Protein AF-0000000087275791 (afdb_homodimer)

Radius of gyration: 26.69 Å; Cα contacts (8 Å, |Δi|>4): 489; chains: 2; bounding box: 48×111×91 Å

InterPro domains:
  IPR000109 Proton-dependent oligopeptide transporter family [PF00854] (75-174)
  IPR036259 MFS transporter superfamily [G3DSA:1.20.1250.20] (2-217)
  IPR036259 MFS transporter superfamily [SSF103473] (39-212)

Organism: Triticum turgidum subsp. durum (NCBI:txid4567)

pLDDT: mean 81.2, std 16.23, range [24.03, 98.62]

Secondary structure (DSSP, 8-state):
---SGGGSSHHHHHHHHHHHHHHHHHHHHHHHHHHHHHHHHHHHHHHHHHHHHHHHHHHHHHTSB-SSS----SHHHHHHHHHHHHHHHHHHHHHHHHHHHHSTTSPPBGGGGHHHHHHHHHHHHHHHHHHHHHHHHHS-GGGHHHHHHHHHHHHHHHHHHHHHHHHHHHHH-SS--SSGGGS-HHHHHHHHHHHHHHHHHHHHHHHHHPPPS--TT-/----GGGSSHHHHHHHHHHHHHHHHHHHHHHHHHHHHHHHHHHHHHHHHHHHHHHHHHHHHHTSB-SSS----SHHHHHHHHHHHHHHHHHHHHHHHHHHHHSTTS--BGGGGHHHHHHHHHHHHHHHHHHHHHHHHHS-GGGHHHHHHHHHHHHHHHHHHHHHHHHHHHHH-SS--SSGGGS-HHHHHHHHHHHHHHHHHHHHHHHHHPPPS--TT-

Foldseek 3Di:
DPDPPPPPPVVVVVVVVVVVVVVVVVVVVVVVVVVCVVVVVVVVVVVVVVLVCLLCVLVVVVVDDCVPPPCPVQLLVLQLVLLVLLLVLLLLVLVVLVVCLVDPPDHDDPCSNCRSVVSNVSSCVSNSSSQLNLLVQQDDPVCNVVSSVVRVVVVVVVVVVVVVLVVVCVVPHQQDDPDNSPHNVSVVSVVVSVVSVVVSVVSVVCVVVDDGDRPPVD/DPDPPPPPPVVVVVVVVVVVVVVVVVVVVVVVVVVCVVVVVVVVVVVVVVLVCLLCVLVVVVVDDCVPPPCPVALLVLQLVLLVLLLVLLLLVLVVLVVCLVDPPDHDDPCSNCRSVVSNVSSCVRNSSSQLNLLVQQDDPVCNVVSSVVRVVVVVVVVVVVVVLVVVCVVPHQQDDPDNSPHNVSVVSVVVSVVSVVVSVVSVVCVVVDDGDRPPPD

Structure (mmCIF, N/CA/C/O backbone):
data_AF-0000000087275791-model_v1
#
loop_
_entity.id
_entity.type
_entity.pdbx_description
1 polymer 'Uncharacterized protein'
#
loop_
_atom_site.group_PDB
_atom_site.id
_atom_site.type_symbol
_atom_site.label_atom_id
_atom_site.label_alt_id
_atom_site.label_comp_id
_atom_site.label_asym_id
_atom_site.label_entity_id
_atom_site.label_seq_id
_atom_site.pdbx_PDB_ins_code
_atom_site.Cartn_x
_atom_site.Cartn_y
_atom_site.Cartn_z
_atom_site.occupancy
_atom_site.B_iso_or_equiv
_atom_site.auth_seq_id
_atom_site.auth_comp_id
_atom_site.auth_asym_id
_atom_site.auth_atom_id
_atom_site.pdbx_PDB_model_num
ATOM 1 N N . MET A 1 1 ? 5.016 -38.125 -65.812 1 24.08 1 MET A N 1
ATOM 2 C CA . MET A 1 1 ? 5.23 -36.719 -65.438 1 24.08 1 MET A CA 1
ATOM 3 C C . MET A 1 1 ? 4.266 -36.312 -64.312 1 24.08 1 MET A C 1
ATOM 5 O O . MET A 1 1 ? 3.127 -35.938 -64.562 1 24.08 1 MET A O 1
ATOM 9 N N . ILE A 1 2 ? 4.109 -37.031 -63.188 1 36.12 2 ILE A N 1
ATOM 10 C CA . ILE A 1 2 ? 3.271 -36.781 -62.031 1 36.12 2 ILE A CA 1
ATOM 11 C C . ILE A 1 2 ? 3.605 -35.406 -61.438 1 36.12 2 ILE A C 1
ATOM 13 O O . ILE A 1 2 ? 4.746 -35.156 -61.062 1 36.12 2 ILE A O 1
ATOM 17 N N . THR A 1 3 ? 2.881 -34.188 -61.844 1 33.06 3 THR A N 1
ATOM 18 C CA . THR A 1 3 ? 3.055 -32.781 -61.469 1 33.06 3 THR A CA 1
ATOM 19 C C . THR A 1 3 ? 2.824 -32.594 -59.969 1 33.06 3 THR A C 1
ATOM 21 O O . THR A 1 3 ? 1.911 -33.188 -59.406 1 33.06 3 THR A O 1
ATOM 24 N N . THR A 1 4 ? 3.793 -32.125 -59.062 1 39.66 4 THR A N 1
ATOM 25 C CA . THR A 1 4 ? 4.039 -31.719 -57.688 1 39.66 4 THR A CA 1
ATOM 26 C C . THR A 1 4 ? 3.057 -30.625 -57.25 1 39.66 4 THR A C 1
ATOM 28 O O . THR A 1 4 ? 3.221 -30.016 -56.188 1 39.66 4 THR A O 1
ATOM 31 N N . SER A 1 5 ? 1.966 -30.234 -57.906 1 39.12 5 SER A N 1
ATOM 32 C CA . SER A 1 5 ? 1.108 -29.094 -57.625 1 39.12 5 SER A CA 1
ATOM 33 C C . SER A 1 5 ? 0.235 -29.359 -56.406 1 39.12 5 SER A C 1
ATOM 35 O O . SER A 1 5 ? -0.472 -28.453 -55.938 1 39.12 5 SER A O 1
ATOM 37 N N . ASP A 1 6 ? -0.128 -30.531 -56 1 36.62 6 ASP A N 1
ATOM 38 C CA . ASP A 1 6 ? -1.204 -30.688 -55.031 1 36.62 6 ASP A CA 1
ATOM 39 C C . ASP A 1 6 ? -0.723 -30.344 -53.625 1 36.62 6 ASP A C 1
ATOM 41 O O . ASP A 1 6 ? -1.453 -30.547 -52.656 1 36.62 6 ASP A O 1
ATOM 45 N N . LYS A 1 7 ? 0.502 -30.234 -53.281 1 44.09 7 LYS A N 1
ATOM 46 C CA . LYS A 1 7 ? 0.914 -30.031 -51.906 1 44.09 7 LYS A CA 1
ATOM 47 C C . LYS A 1 7 ? 0.684 -28.578 -51.469 1 44.09 7 LYS A C 1
ATOM 49 O O . LYS A 1 7 ? 0.901 -28.234 -50.312 1 44.09 7 LYS A O 1
ATOM 54 N N . SER A 1 8 ? 0.381 -27.578 -52.25 1 45.56 8 SER A N 1
ATOM 55 C CA . SER A 1 8 ? 0.334 -26.172 -51.844 1 45.56 8 SER A CA 1
ATOM 56 C C . SER A 1 8 ? -0.987 -25.844 -51.156 1 45.56 8 SER A C 1
ATOM 58 O O . SER A 1 8 ? -1.108 -24.812 -50.5 1 45.56 8 SER A O 1
ATOM 60 N N . SER A 1 9 ? -2.141 -26.484 -51.312 1 44.88 9 SER A N 1
ATOM 61 C CA . SER A 1 9 ? -3.414 -26.016 -50.781 1 44.88 9 SER A CA 1
ATOM 62 C C . SER A 1 9 ? -3.58 -26.375 -49.312 1 44.88 9 SER A C 1
ATOM 64 O O . SER A 1 9 ? -4.488 -25.891 -48.656 1 44.88 9 SER A O 1
ATOM 66 N N . ILE A 1 10 ? -2.881 -27.328 -48.781 1 46.94 10 ILE A N 1
ATOM 67 C CA . ILE A 1 10 ? -3.074 -27.734 -47.375 1 46.94 10 ILE A CA 1
ATOM 68 C C . ILE A 1 10 ? -2.432 -26.719 -46.438 1 46.94 10 ILE A C 1
ATOM 70 O O . ILE A 1 10 ? -2.781 -26.641 -45.281 1 46.94 10 ILE A O 1
ATOM 74 N N . SER A 1 11 ? -1.452 -25.953 -46.875 1 50.72 11 SER A N 1
ATOM 75 C CA . SER A 1 11 ? -0.773 -25.031 -45.969 1 50.72 11 SER A CA 1
ATOM 76 C C . SER A 1 11 ? -1.634 -23.812 -45.688 1 50.72 11 SER A C 1
ATOM 78 O O . SER A 1 11 ? -1.52 -23.219 -44.594 1 50.72 11 SER A O 1
ATOM 80 N N . GLY A 1 12 ? -2.537 -23.406 -46.469 1 52.75 12 GLY A N 1
ATOM 81 C CA . GLY A 1 12 ? -3.338 -22.219 -46.25 1 52.75 12 GLY A CA 1
ATOM 82 C C . GLY A 1 12 ? -4.422 -22.406 -45.219 1 52.75 12 GLY A C 1
ATOM 83 O O . GLY A 1 12 ? -4.738 -21.469 -44.469 1 52.75 12 GLY A O 1
ATOM 84 N N . ASP A 1 13 ? -5.102 -23.516 -45.156 1 52.78 13 ASP A N 1
ATOM 85 C CA . ASP A 1 13 ? -6.215 -23.734 -44.219 1 52.78 13 ASP A CA 1
ATOM 86 C C . ASP A 1 13 ? -5.727 -23.875 -42.781 1 52.78 13 ASP A C 1
ATOM 88 O O . ASP A 1 13 ? -6.406 -23.453 -41.844 1 52.78 13 ASP A O 1
ATOM 92 N N . ALA A 1 14 ? -4.551 -24.422 -42.656 1 59.03 14 ALA A N 1
ATOM 93 C CA . ALA A 1 14 ? -4.016 -24.578 -41.312 1 59.03 14 ALA A CA 1
ATOM 94 C C . ALA A 1 14 ? -3.662 -23.219 -40.719 1 59.03 14 ALA A C 1
ATOM 96 O O . ALA A 1 14 ? -3.9 -22.969 -39.531 1 59.03 14 ALA A O 1
ATOM 97 N N . SER A 1 15 ? -3.084 -22.328 -41.562 1 58.94 15 SER A N 1
ATOM 98 C CA . SER A 1 15 ? -2.75 -21.016 -41.062 1 58.94 15 SER A CA 1
ATOM 99 C C . SER A 1 15 ? -4.008 -20.203 -40.719 1 58.94 15 SER A C 1
ATOM 101 O O . SER A 1 15 ? -4.051 -19.5 -39.719 1 58.94 15 SER A O 1
ATOM 103 N N . ALA A 1 16 ? -5.008 -20.359 -41.625 1 61.66 16 ALA A N 1
ATOM 104 C CA . ALA A 1 16 ? -6.277 -19.688 -41.344 1 61.66 16 ALA A CA 1
ATOM 105 C C . ALA A 1 16 ? -6.934 -20.234 -40.094 1 61.66 16 ALA A C 1
ATOM 107 O O . ALA A 1 16 ? -7.512 -19.484 -39.312 1 61.66 16 ALA A O 1
ATOM 108 N N . GLY A 1 17 ? -6.801 -21.484 -39.844 1 58.19 17 GLY A N 1
ATOM 109 C CA . GLY A 1 17 ? -7.309 -22.109 -38.625 1 58.19 17 GLY A CA 1
ATOM 110 C C . GLY A 1 17 ? -6.594 -21.656 -37.375 1 58.19 17 GLY A C 1
ATOM 111 O O . GLY A 1 17 ? -7.23 -21.422 -36.344 1 58.19 17 GLY A O 1
ATOM 112 N N . ALA A 1 18 ? -5.266 -21.531 -37.562 1 60.19 18 ALA A N 1
ATOM 113 C CA . ALA A 1 18 ? -4.469 -21.078 -36.406 1 60.19 18 ALA A CA 1
ATOM 114 C C . ALA A 1 18 ? -4.789 -19.625 -36.062 1 60.19 18 ALA A C 1
ATOM 116 O O . ALA A 1 18 ? -4.891 -19.266 -34.875 1 60.19 18 ALA A O 1
ATOM 117 N N . TRP A 1 19 ? -4.957 -18.797 -37.062 1 59.47 19 TRP A N 1
ATOM 118 C CA . TRP A 1 19 ? -5.312 -17.406 -36.844 1 59.47 19 TRP A CA 1
ATOM 119 C C . TRP A 1 19 ? -6.703 -17.281 -36.219 1 59.47 19 TRP A C 1
ATOM 121 O O . TRP A 1 19 ? -6.918 -16.469 -35.312 1 59.47 19 TRP A O 1
ATOM 131 N N . ARG A 1 20 ? -7.621 -18.094 -36.812 1 61.84 20 ARG A N 1
ATOM 132 C CA . ARG A 1 20 ? -8.969 -18.078 -36.25 1 61.84 20 ARG A CA 1
ATOM 133 C C . ARG A 1 20 ? -8.969 -18.547 -34.781 1 61.84 20 ARG A C 1
ATOM 135 O O . ARG A 1 20 ? -9.656 -17.969 -33.938 1 61.84 20 ARG A O 1
ATOM 142 N N . LEU A 1 21 ? -8.242 -19.562 -34.5 1 62.22 21 LEU A N 1
ATOM 143 C CA . LEU A 1 21 ? -8.141 -20.078 -33.125 1 62.22 21 LEU A CA 1
ATOM 144 C C . LEU A 1 21 ? -7.496 -19.031 -32.219 1 62.22 21 LEU A C 1
ATOM 146 O O . LEU A 1 21 ? -7.922 -18.859 -31.062 1 62.22 21 LEU A O 1
ATOM 150 N N . CYS A 1 22 ? -6.539 -18.359 -32.719 1 68.31 22 CYS A N 1
ATOM 151 C CA . CYS A 1 22 ? -5.898 -17.312 -31.938 1 68.31 22 CYS A CA 1
ATOM 152 C C . CYS A 1 22 ? -6.879 -16.188 -31.625 1 68.31 22 CYS A C 1
ATOM 154 O O . CYS A 1 22 ? -6.91 -15.672 -30.516 1 68.31 22 CYS A O 1
ATOM 156 N N . THR A 1 23 ? -7.797 -16.062 -32.656 1 72.81 23 THR A N 1
ATOM 157 C CA . THR A 1 23 ? -8.766 -14.992 -32.469 1 72.81 23 THR A CA 1
ATOM 158 C C . THR A 1 23 ? -9.836 -15.398 -31.469 1 72.81 23 THR A C 1
ATOM 160 O O . THR A 1 23 ? -10.227 -14.602 -30.609 1 72.81 23 THR A O 1
ATOM 163 N N . VAL A 1 24 ? -10.312 -16.719 -31.578 1 75.19 24 VAL A N 1
ATOM 164 C CA . VAL A 1 24 ? -11.344 -17.172 -30.656 1 75.19 24 VAL A CA 1
ATOM 165 C C . VAL A 1 24 ? -10.773 -17.203 -29.234 1 75.19 24 VAL A C 1
ATOM 167 O O . VAL A 1 24 ? -11.438 -16.797 -28.281 1 75.19 24 VAL A O 1
ATOM 170 N N . GLN A 1 25 ? -9.609 -17.703 -29.156 1 78.69 25 GLN A N 1
ATOM 171 C CA . GLN A 1 25 ? -8.977 -17.766 -27.859 1 78.69 25 GLN A CA 1
ATOM 172 C C . GLN A 1 25 ? -8.766 -16.375 -27.281 1 78.69 25 GLN A C 1
ATOM 174 O O . GLN A 1 25 ? -8.953 -16.156 -26.078 1 78.69 25 GLN A O 1
ATOM 179 N N . GLN A 1 26 ? -8.398 -15.469 -28.172 1 79.94 26 GLN A N 1
ATOM 180 C CA . GLN A 1 26 ? -8.203 -14.094 -27.734 1 79.94 26 GLN A CA 1
ATOM 181 C C . GLN A 1 26 ? -9.508 -13.484 -27.234 1 79.94 26 GLN A C 1
ATOM 183 O O . GLN A 1 26 ? -9.516 -12.727 -26.25 1 79.94 26 GLN A O 1
ATOM 188 N N . VAL A 1 27 ? -10.555 -13.82 -27.906 1 82.12 27 VAL A N 1
ATOM 189 C CA . VAL A 1 27 ? -11.852 -13.289 -27.5 1 82.12 27 VAL A CA 1
ATOM 190 C C . VAL A 1 27 ? -12.258 -13.875 -26.156 1 82.12 27 VAL A C 1
ATOM 192 O O . VAL A 1 27 ? -12.789 -13.164 -25.297 1 82.12 27 VAL A O 1
ATOM 195 N N . GLU A 1 28 ? -12.039 -15.133 -26.016 1 82.5 28 GLU A N 1
ATOM 196 C CA . GLU A 1 28 ? -12.359 -15.766 -24.75 1 82.5 28 GLU A CA 1
ATOM 197 C C . GLU A 1 28 ? -11.492 -15.211 -23.609 1 82.5 28 GLU A C 1
ATOM 199 O O . GLU A 1 28 ? -11.969 -15.023 -22.5 1 82.5 28 GLU A O 1
ATOM 204 N N . ASP A 1 29 ? -10.305 -14.992 -23.953 1 83.25 29 ASP A N 1
ATOM 205 C CA . ASP A 1 29 ? -9.398 -14.406 -22.969 1 83.25 29 ASP A CA 1
ATOM 206 C C . ASP A 1 29 ? -9.859 -13.008 -22.562 1 83.25 29 ASP A C 1
ATOM 208 O O . ASP A 1 29 ? -9.828 -12.648 -21.391 1 83.25 29 ASP A O 1
ATOM 212 N N . LEU A 1 30 ? -10.242 -12.273 -23.516 1 83.62 30 LEU A N 1
ATOM 213 C CA . LEU A 1 30 ? -10.711 -10.914 -23.25 1 83.62 30 LEU A CA 1
ATOM 214 C C . LEU A 1 30 ? -11.977 -10.938 -22.391 1 83.62 30 LEU A C 1
ATOM 216 O O . LEU A 1 30 ? -12.133 -10.102 -21.5 1 83.62 30 LEU A O 1
ATOM 220 N N . LYS A 1 31 ? -12.82 -11.82 -22.656 1 85.31 31 LYS A N 1
ATOM 221 C CA . LYS A 1 31 ? -14.047 -11.938 -21.875 1 85.31 31 LYS A CA 1
ATOM 222 C C . LYS A 1 31 ? -13.734 -12.25 -20.406 1 85.31 31 LYS A C 1
ATOM 224 O O . LYS A 1 31 ? -14.383 -11.719 -19.5 1 85.31 31 LYS A O 1
ATOM 229 N N . ALA A 1 32 ? -12.789 -13.055 -20.203 1 85.62 32 ALA A N 1
ATOM 230 C CA . ALA A 1 32 ? -12.375 -13.398 -18.844 1 85.62 32 ALA A CA 1
ATOM 231 C C . ALA A 1 32 ? -11.852 -12.172 -18.109 1 85.62 32 ALA A C 1
ATOM 233 O O . ALA A 1 32 ? -12.18 -11.953 -16.938 1 85.62 32 ALA A O 1
ATOM 234 N N . VAL A 1 33 ? -11.141 -11.383 -18.844 1 87.19 33 VAL A N 1
ATOM 235 C CA . VAL A 1 33 ? -10.555 -10.188 -18.25 1 87.19 33 VAL A CA 1
ATOM 236 C C . VAL A 1 33 ? -11.656 -9.172 -17.953 1 87.19 33 VAL A C 1
ATOM 238 O O . VAL A 1 33 ? -11.703 -8.602 -16.859 1 87.19 33 VAL A O 1
ATOM 241 N N . VAL A 1 34 ? -12.531 -9.031 -18.875 1 90.56 34 VAL A N 1
ATOM 242 C CA . VAL A 1 34 ? -13.578 -8.031 -18.734 1 90.56 34 VAL A CA 1
ATOM 243 C C . VAL A 1 34 ? -14.531 -8.414 -17.609 1 90.56 34 VAL A C 1
ATOM 245 O O . VAL A 1 34 ? -15.047 -7.551 -16.906 1 90.56 34 VAL A O 1
ATOM 248 N N . SER A 1 35 ? -14.68 -9.664 -17.406 1 91.75 35 SER A N 1
ATOM 249 C CA . SER A 1 35 ? -15.617 -10.141 -16.406 1 91.75 35 SER A CA 1
ATOM 250 C C . SER A 1 35 ? -15.117 -9.844 -14.992 1 91.75 35 SER A C 1
ATOM 252 O O . SER A 1 35 ? -15.898 -9.844 -14.039 1 91.75 35 SER A O 1
ATOM 254 N N . VAL A 1 36 ? -13.898 -9.57 -14.852 1 93.44 36 VAL A N 1
ATOM 255 C CA . VAL A 1 36 ? -13.289 -9.336 -13.547 1 93.44 36 VAL A CA 1
ATOM 256 C C . VAL A 1 36 ? -13.367 -7.855 -13.195 1 93.44 36 VAL A C 1
ATOM 258 O O . VAL A 1 36 ? -13.258 -7.48 -12.023 1 93.44 36 VAL A O 1
ATOM 261 N N . PHE A 1 37 ? -13.672 -6.973 -14.133 1 94.38 37 PHE A N 1
ATOM 262 C CA . PHE A 1 37 ? -13.555 -5.527 -13.984 1 94.38 37 PHE A CA 1
ATOM 263 C C . PHE A 1 37 ? -14.523 -5.004 -12.93 1 94.38 37 PHE A C 1
ATOM 265 O O . PHE A 1 37 ? -14.164 -4.145 -12.125 1 94.38 37 PHE A O 1
ATOM 272 N N . PRO A 1 38 ? -15.727 -5.484 -12.914 1 94.81 38 PRO A N 1
ATOM 273 C CA . PRO A 1 38 ? -16.625 -4.969 -11.891 1 94.81 38 PRO A CA 1
ATOM 274 C C . PRO A 1 38 ? -16.125 -5.227 -10.469 1 94.81 38 PRO A C 1
ATOM 276 O O . PRO A 1 38 ? -16.188 -4.34 -9.617 1 94.81 38 PRO A O 1
ATOM 279 N N . LEU A 1 39 ? -15.609 -6.355 -10.211 1 95.88 39 LEU A N 1
ATOM 280 C CA . LEU A 1 39 ? -15.055 -6.676 -8.906 1 95.88 39 LEU A CA 1
ATOM 281 C C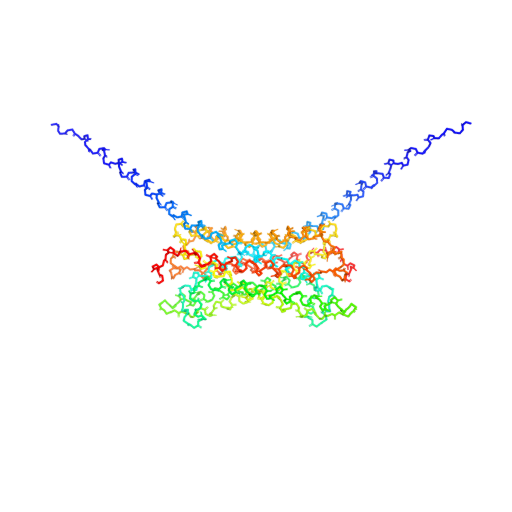 . LEU A 1 39 ? -13.781 -5.883 -8.648 1 95.88 39 LEU A C 1
ATOM 283 O O . LEU A 1 39 ? -13.578 -5.359 -7.547 1 95.88 39 LEU A O 1
ATOM 287 N N . TRP A 1 40 ? -13 -5.773 -9.68 1 95.19 40 TRP A N 1
ATOM 288 C CA . TRP A 1 40 ? -11.766 -4.996 -9.617 1 95.19 40 TRP A CA 1
ATOM 289 C C . TRP A 1 40 ? -12.055 -3.537 -9.289 1 95.19 40 TRP A C 1
ATOM 291 O O . TRP A 1 40 ? -11.359 -2.93 -8.469 1 95.19 40 TRP A O 1
ATOM 301 N N . SER A 1 41 ? -13.062 -2.98 -9.828 1 96.19 41 SER A N 1
ATOM 302 C CA . SER A 1 41 ? -13.375 -1.567 -9.648 1 96.19 41 SER A CA 1
ATOM 303 C C . SER A 1 41 ? -13.766 -1.265 -8.203 1 96.19 41 SER A C 1
ATOM 305 O O . SER A 1 41 ? -13.562 -0.147 -7.727 1 96.19 41 SER A O 1
ATOM 307 N N . SER A 1 42 ? -14.32 -2.209 -7.496 1 96.62 42 SER A N 1
ATOM 308 C CA . SER A 1 42 ? -14.656 -2.012 -6.09 1 96.62 42 SER A CA 1
ATOM 309 C C . SER A 1 42 ? -13.406 -1.76 -5.254 1 96.62 42 SER A C 1
ATOM 311 O O . SER A 1 42 ? -13.469 -1.092 -4.219 1 96.62 42 SER A O 1
ATOM 313 N N . GLY A 1 43 ? -12.297 -2.24 -5.754 1 96.06 43 GLY A N 1
ATOM 314 C CA . GLY A 1 43 ? -11.031 -2.047 -5.062 1 96.06 43 GLY A CA 1
ATOM 315 C C . GLY A 1 43 ? -10.516 -0.624 -5.156 1 96.06 43 GLY A C 1
ATOM 316 O O . GLY A 1 43 ? -9.773 -0.168 -4.277 1 96.06 43 GLY A O 1
ATOM 317 N N . ILE A 1 44 ? -10.945 0.061 -6.156 1 94.19 44 ILE A N 1
ATOM 318 C CA . ILE A 1 44 ? -10.492 1.437 -6.34 1 94.19 44 ILE A CA 1
ATOM 319 C C . ILE A 1 44 ? -10.992 2.303 -5.184 1 94.19 44 ILE A C 1
ATOM 321 O O . ILE A 1 44 ? -10.219 3.045 -4.578 1 94.19 44 ILE A O 1
ATOM 325 N N . LEU A 1 45 ? -12.25 2.15 -4.852 1 95.94 45 LEU A N 1
ATOM 326 C CA . LEU A 1 45 ? -12.828 2.955 -3.785 1 95.94 45 LEU A CA 1
ATOM 327 C C . LEU A 1 45 ? -12.266 2.551 -2.428 1 95.94 45 LEU A C 1
ATOM 329 O O . LEU A 1 45 ? -12.102 3.393 -1.541 1 95.94 45 LEU A O 1
ATOM 333 N N . LEU A 1 46 ? -11.984 1.253 -2.312 1 96.81 46 LEU A N 1
ATOM 334 C CA . LEU A 1 46 ? -11.352 0.807 -1.073 1 96.81 46 LEU A CA 1
ATOM 335 C C . LEU A 1 46 ? -9.992 1.462 -0.887 1 96.81 46 LEU A C 1
ATOM 337 O O . LEU A 1 46 ? -9.711 2.041 0.166 1 96.81 46 LEU A O 1
ATOM 341 N N . PHE A 1 47 ? -9.203 1.503 -1.923 1 91.75 47 PHE A N 1
ATOM 342 C CA . PHE A 1 47 ? -7.859 2.068 -1.8 1 91.75 47 PHE A CA 1
ATOM 343 C C . PHE A 1 47 ? -7.914 3.592 -1.789 1 91.75 47 PHE A C 1
ATOM 345 O O . PHE A 1 47 ? -6.988 4.246 -1.305 1 91.75 47 PHE A O 1
ATOM 352 N N . MET A 1 48 ? -8.93 4.125 -2.361 1 92.44 48 MET A N 1
ATOM 353 C CA . MET A 1 48 ? -9.133 5.562 -2.188 1 92.44 48 MET A CA 1
ATOM 354 C C . MET A 1 48 ? -9.25 5.918 -0.709 1 92.44 48 MET A C 1
ATOM 356 O O . MET A 1 48 ? -8.594 6.855 -0.241 1 92.44 48 MET A O 1
ATOM 360 N N . SER A 1 49 ? -10.039 5.152 -0.018 1 94.69 49 SER A N 1
ATOM 361 C CA . SER A 1 49 ? -10.242 5.406 1.405 1 94.69 49 SER A CA 1
ATOM 362 C C . SER A 1 49 ? -8.953 5.211 2.193 1 94.69 49 SER A C 1
ATOM 364 O O . SER A 1 49 ? -8.656 5.984 3.104 1 94.69 49 SER A O 1
ATOM 366 N N . ILE A 1 50 ? -8.219 4.242 1.838 1 89.81 50 ILE A N 1
ATOM 367 C CA . ILE A 1 50 ? -6.938 3.994 2.486 1 89.81 50 ILE A CA 1
ATOM 368 C C . ILE A 1 50 ? -5.98 5.152 2.205 1 89.81 50 ILE A C 1
ATOM 370 O O . ILE A 1 50 ? -5.273 5.613 3.104 1 89.81 50 ILE A O 1
ATOM 374 N N . GLY A 1 51 ? -6.035 5.586 0.998 1 85.25 51 GLY A N 1
ATOM 375 C CA . GLY A 1 51 ? -5.199 6.719 0.635 1 85.25 51 GLY A CA 1
ATOM 376 C C . GLY A 1 51 ? -5.504 7.965 1.442 1 85.25 51 GLY A C 1
ATOM 377 O O . GLY A 1 51 ? -4.59 8.688 1.847 1 85.25 51 GLY A O 1
ATOM 378 N N . VAL A 1 52 ? -6.723 8.211 1.692 1 87.62 52 VAL A N 1
ATOM 379 C CA . VAL A 1 52 ? -7.117 9.375 2.477 1 87.62 52 VAL A CA 1
ATOM 380 C C . VAL A 1 52 ? -6.641 9.219 3.918 1 87.62 52 VAL A C 1
ATOM 382 O O . VAL A 1 52 ? -6.094 10.156 4.504 1 87.62 52 VAL A O 1
ATOM 385 N N . MET A 1 53 ? -6.801 8.016 4.43 1 88.88 53 MET A N 1
ATOM 386 C CA . MET A 1 53 ? -6.379 7.781 5.809 1 88.88 53 MET A CA 1
ATOM 387 C C . MET A 1 53 ? -4.871 7.957 5.953 1 88.88 53 MET A C 1
ATOM 389 O O . MET A 1 53 ? -4.406 8.609 6.887 1 88.88 53 MET A O 1
ATOM 393 N N . ILE A 1 54 ? -4.188 7.457 5.023 1 79.19 54 ILE A N 1
ATOM 394 C CA . ILE A 1 54 ? -2.73 7.539 5.055 1 79.19 54 ILE A CA 1
ATOM 395 C C . ILE A 1 54 ? -2.293 8.992 4.879 1 79.19 54 ILE A C 1
ATOM 397 O O . ILE A 1 54 ? -1.351 9.445 5.535 1 79.19 54 ILE A O 1
ATOM 401 N N . GLY A 1 55 ? -2.979 9.703 4.094 1 76 55 GLY A N 1
ATOM 402 C CA . GLY A 1 55 ? -2.645 11.102 3.848 1 76 55 GLY A CA 1
ATOM 403 C C . GLY A 1 55 ? -2.904 12 5.043 1 76 55 GLY A C 1
ATOM 404 O O . GLY A 1 55 ? -2.215 13 5.234 1 76 55 GLY A O 1
ATOM 405 N N . MET A 1 56 ? -3.832 11.625 5.844 1 82.94 56 MET A N 1
ATOM 406 C CA . MET A 1 56 ? -4.262 12.523 6.918 1 82.94 56 MET A CA 1
ATOM 407 C C . MET A 1 56 ? -3.697 12.07 8.258 1 82.94 56 MET A C 1
ATOM 409 O O . MET A 1 56 ? -3.691 12.836 9.227 1 82.94 56 MET A O 1
ATOM 413 N N . ILE A 1 57 ? -3.158 10.93 8.32 1 80.88 57 ILE A N 1
ATOM 414 C CA . ILE A 1 57 ? -2.752 10.359 9.602 1 80.88 57 ILE A CA 1
ATOM 415 C C . ILE A 1 57 ? -1.637 11.203 10.211 1 80.88 57 ILE A C 1
ATOM 417 O O . ILE A 1 57 ? -1.565 11.352 11.438 1 80.88 57 ILE A O 1
ATOM 421 N N . VAL A 1 58 ? -0.777 11.711 9.422 1 73.31 58 VAL A N 1
ATOM 422 C CA . VAL A 1 58 ? 0.347 12.5 9.922 1 73.31 58 VAL A CA 1
ATOM 423 C C . VAL A 1 58 ? -0.165 13.805 10.531 1 73.31 58 VAL A C 1
ATOM 425 O O . VAL A 1 58 ? 0.26 14.188 11.625 1 73.31 58 VAL A O 1
ATOM 428 N N . LEU A 1 59 ? -1.08 14.461 9.859 1 74.75 59 LEU A N 1
ATOM 429 C CA . LEU A 1 59 ? -1.653 15.695 10.383 1 74.75 59 LEU A CA 1
ATOM 430 C C . LEU A 1 59 ? -2.404 15.43 11.688 1 74.75 59 LEU A C 1
ATOM 432 O O . LEU A 1 59 ? -2.324 16.219 12.625 1 74.75 59 LEU A O 1
ATOM 436 N N . GLN A 1 60 ? -3.062 14.328 11.727 1 83.44 60 GLN A N 1
ATOM 437 C CA . GLN A 1 60 ? -3.75 13.938 12.953 1 83.44 60 GLN A CA 1
ATOM 438 C C . GLN A 1 60 ? -2.756 13.672 14.078 1 83.44 60 GLN A C 1
ATOM 440 O O . GLN A 1 60 ? -2.965 14.102 15.219 1 83.44 60 GLN A O 1
ATOM 445 N N . ALA A 1 61 ? -1.719 13.023 13.727 1 78.12 61 ALA A N 1
ATOM 446 C CA . ALA A 1 61 ? -0.714 12.672 14.727 1 78.12 61 ALA A CA 1
ATOM 447 C C . ALA A 1 61 ? -0.051 13.914 15.297 1 78.12 61 ALA A C 1
ATOM 449 O O . ALA A 1 61 ? 0.238 13.977 16.5 1 78.12 61 ALA A O 1
ATOM 450 N N . LEU A 1 62 ? 0.201 14.914 14.477 1 74.81 62 LEU A N 1
ATOM 451 C CA . LEU A 1 62 ? 0.85 16.156 14.898 1 74.81 62 LEU A CA 1
ATOM 452 C C . LEU A 1 62 ? -0.043 16.938 15.859 1 74.81 62 LEU A C 1
ATOM 454 O O . LEU A 1 62 ? 0.448 17.734 16.656 1 74.81 62 LEU A O 1
ATOM 458 N N . ALA A 1 63 ? -1.338 16.734 15.766 1 80.94 63 ALA A N 1
ATOM 459 C CA . ALA A 1 63 ? -2.285 17.422 16.625 1 80.94 63 ALA A CA 1
ATOM 460 C C . ALA A 1 63 ? -2.559 16.625 17.906 1 80.94 63 ALA A C 1
ATOM 462 O O . ALA A 1 63 ? -3.406 17.016 18.703 1 80.94 63 ALA A O 1
ATOM 463 N N . MET A 1 64 ? -1.848 15.523 18.078 1 84.06 64 MET A N 1
ATOM 464 C CA . MET A 1 64 ? -2.068 14.641 19.219 1 84.06 64 MET A CA 1
ATOM 465 C C . MET A 1 64 ? -0.835 14.586 20.109 1 84.06 64 MET A C 1
ATOM 467 O O . MET A 1 64 ? 0.172 15.234 19.828 1 84.06 64 MET A O 1
ATOM 471 N N . ASP A 1 65 ? -1.081 13.992 21.328 1 81.19 65 ASP A N 1
ATOM 472 C CA . ASP A 1 65 ? 0.031 13.82 22.25 1 81.19 65 ASP A CA 1
ATOM 473 C C . ASP A 1 65 ? 0.933 12.664 21.812 1 81.19 65 ASP A C 1
ATOM 475 O O . ASP A 1 65 ? 0.509 11.508 21.812 1 81.19 65 ASP A O 1
ATOM 479 N N . ARG A 1 66 ? 2.127 12.953 21.469 1 71.06 66 ARG A N 1
ATOM 480 C CA . ARG A 1 66 ? 3.061 11.969 20.922 1 71.06 66 ARG A CA 1
ATOM 481 C C . ARG A 1 66 ? 4.055 11.516 22 1 71.06 66 ARG A C 1
ATOM 483 O O . ARG A 1 66 ? 5.105 10.961 21.672 1 71.06 66 ARG A O 1
ATOM 490 N N . SER A 1 67 ? 3.863 11.898 23.266 1 64.38 67 SER A N 1
ATOM 491 C CA . SER A 1 67 ? 4.789 11.562 24.328 1 64.38 67 SER A CA 1
ATOM 492 C C . SER A 1 67 ? 4.891 10.055 24.531 1 64.38 67 SER A C 1
ATOM 494 O O . SER A 1 67 ? 5.934 9.547 24.938 1 64.38 67 SER A O 1
ATOM 496 N N . VAL A 1 68 ? 3.859 9.352 24.594 1 52.69 68 VAL A N 1
ATOM 497 C CA . VAL A 1 68 ? 3.834 7.926 24.891 1 52.69 68 VAL A CA 1
ATOM 498 C C . VAL A 1 68 ? 4.344 7.129 23.703 1 52.69 68 VAL A C 1
ATOM 500 O O . VAL A 1 68 ? 4.676 5.949 23.828 1 52.69 68 VAL A O 1
ATOM 503 N N . GLY A 1 69 ? 4.43 7.641 22.562 1 51.38 69 GLY A N 1
ATOM 504 C CA . GLY A 1 69 ? 4.91 6.82 21.469 1 51.38 69 GLY A CA 1
ATOM 505 C C . GLY A 1 69 ? 6.414 6.895 21.281 1 51.38 69 GLY A C 1
ATOM 506 O O . GLY A 1 69 ? 7.074 7.758 21.859 1 51.38 69 GLY A O 1
ATOM 507 N N . PRO A 1 70 ? 7.051 5.758 20.828 1 46.5 70 PRO A N 1
ATOM 508 C CA . PRO A 1 70 ? 8.508 5.809 20.703 1 46.5 70 PRO A CA 1
ATOM 509 C C . PRO A 1 70 ? 9.016 7.152 20.188 1 46.5 70 PRO A C 1
ATOM 511 O O . PRO A 1 70 ? 8.312 7.84 19.438 1 46.5 70 PRO A O 1
ATOM 514 N N . HIS A 1 71 ? 9.633 7.895 20.984 1 48.19 71 HIS A N 1
ATOM 515 C CA . HIS A 1 71 ? 10.336 9.148 20.75 1 48.19 71 HIS A CA 1
ATOM 516 C C . HIS A 1 71 ? 10.938 9.188 19.344 1 48.19 71 HIS A C 1
ATOM 518 O O . HIS A 1 71 ? 12.117 9.477 19.172 1 48.19 71 HIS A O 1
ATOM 524 N N . PHE A 1 72 ? 10.406 8.391 18.438 1 51.38 72 PHE A N 1
ATOM 525 C CA . PHE A 1 72 ? 11.039 8.531 17.141 1 51.38 72 PHE A CA 1
ATOM 526 C C . PHE A 1 72 ? 10.82 9.93 16.578 1 51.38 72 PHE A C 1
ATOM 528 O O . PHE A 1 72 ? 9.797 10.203 15.945 1 51.38 72 PHE A O 1
ATOM 535 N N . SER A 1 73 ? 11.227 10.898 17.312 1 54.59 73 SER A N 1
ATOM 536 C CA . SER A 1 73 ? 10.984 12.328 17.141 1 54.59 73 SER A CA 1
ATOM 537 C C . SER A 1 73 ? 11.344 12.773 15.719 1 54.59 73 SER A C 1
ATOM 539 O O . SER A 1 73 ? 10.773 13.734 15.203 1 54.59 73 SER A O 1
ATOM 541 N N . ILE A 1 74 ? 12.328 11.875 14.977 1 64.94 74 ILE A N 1
ATOM 542 C CA . ILE A 1 74 ? 12.742 12.391 13.68 1 64.94 74 ILE A CA 1
ATOM 543 C C . ILE A 1 74 ? 12.109 11.57 12.562 1 64.94 74 ILE A C 1
ATOM 545 O O . ILE A 1 74 ? 12.344 10.367 12.461 1 64.94 74 ILE A O 1
ATOM 549 N N . PRO A 1 75 ? 11.273 12.086 11.867 1 79.44 75 PRO A N 1
ATOM 550 C CA . PRO A 1 75 ? 10.562 11.406 10.789 1 79.44 75 PRO A CA 1
ATOM 551 C C . PRO A 1 75 ? 11.477 10.508 9.953 1 79.44 75 PRO A C 1
ATOM 553 O O . PRO A 1 75 ? 11.094 9.383 9.609 1 79.44 75 PRO A O 1
ATOM 556 N N . LEU A 1 76 ? 12.703 10.938 9.859 1 87.88 76 LEU A N 1
ATOM 557 C CA . LEU A 1 76 ? 13.586 10.156 9 1 87.88 76 LEU A CA 1
ATOM 558 C C . LEU A 1 76 ? 14.062 8.898 9.711 1 87.88 76 LEU A C 1
ATOM 560 O O . LEU A 1 76 ? 14.406 7.906 9.062 1 87.88 76 LEU A O 1
ATOM 564 N N . GLN A 1 77 ? 14.078 8.945 10.984 1 87.12 77 GLN A N 1
ATOM 565 C CA . GLN A 1 77 ? 14.445 7.738 11.727 1 87.12 77 GLN A CA 1
ATOM 566 C C . GLN A 1 77 ? 13.414 6.633 11.508 1 87.12 77 GLN A C 1
ATOM 568 O O . GLN A 1 77 ? 13.773 5.461 11.367 1 87.12 77 GLN A O 1
ATOM 573 N N . ARG A 1 78 ? 12.203 6.992 11.5 1 86.06 78 ARG A N 1
ATOM 574 C CA . ARG A 1 78 ? 11.141 6.031 11.227 1 86.06 78 ARG A CA 1
ATOM 575 C C . ARG A 1 78 ? 11.266 5.465 9.82 1 86.06 78 ARG A C 1
ATOM 577 O O . ARG A 1 78 ? 11.078 4.26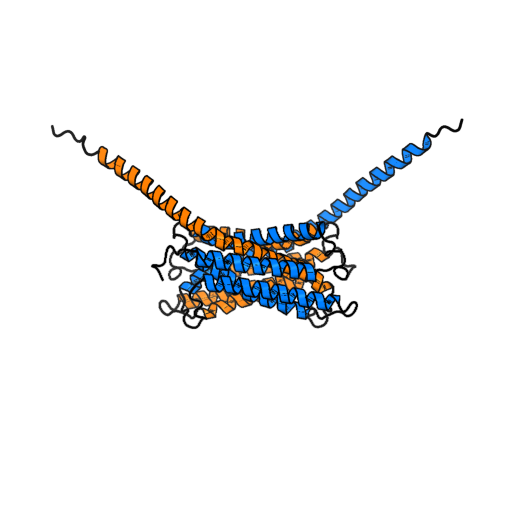2 9.609 1 86.06 78 ARG A O 1
ATOM 584 N N . VAL A 1 79 ? 11.57 6.312 8.922 1 92.06 79 VAL A N 1
ATOM 585 C CA . VAL A 1 79 ? 11.758 5.879 7.543 1 92.06 79 VAL A CA 1
ATOM 586 C C . VAL A 1 79 ? 12.914 4.891 7.461 1 92.06 79 VAL A C 1
ATOM 588 O O . VAL A 1 79 ? 12.812 3.855 6.797 1 92.06 79 VAL A O 1
ATOM 591 N N . GLY A 1 80 ? 14.023 5.211 8.172 1 94.56 80 GLY A N 1
ATOM 592 C CA . GLY A 1 80 ? 15.18 4.332 8.18 1 94.56 80 GLY A CA 1
ATOM 593 C C . GLY A 1 80 ? 14.891 2.961 8.758 1 94.56 80 GLY A C 1
ATOM 594 O O . GLY A 1 80 ? 15.328 1.946 8.211 1 94.56 80 GLY A O 1
ATOM 595 N N . ILE A 1 81 ? 14.156 2.955 9.797 1 92.81 81 ILE A N 1
ATOM 596 C CA . ILE A 1 81 ? 13.781 1.676 10.391 1 92.81 81 ILE A CA 1
ATOM 597 C C . ILE A 1 81 ? 12.914 0.888 9.406 1 92.81 81 ILE A C 1
ATOM 599 O O . ILE A 1 81 ? 13.031 -0.337 9.312 1 92.81 81 ILE A O 1
ATOM 603 N N . GLY A 1 82 ? 12.047 1.59 8.719 1 93.44 82 GLY A N 1
ATOM 604 C CA . GLY A 1 82 ? 11.266 0.942 7.672 1 93.44 82 GLY A CA 1
ATOM 605 C C . GLY A 1 82 ? 12.117 0.241 6.637 1 93.44 82 GLY A C 1
ATOM 606 O O . GLY A 1 82 ? 11.812 -0.881 6.227 1 93.44 82 GLY A O 1
ATOM 607 N N . HIS A 1 83 ? 13.195 0.888 6.258 1 97.25 83 HIS A N 1
ATOM 608 C CA . HIS A 1 83 ? 14.117 0.285 5.301 1 97.25 83 HIS A CA 1
ATOM 609 C C . HIS A 1 83 ? 14.734 -0.993 5.863 1 97.25 83 HIS A C 1
ATOM 611 O O . HIS A 1 83 ? 14.828 -2.002 5.16 1 97.25 83 HIS A O 1
ATOM 617 N N . VAL A 1 84 ? 15.164 -0.962 7.113 1 97.94 84 VAL A N 1
ATOM 618 C CA . VAL A 1 84 ? 15.805 -2.107 7.746 1 97.94 84 VAL A CA 1
ATOM 619 C C . VAL A 1 84 ? 14.82 -3.27 7.84 1 97.94 84 VAL A C 1
ATOM 621 O O . VAL A 1 84 ? 15.164 -4.41 7.527 1 97.94 84 VAL A O 1
ATOM 624 N N . LEU A 1 85 ? 13.633 -2.992 8.234 1 96.19 85 LEU A N 1
ATOM 625 C CA . LEU A 1 85 ? 12.617 -4.031 8.367 1 96.19 85 LEU A CA 1
ATOM 626 C C . LEU A 1 85 ? 12.242 -4.613 7.008 1 96.19 85 LEU A C 1
ATOM 628 O O . LEU A 1 85 ? 11.953 -5.805 6.898 1 96.19 85 LEU A O 1
ATOM 632 N N . ASN A 1 86 ? 12.227 -3.795 6.02 1 96.88 86 ASN A N 1
ATOM 633 C CA . ASN A 1 86 ? 11.977 -4.301 4.672 1 96.88 86 ASN A CA 1
ATOM 634 C C . ASN A 1 86 ? 13.039 -5.312 4.246 1 96.88 86 ASN A C 1
ATOM 636 O O . ASN A 1 86 ? 12.711 -6.363 3.689 1 96.88 86 ASN A O 1
ATOM 640 N N . VAL A 1 87 ? 14.305 -4.957 4.5 1 98.44 87 VAL A N 1
ATOM 641 C CA . VAL A 1 87 ? 15.383 -5.898 4.199 1 98.44 87 VAL A CA 1
ATOM 642 C C . VAL A 1 87 ? 15.18 -7.184 5.004 1 98.44 87 VAL A C 1
ATOM 644 O O . VAL A 1 87 ? 15.352 -8.289 4.477 1 98.44 87 VAL A O 1
ATOM 647 N N . GLY A 1 88 ? 14.859 -7.027 6.238 1 98.56 88 GLY A N 1
ATOM 648 C CA . GLY A 1 88 ? 14.57 -8.188 7.062 1 98.56 88 GLY A CA 1
ATOM 649 C C . GLY A 1 88 ? 13.453 -9.047 6.508 1 98.56 88 GLY A C 1
ATOM 650 O O . GLY A 1 88 ? 13.523 -10.281 6.562 1 98.56 88 GLY A O 1
ATOM 651 N N . ALA A 1 89 ? 12.414 -8.414 6.023 1 97.06 89 ALA A N 1
ATOM 652 C CA . ALA A 1 89 ? 11.297 -9.133 5.426 1 97.06 89 ALA A CA 1
ATOM 653 C C . ALA A 1 89 ? 11.75 -9.938 4.211 1 97.06 89 ALA A C 1
ATOM 655 O O . ALA A 1 89 ? 11.312 -11.078 4.012 1 97.06 89 ALA A O 1
ATOM 656 N N . LEU A 1 90 ? 12.594 -9.32 3.438 1 97.75 90 LEU A N 1
ATOM 657 C CA . LEU A 1 90 ? 13.109 -9.992 2.252 1 97.75 90 LEU A CA 1
ATOM 658 C C . LEU A 1 90 ? 13.961 -11.203 2.643 1 97.75 90 LEU A C 1
ATOM 660 O O . LEU A 1 90 ? 13.891 -12.25 1.999 1 97.75 90 LEU A O 1
ATOM 664 N N . VAL A 1 91 ? 14.773 -11.047 3.658 1 98.44 91 VAL A N 1
ATOM 665 C CA . VAL A 1 91 ? 15.578 -12.156 4.156 1 98.44 91 VAL A CA 1
ATOM 666 C C . VAL A 1 91 ? 14.664 -13.273 4.648 1 98.44 91 VAL A C 1
ATOM 668 O O . VAL A 1 91 ? 14.883 -14.445 4.34 1 98.44 91 VAL A O 1
ATOM 671 N N . ALA A 1 92 ? 13.68 -12.906 5.398 1 97.75 92 ALA A N 1
ATOM 672 C CA . ALA A 1 92 ? 12.719 -13.891 5.875 1 97.75 92 ALA A CA 1
ATOM 673 C C . ALA A 1 92 ? 12.047 -14.609 4.707 1 97.75 92 ALA A C 1
ATOM 675 O O . ALA A 1 92 ? 11.875 -15.836 4.738 1 97.75 92 ALA A O 1
ATOM 676 N N . ALA A 1 93 ? 11.625 -13.859 3.723 1 96.25 93 ALA A N 1
ATOM 677 C CA . ALA A 1 93 ? 10.992 -14.453 2.545 1 96.25 93 ALA A CA 1
ATOM 678 C C . ALA A 1 93 ? 11.938 -15.438 1.854 1 96.25 93 ALA A C 1
ATOM 680 O O . ALA A 1 93 ? 11.523 -16.516 1.436 1 96.25 93 ALA A O 1
ATOM 681 N N . ALA A 1 94 ? 13.18 -15.023 1.715 1 97.31 94 ALA A N 1
ATOM 682 C CA . ALA A 1 94 ? 14.172 -15.883 1.084 1 97.31 94 ALA A CA 1
ATOM 683 C C . ALA A 1 94 ? 14.352 -17.188 1.867 1 97.31 94 ALA A C 1
ATOM 685 O O . ALA A 1 94 ? 14.422 -18.266 1.28 1 97.31 94 ALA A O 1
ATOM 686 N N . LEU A 1 95 ? 14.453 -17.094 3.111 1 97.06 95 LEU A N 1
ATOM 687 C CA . LEU A 1 95 ? 14.656 -18.266 3.961 1 97.06 95 LEU A CA 1
ATOM 688 C C . LEU A 1 95 ? 13.445 -19.188 3.904 1 97.06 95 LEU A C 1
ATOM 690 O O . LEU A 1 95 ? 13.602 -20.406 3.818 1 97.06 95 LEU A O 1
ATOM 694 N N . VAL A 1 96 ? 12.266 -18.594 3.965 1 94.75 96 VAL A N 1
ATOM 695 C CA . VAL A 1 96 ? 11.047 -19.391 3.881 1 94.75 96 VAL A CA 1
ATOM 696 C C . VAL A 1 96 ? 11 -20.141 2.545 1 94.75 96 VAL A C 1
ATOM 698 O O . VAL A 1 96 ? 10.711 -21.328 2.5 1 94.75 96 VAL A O 1
ATOM 701 N N . GLU A 1 97 ? 11.328 -19.438 1.504 1 94.62 97 GLU A N 1
ATOM 702 C CA . GLU A 1 97 ? 11.305 -20.047 0.177 1 94.62 97 GLU A CA 1
ATOM 703 C C . GLU A 1 97 ? 12.383 -21.125 0.044 1 94.62 97 GLU A C 1
ATOM 705 O O . GLU A 1 97 ? 12.156 -22.156 -0.583 1 94.62 97 GLU A O 1
ATOM 710 N N . ARG A 1 98 ? 13.523 -20.906 0.56 1 94.5 98 ARG A N 1
ATOM 711 C CA . ARG A 1 98 ? 14.602 -21.891 0.52 1 94.5 98 ARG A CA 1
ATOM 712 C C . ARG A 1 98 ? 14.188 -23.172 1.23 1 94.5 98 ARG A C 1
ATOM 714 O O . ARG A 1 98 ? 14.461 -24.281 0.749 1 94.5 98 ARG A O 1
ATOM 721 N N . ARG A 1 99 ? 13.57 -23.031 2.316 1 93.38 99 ARG A N 1
ATOM 722 C CA . ARG A 1 99 ? 13.102 -24.188 3.057 1 93.38 99 ARG A CA 1
ATOM 723 C C . ARG A 1 99 ? 12 -24.922 2.293 1 93.38 99 ARG A C 1
ATOM 725 O O . ARG A 1 99 ? 11.953 -26.156 2.291 1 93.38 99 ARG A O 1
ATOM 732 N N . ARG A 1 100 ? 11.109 -24.141 1.756 1 92.44 100 ARG A N 1
ATOM 733 C CA . ARG A 1 100 ? 10.047 -24.734 0.958 1 92.44 100 ARG A CA 1
ATOM 734 C C . ARG A 1 100 ? 10.625 -25.562 -0.195 1 92.44 100 ARG A C 1
ATOM 736 O O . ARG A 1 100 ? 10.164 -26.672 -0.46 1 92.44 100 ARG A O 1
ATOM 743 N N . LEU A 1 101 ? 11.594 -25.078 -0.793 1 91.62 101 LEU A N 1
ATOM 744 C CA . LEU A 1 101 ? 12.203 -25.719 -1.954 1 91.62 101 LEU A CA 1
ATOM 745 C C . LEU A 1 101 ? 13.039 -26.922 -1.535 1 91.62 101 LEU A C 1
ATOM 747 O O . LEU A 1 101 ? 13.234 -27.859 -2.318 1 91.62 101 LEU A O 1
ATOM 751 N N . ALA A 1 102 ? 13.539 -26.906 -0.396 1 89.75 102 ALA A N 1
ATOM 752 C CA . ALA A 1 102 ? 14.383 -28 0.104 1 89.75 102 ALA A CA 1
ATOM 753 C C . ALA A 1 102 ? 13.555 -29.234 0.415 1 89.75 102 ALA A C 1
ATOM 755 O O . ALA A 1 102 ? 14.094 -30.344 0.497 1 89.75 102 ALA A O 1
ATOM 756 N N . GLN A 1 103 ? 12.297 -29.047 0.684 1 80.06 103 GLN A N 1
ATOM 757 C CA . GLN A 1 103 ? 11.43 -30.188 0.965 1 80.06 103 GLN A CA 1
ATOM 758 C C . GLN A 1 103 ? 10.398 -30.375 -0.141 1 80.06 103 GLN A C 1
ATOM 760 O O . GLN A 1 103 ? 9.203 -30.125 0.063 1 80.06 103 GLN A O 1
ATOM 765 N N . PRO A 1 104 ? 11.008 -30.906 -1.201 1 67.81 104 PRO A N 1
ATOM 766 C CA . PRO A 1 104 ? 10.078 -31.078 -2.316 1 67.81 104 PRO A CA 1
ATOM 767 C C . PRO A 1 104 ? 9 -32.125 -2.025 1 67.81 104 PRO A C 1
ATOM 769 O O . PRO A 1 104 ? 9.281 -33.156 -1.416 1 67.81 104 PRO A O 1
ATOM 772 N N . GLY A 1 105 ? 7.758 -31.828 -2.115 1 67.31 105 GLY A N 1
ATOM 773 C CA . GLY A 1 105 ? 6.688 -32.781 -1.929 1 67.31 105 GLY A CA 1
ATOM 774 C C . GLY A 1 105 ? 5.941 -32.625 -0.619 1 67.31 105 GLY A C 1
ATOM 775 O O . GLY A 1 105 ? 4.812 -33.094 -0.469 1 67.31 105 GLY A O 1
ATOM 776 N N . VAL A 1 106 ? 6.66 -32.156 0.32 1 65.88 106 VAL A N 1
ATOM 777 C CA . VAL A 1 106 ? 5.961 -31.891 1.573 1 65.88 106 VAL A CA 1
ATOM 778 C C . VAL A 1 106 ? 5.555 -30.406 1.641 1 65.88 106 VAL A C 1
ATOM 780 O O . VAL A 1 106 ? 6.414 -29.531 1.683 1 65.88 106 VAL A O 1
ATOM 783 N N . PRO A 1 107 ? 4.297 -30.312 1.707 1 76.88 107 PRO A N 1
ATOM 784 C CA . PRO A 1 107 ? 3.893 -28.906 1.649 1 76.88 107 PRO A CA 1
ATOM 785 C C . PRO A 1 107 ? 4.09 -28.188 2.98 1 76.88 107 PRO A C 1
ATOM 787 O O . PRO A 1 107 ? 3.736 -28.719 4.035 1 76.88 107 PRO A O 1
ATOM 790 N N . MET A 1 108 ? 4.941 -27.234 2.971 1 86.81 108 MET A N 1
ATOM 791 C CA . MET A 1 108 ? 5.117 -26.297 4.086 1 86.81 108 MET A CA 1
ATOM 792 C C . MET A 1 108 ? 3.844 -25.5 4.336 1 86.81 108 MET A C 1
ATOM 794 O O . MET A 1 108 ? 3.135 -25.141 3.395 1 86.81 108 MET A O 1
ATOM 798 N N . SER A 1 109 ? 3.6 -25.266 5.605 1 84.69 109 SER A N 1
ATOM 799 C CA . SER A 1 109 ? 2.408 -24.5 5.945 1 84.69 109 SER A CA 1
ATOM 800 C C . SER A 1 109 ? 2.479 -23.094 5.367 1 84.69 109 SER A C 1
ATOM 802 O O . SER A 1 109 ? 3.537 -22.453 5.383 1 84.69 109 SER A O 1
ATOM 804 N N . VAL A 1 110 ? 1.371 -22.594 4.918 1 84.88 110 VAL A N 1
ATOM 805 C CA . VAL A 1 110 ? 1.259 -21.266 4.344 1 84.88 110 VAL A CA 1
ATOM 806 C C . VAL A 1 110 ? 1.48 -20.203 5.434 1 84.88 110 VAL A C 1
ATOM 808 O O . VAL A 1 110 ? 1.825 -19.062 5.137 1 84.88 110 VAL A O 1
ATOM 811 N N . MET A 1 111 ? 1.385 -20.562 6.719 1 83.56 111 MET A N 1
ATOM 812 C CA . MET A 1 111 ? 1.521 -19.641 7.84 1 83.56 111 MET A CA 1
ATOM 813 C C . MET A 1 111 ? 2.932 -19.062 7.902 1 83.56 111 MET A C 1
ATOM 815 O O . MET A 1 111 ? 3.15 -18.016 8.5 1 83.56 111 MET A O 1
ATOM 819 N N . TRP A 1 112 ? 3.801 -19.672 7.301 1 88.94 112 TRP A N 1
ATOM 820 C CA . TRP A 1 112 ? 5.176 -19.188 7.301 1 88.94 112 TRP A CA 1
ATOM 821 C C . TRP A 1 112 ? 5.293 -17.875 6.52 1 88.94 112 TRP A C 1
ATOM 823 O O . TRP A 1 112 ? 6.223 -17.094 6.738 1 88.94 112 TRP A O 1
ATOM 833 N N . LEU A 1 113 ? 4.355 -17.594 5.633 1 88.25 113 LEU A N 1
ATOM 834 C CA . LEU A 1 113 ? 4.383 -16.375 4.832 1 88.25 113 LEU A CA 1
ATOM 835 C C . LEU A 1 113 ? 3.965 -15.172 5.668 1 88.25 113 LEU A C 1
ATOM 837 O O . LEU A 1 113 ? 4.207 -14.031 5.277 1 88.25 113 LEU A O 1
ATOM 841 N N . LEU A 1 114 ? 3.422 -15.445 6.828 1 82.44 114 LEU A N 1
ATOM 842 C CA . LEU A 1 114 ? 3.029 -14.359 7.723 1 82.44 114 LEU A CA 1
ATOM 843 C C . LEU A 1 114 ? 4.254 -13.617 8.242 1 82.44 114 LEU A C 1
ATOM 845 O O . LEU A 1 114 ? 4.18 -12.422 8.539 1 82.44 114 LEU A O 1
ATOM 849 N N . PHE A 1 115 ? 5.32 -14.289 8.297 1 89.62 115 PHE A N 1
ATOM 850 C CA . PHE A 1 115 ? 6.512 -13.688 8.875 1 89.62 115 PHE A CA 1
ATOM 851 C C . PHE A 1 115 ? 7.051 -12.578 7.973 1 89.62 115 PHE A C 1
ATOM 853 O O . PHE A 1 115 ? 7.141 -11.422 8.383 1 89.62 115 PHE A O 1
ATOM 860 N N . PRO A 1 116 ? 7.371 -12.914 6.668 1 93.69 116 PRO A N 1
ATOM 861 C CA . PRO A 1 116 ? 7.836 -11.82 5.809 1 93.69 116 PRO A CA 1
ATOM 862 C C . PRO A 1 116 ? 6.777 -10.734 5.609 1 93.69 116 PRO A C 1
ATOM 864 O O . PRO A 1 116 ? 7.094 -9.547 5.637 1 93.69 116 PRO A O 1
ATOM 867 N N . MET A 1 117 ? 5.574 -11.125 5.512 1 85.81 117 MET A N 1
ATOM 868 C CA . MET A 1 117 ? 4.512 -10.148 5.289 1 85.81 117 MET A CA 1
ATOM 869 C C . MET A 1 117 ? 4.293 -9.289 6.527 1 85.81 117 MET A C 1
ATOM 871 O O . MET A 1 117 ? 4.023 -8.094 6.414 1 85.81 117 MET A O 1
ATOM 875 N N . GLY A 1 118 ? 4.363 -9.891 7.68 1 84.25 118 GLY A N 1
ATOM 876 C CA . GLY A 1 118 ? 4.219 -9.148 8.922 1 84.25 118 GLY A CA 1
ATOM 877 C C . GLY A 1 118 ? 5.336 -8.141 9.148 1 84.25 118 GLY A C 1
ATOM 878 O O . GLY A 1 118 ? 5.074 -6.992 9.508 1 84.25 118 GLY A O 1
ATOM 879 N N . ILE A 1 119 ? 6.539 -8.539 8.891 1 90.56 119 ILE A N 1
ATOM 880 C CA . ILE A 1 119 ? 7.695 -7.66 9.039 1 90.56 119 ILE A CA 1
ATOM 881 C C . ILE A 1 119 ? 7.582 -6.492 8.062 1 90.56 119 ILE A C 1
ATOM 883 O O . ILE A 1 119 ? 7.777 -5.336 8.438 1 90.56 119 ILE A O 1
ATOM 887 N N . ALA A 1 120 ? 7.23 -6.805 6.832 1 89.38 120 ALA A N 1
ATOM 888 C CA . ALA A 1 120 ? 7.059 -5.762 5.824 1 89.38 120 ALA A CA 1
ATOM 889 C C . ALA A 1 120 ? 5.949 -4.789 6.227 1 89.38 120 ALA A C 1
ATOM 891 O O . ALA A 1 120 ? 6.078 -3.58 6.031 1 89.38 120 ALA A O 1
ATOM 892 N N . GLY A 1 121 ? 4.895 -5.328 6.77 1 81.06 121 GLY A N 1
ATOM 893 C CA . GLY A 1 121 ? 3.789 -4.492 7.211 1 81.06 121 GLY A CA 1
ATOM 894 C C . GLY A 1 121 ? 4.18 -3.518 8.305 1 81.06 121 GLY A C 1
ATOM 895 O O . GLY A 1 121 ? 3.832 -2.336 8.242 1 81.06 121 GLY A O 1
ATOM 896 N N . VAL A 1 122 ? 4.863 -3.998 9.266 1 82.19 122 VAL A N 1
ATOM 897 C CA . VAL A 1 122 ? 5.332 -3.139 10.352 1 82.19 122 VAL A CA 1
ATOM 898 C C . VAL A 1 122 ? 6.293 -2.088 9.797 1 82.19 122 VAL A C 1
ATOM 900 O O . VAL A 1 122 ? 6.234 -0.918 10.188 1 82.19 122 VAL A O 1
ATOM 903 N N . GLY A 1 123 ? 7.195 -2.531 8.922 1 87.25 123 GLY A N 1
ATOM 904 C CA . GLY A 1 123 ? 8.102 -1.587 8.281 1 87.25 123 GLY A CA 1
ATOM 905 C C . GLY A 1 123 ? 7.375 -0.48 7.539 1 87.25 123 GLY A C 1
ATOM 906 O O . GLY A 1 123 ? 7.75 0.69 7.641 1 87.25 123 GLY A O 1
ATOM 907 N N . GLU A 1 124 ? 6.34 -0.805 6.902 1 83.25 124 GLU A N 1
ATOM 908 C CA . GLU A 1 124 ? 5.574 0.176 6.137 1 83.25 124 GLU A CA 1
ATOM 909 C C . GLU A 1 124 ? 4.816 1.126 7.062 1 83.25 124 GLU A C 1
ATOM 911 O O . GLU A 1 124 ? 4.641 2.303 6.742 1 83.25 124 GLU A O 1
ATOM 916 N N . ALA A 1 125 ? 4.316 0.567 8.109 1 76.19 125 ALA A N 1
ATOM 917 C CA . ALA A 1 125 ? 3.6 1.387 9.086 1 76.19 125 ALA A CA 1
ATOM 918 C C . ALA A 1 125 ? 4.488 2.502 9.625 1 76.19 125 ALA A C 1
ATOM 920 O O . ALA A 1 125 ? 3.992 3.537 10.078 1 76.19 125 ALA A O 1
ATOM 921 N N . LEU A 1 126 ? 5.746 2.277 9.555 1 80.56 126 LEU A N 1
ATOM 922 C CA . LEU A 1 126 ? 6.695 3.295 10 1 80.56 126 LEU A CA 1
ATOM 923 C C . LEU A 1 126 ? 7.176 4.133 8.82 1 80.56 126 LEU A C 1
ATOM 925 O O . LEU A 1 126 ? 7.27 5.355 8.914 1 80.56 126 LEU A O 1
ATOM 929 N N . HIS A 1 127 ? 7.379 3.471 7.707 1 88.12 127 HIS A N 1
ATOM 930 C CA . HIS A 1 127 ? 7.984 4.109 6.543 1 88.12 127 HIS A CA 1
ATOM 931 C C . HIS A 1 127 ? 7.039 5.133 5.926 1 88.12 127 HIS A C 1
ATOM 933 O O . HIS A 1 127 ? 7.438 6.27 5.66 1 88.12 127 HIS A O 1
ATOM 939 N N . PHE A 1 128 ? 5.859 4.797 5.781 1 80.69 128 PHE A N 1
ATOM 940 C CA . PHE A 1 128 ? 4.938 5.641 5.031 1 80.69 128 PHE A CA 1
ATOM 941 C C . PHE A 1 128 ? 4.594 6.898 5.816 1 80.69 128 PHE A C 1
ATOM 943 O O . PHE A 1 128 ? 4.785 8.016 5.328 1 80.69 128 PHE A O 1
ATOM 950 N N . PRO A 1 129 ? 4.113 6.781 7.074 1 76.25 129 PRO A N 1
ATOM 951 C CA . PRO A 1 129 ? 3.852 8.016 7.828 1 76.25 129 PRO A CA 1
ATOM 952 C C . PRO A 1 129 ? 5.113 8.836 8.07 1 76.25 129 PRO A C 1
ATOM 954 O O . PRO A 1 129 ? 5.051 10.062 8.148 1 76.25 129 PRO A O 1
ATOM 957 N N . GLY A 1 130 ? 6.223 8.148 8.234 1 82.06 130 GLY A N 1
ATOM 958 C CA . GLY A 1 130 ? 7.477 8.875 8.375 1 82.06 130 GLY A CA 1
ATOM 959 C C . GLY A 1 130 ? 7.809 9.734 7.168 1 82.06 130 GLY A C 1
ATOM 960 O O . GLY A 1 130 ? 8.227 10.883 7.32 1 82.06 130 GLY A O 1
ATOM 961 N N . ASN A 1 131 ? 7.609 9.164 6.012 1 87 131 ASN A N 1
ATOM 962 C CA . ASN A 1 131 ? 7.82 9.93 4.789 1 87 131 ASN A CA 1
ATOM 963 C C . ASN A 1 131 ? 6.867 11.117 4.703 1 87 131 ASN A C 1
ATOM 965 O O . ASN A 1 131 ? 7.277 12.227 4.352 1 87 131 ASN A O 1
ATOM 969 N N . MET A 1 132 ? 5.672 10.859 5.039 1 80 132 MET A N 1
ATOM 970 C CA . MET A 1 132 ? 4.68 11.922 4.957 1 80 132 MET A CA 1
ATOM 971 C C . MET A 1 132 ? 5.012 13.055 5.926 1 80 132 MET A C 1
ATOM 973 O O . MET A 1 132 ? 4.941 14.227 5.566 1 80 132 MET A O 1
ATOM 977 N N . ALA A 1 133 ? 5.398 12.68 7.09 1 79.75 133 ALA A N 1
ATOM 978 C CA . ALA A 1 133 ? 5.793 13.68 8.078 1 79.75 133 ALA A CA 1
ATOM 979 C C . ALA A 1 133 ? 7.008 14.477 7.605 1 79.75 133 ALA A C 1
ATOM 981 O O . ALA A 1 133 ? 7.07 15.695 7.785 1 79.75 133 ALA A O 1
ATOM 982 N N . PHE A 1 134 ? 7.895 13.812 7.074 1 87 134 PHE A N 1
ATOM 983 C CA . PHE A 1 134 ? 9.109 14.438 6.57 1 87 134 PHE A CA 1
ATOM 984 C C . PHE A 1 134 ? 8.789 15.43 5.461 1 87 134 PHE A C 1
ATOM 986 O O . PHE A 1 134 ? 9.305 16.547 5.453 1 87 134 PHE A O 1
ATOM 993 N N . TYR A 1 135 ? 7.918 15.047 4.555 1 85.5 135 TYR A N 1
ATOM 994 C CA . TYR A 1 135 ? 7.543 15.93 3.457 1 85.5 135 TYR A CA 1
ATOM 995 C C . TYR A 1 135 ? 6.828 17.172 3.977 1 85.5 135 TYR A C 1
ATOM 997 O O . TYR A 1 135 ? 7.121 18.297 3.551 1 85.5 135 TYR A O 1
ATOM 1005 N N . TYR A 1 136 ? 5.996 16.953 4.906 1 76.5 136 TYR A N 1
ATOM 1006 C CA . TYR A 1 136 ? 5.215 18.078 5.438 1 76.5 136 TYR A CA 1
ATOM 1007 C C . TYR A 1 136 ? 6.09 19.016 6.254 1 76.5 136 TYR A C 1
ATOM 1009 O O . TYR A 1 136 ? 5.82 20.219 6.336 1 76.5 136 TYR A O 1
ATOM 1017 N N . GLN A 1 137 ? 7.078 18.453 6.766 1 79.94 137 GLN A N 1
ATOM 1018 C CA . GLN A 1 137 ? 8.023 19.266 7.527 1 79.94 137 GLN A CA 1
ATOM 1019 C C . GLN A 1 137 ? 8.93 20.062 6.598 1 79.94 137 GLN A C 1
ATOM 1021 O O . GLN A 1 137 ? 9.281 21.203 6.898 1 79.94 137 GLN A O 1
ATOM 1026 N N . GLU A 1 138 ? 9.281 19.531 5.516 1 85.94 138 GLU A N 1
ATOM 1027 C CA . GLU A 1 138 ? 10.328 20.125 4.68 1 85.94 138 GLU A CA 1
ATOM 1028 C C . GLU A 1 138 ? 9.727 21 3.576 1 85.94 138 GLU A C 1
ATOM 1030 O O . GLU A 1 138 ? 10.359 21.938 3.107 1 85.94 138 GLU A O 1
ATOM 1035 N N . PHE A 1 139 ? 8.484 20.703 3.271 1 84.44 139 PHE A N 1
ATOM 1036 C CA . PHE A 1 139 ? 7.855 21.453 2.193 1 84.44 139 PHE A CA 1
ATOM 1037 C C . PHE A 1 139 ? 7.176 22.703 2.734 1 84.44 139 PHE A C 1
ATOM 1039 O O . PHE A 1 139 ? 6.562 22.672 3.805 1 84.44 139 PHE A O 1
ATOM 1046 N N . PRO A 1 140 ? 7.352 23.719 1.963 1 82.5 140 PRO A N 1
ATOM 1047 C CA . PRO A 1 140 ? 6.578 24.906 2.344 1 82.5 140 PRO A CA 1
ATOM 1048 C C . PRO A 1 140 ? 5.07 24.672 2.271 1 82.5 140 PRO A C 1
ATOM 1050 O O . PRO A 1 140 ? 4.609 23.781 1.547 1 82.5 140 PRO A O 1
ATOM 1053 N N . LYS A 1 141 ? 4.387 25.5 2.947 1 74.12 141 LYS A N 1
ATOM 1054 C CA . LYS A 1 141 ? 2.934 25.375 3.043 1 74.12 141 LYS A CA 1
ATOM 1055 C C . LYS A 1 141 ? 2.277 25.531 1.675 1 74.12 141 LYS A C 1
ATOM 1057 O O . LYS A 1 141 ? 1.238 24.922 1.403 1 74.12 141 LYS A O 1
ATOM 1062 N N . THR A 1 142 ? 2.914 26.281 0.821 1 73.5 142 THR A N 1
ATOM 1063 C CA . THR A 1 142 ? 2.363 26.547 -0.504 1 73.5 142 THR A CA 1
ATOM 1064 C C . THR A 1 142 ? 2.404 25.281 -1.367 1 73.5 142 THR A C 1
ATOM 1066 O O . THR A 1 142 ? 1.699 25.188 -2.375 1 73.5 142 THR A O 1
ATOM 1069 N N . LEU A 1 143 ? 3.291 24.359 -0.91 1 79.38 143 LEU A N 1
ATOM 1070 C CA . LEU A 1 143 ? 3.441 23.156 -1.719 1 79.38 143 LEU A CA 1
ATOM 1071 C C . LEU A 1 143 ? 2.926 21.938 -0.97 1 79.38 143 LEU A C 1
ATOM 1073 O O . LEU A 1 143 ? 3.461 20.828 -1.127 1 79.38 143 LEU A O 1
ATOM 1077 N N . ARG A 1 144 ? 1.967 22.062 -0.213 1 70.81 144 ARG A N 1
ATOM 1078 C CA . ARG A 1 144 ? 1.37 21 0.591 1 70.81 144 ARG A CA 1
ATOM 1079 C C . ARG A 1 144 ? 0.782 19.906 -0.295 1 70.81 144 ARG A C 1
ATOM 1081 O O . ARG A 1 144 ? 0.896 18.719 0.017 1 70.81 144 ARG A O 1
ATOM 1088 N N . SER A 1 145 ? 0.187 20.312 -1.372 1 68.12 145 SER A N 1
ATOM 1089 C CA . SER A 1 145 ? -0.381 19.344 -2.303 1 68.12 145 SER A CA 1
ATOM 1090 C C . SER A 1 145 ? 0.697 18.422 -2.873 1 68.12 145 SER A C 1
ATOM 1092 O O . SER A 1 145 ? 0.47 17.219 -3.051 1 68.12 145 SER A O 1
ATOM 1094 N N . LEU A 1 146 ? 1.814 19.016 -3.145 1 77 146 LEU A N 1
ATOM 1095 C CA . LEU A 1 146 ? 2.934 18.234 -3.641 1 77 146 LEU A CA 1
ATOM 1096 C C . LEU A 1 146 ? 3.436 17.266 -2.568 1 77 146 LEU A C 1
ATOM 1098 O O . LEU A 1 146 ? 3.742 16.109 -2.861 1 77 146 LEU A O 1
ATOM 1102 N N . ALA A 1 147 ? 3.48 17.703 -1.346 1 79 147 ALA A N 1
ATOM 1103 C CA . ALA A 1 147 ? 3.885 16.859 -0.229 1 79 147 ALA A CA 1
ATOM 1104 C C . ALA A 1 147 ? 2.971 15.648 -0.105 1 79 147 ALA A C 1
ATOM 1106 O O . ALA A 1 147 ? 3.443 14.523 0.074 1 79 147 ALA A O 1
ATOM 1107 N N . THR A 1 148 ? 1.736 15.828 -0.365 1 70.44 148 THR A N 1
ATOM 1108 C CA . THR A 1 148 ? 0.749 14.766 -0.239 1 70.44 148 THR A CA 1
ATOM 1109 C C . THR A 1 148 ? 0.889 13.758 -1.38 1 70.44 148 THR A C 1
ATOM 1111 O O . THR A 1 148 ? 0.645 12.562 -1.196 1 70.44 148 THR A O 1
ATOM 1114 N N . ALA A 1 149 ? 1.311 14.234 -2.498 1 73.5 149 ALA A N 1
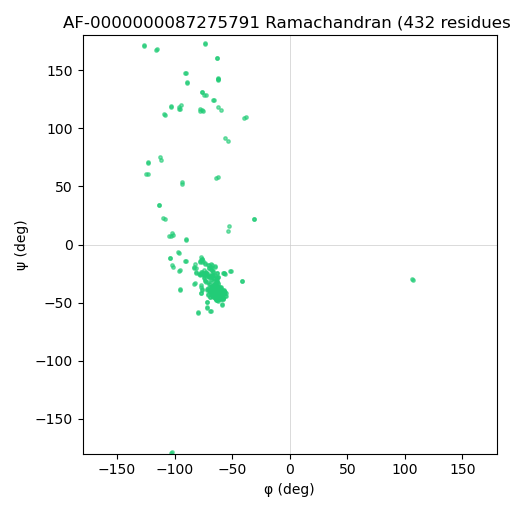ATOM 1115 C CA . ALA A 1 149 ? 1.381 13.383 -3.686 1 73.5 149 ALA A CA 1
ATOM 1116 C C . ALA A 1 149 ? 2.664 12.562 -3.697 1 73.5 149 ALA A C 1
ATOM 1118 O O . ALA A 1 149 ? 2.754 11.547 -4.398 1 73.5 149 ALA A O 1
ATOM 1119 N N . MET A 1 150 ? 3.654 12.992 -2.938 1 82.69 150 MET A N 1
ATOM 1120 C CA . MET A 1 150 ? 4.977 12.383 -3.006 1 82.69 150 MET A CA 1
ATOM 1121 C C . MET A 1 150 ? 4.926 10.922 -2.57 1 82.69 150 MET A C 1
ATOM 1123 O O . MET A 1 150 ? 5.531 10.055 -3.205 1 82.69 150 MET A O 1
ATOM 1127 N N . ALA A 1 151 ? 4.176 10.672 -1.557 1 78.62 151 ALA A N 1
ATOM 1128 C CA . ALA A 1 151 ? 4.156 9.32 -1.011 1 78.62 151 ALA A CA 1
ATOM 1129 C C . ALA A 1 151 ? 3.414 8.359 -1.941 1 78.62 151 ALA A C 1
ATOM 1131 O O . ALA A 1 151 ? 3.938 7.305 -2.299 1 78.62 151 ALA A O 1
ATOM 1132 N N . PRO A 1 152 ? 2.17 8.695 -2.426 1 74.69 152 PRO A N 1
ATOM 1133 C CA . PRO A 1 152 ? 1.519 7.785 -3.375 1 74.69 152 PRO A CA 1
ATOM 1134 C C . PRO A 1 152 ? 2.322 7.602 -4.66 1 74.69 152 PRO A C 1
ATOM 1136 O O . PRO A 1 152 ? 2.311 6.516 -5.246 1 74.69 152 PRO A O 1
ATOM 1139 N N . MET A 1 153 ? 2.934 8.617 -5.113 1 79.56 153 MET A N 1
ATOM 1140 C CA . MET A 1 153 ? 3.768 8.5 -6.309 1 79.56 153 MET A CA 1
ATOM 1141 C C . MET A 1 153 ? 4.91 7.52 -6.082 1 79.56 153 MET A C 1
ATOM 1143 O O . MET A 1 153 ? 5.27 6.758 -6.984 1 79.56 153 MET A O 1
ATOM 1147 N N . LEU A 1 154 ? 5.445 7.598 -4.914 1 86.31 154 LEU A N 1
ATOM 1148 C CA . LEU A 1 154 ? 6.508 6.672 -4.543 1 86.31 154 LEU A CA 1
ATOM 1149 C C . LEU A 1 154 ? 6.023 5.23 -4.613 1 86.31 154 LEU A C 1
ATOM 1151 O O . LEU A 1 154 ? 6.727 4.359 -5.133 1 86.31 154 LEU A O 1
ATOM 1155 N N . VAL A 1 155 ? 4.914 4.973 -4.133 1 80.88 155 VAL A N 1
ATOM 1156 C CA . VAL A 1 155 ? 4.328 3.635 -4.129 1 80.88 155 VAL A CA 1
ATOM 1157 C C . VAL A 1 155 ? 4.078 3.176 -5.566 1 80.88 155 VAL A C 1
ATOM 1159 O O . VAL A 1 155 ? 4.449 2.061 -5.938 1 80.88 155 VAL A O 1
ATOM 1162 N N . ALA A 1 156 ? 3.48 4.055 -6.344 1 77.31 156 ALA A N 1
ATOM 1163 C CA . ALA A 1 156 ? 3.189 3.727 -7.734 1 77.31 156 ALA A CA 1
ATOM 1164 C C . ALA A 1 156 ? 4.469 3.375 -8.492 1 77.31 156 ALA A C 1
ATOM 1166 O O . ALA A 1 156 ? 4.527 2.352 -9.18 1 77.31 156 ALA A O 1
ATOM 1167 N N . LEU A 1 157 ? 5.441 4.18 -8.43 1 83.88 157 LEU A N 1
ATOM 1168 C CA . LEU A 1 157 ? 6.695 3.961 -9.141 1 83.88 157 LEU A CA 1
ATOM 1169 C C . LEU A 1 157 ? 7.395 2.705 -8.633 1 83.88 157 LEU A C 1
ATOM 1171 O O . LEU A 1 157 ? 8.023 1.982 -9.406 1 83.88 157 LEU A O 1
ATOM 1175 N N . GLY A 1 158 ? 7.32 2.498 -7.352 1 88.62 158 GLY A N 1
ATOM 1176 C CA . GLY A 1 158 ? 7.887 1.284 -6.789 1 88.62 158 GLY A CA 1
ATOM 1177 C C . GLY A 1 158 ? 7.242 0.02 -7.324 1 88.62 158 GLY A C 1
ATOM 1178 O O . GLY A 1 158 ? 7.938 -0.909 -7.738 1 88.62 158 GLY A O 1
ATOM 1179 N N . PHE A 1 159 ? 5.941 0.026 -7.371 1 80 159 PHE A N 1
ATOM 1180 C CA . PHE A 1 159 ? 5.227 -1.146 -7.863 1 80 159 PHE A CA 1
ATOM 1181 C C . PHE A 1 159 ? 5.477 -1.347 -9.352 1 80 159 PHE A C 1
ATOM 1183 O O . PHE A 1 159 ? 5.578 -2.482 -9.82 1 80 159 PHE A O 1
ATOM 1190 N N . PHE A 1 160 ? 5.535 -0.272 -10.062 1 80.31 160 PHE A N 1
ATOM 1191 C CA . PHE A 1 160 ? 5.871 -0.38 -11.477 1 80.31 160 PHE A CA 1
ATOM 1192 C C . PHE A 1 160 ? 7.273 -0.953 -11.656 1 80.31 160 PHE A C 1
ATOM 1194 O O . PHE A 1 160 ? 7.496 -1.794 -12.523 1 80.31 160 PHE A O 1
ATOM 1201 N N . SER A 1 161 ? 8.195 -0.532 -10.875 1 88.75 161 SER A N 1
ATOM 1202 C CA . SER A 1 161 ? 9.57 -1.022 -10.922 1 88.75 161 SER A CA 1
ATOM 1203 C C . SER A 1 161 ? 9.633 -2.51 -10.594 1 88.75 161 SER A C 1
ATOM 1205 O O . SER A 1 161 ? 10.531 -3.215 -11.07 1 88.75 161 SER A O 1
ATOM 1207 N N . SER A 1 162 ? 8.695 -2.953 -9.727 1 89.06 162 SER A N 1
ATOM 1208 C CA . SER A 1 162 ? 8.664 -4.375 -9.391 1 89.06 162 SER A CA 1
ATOM 1209 C C . SER A 1 162 ? 8.414 -5.227 -10.633 1 89.06 162 SER A C 1
ATOM 1211 O O . SER A 1 162 ? 9.039 -6.273 -10.812 1 89.06 162 SER A O 1
ATOM 1213 N N . THR A 1 163 ? 7.512 -4.738 -11.5 1 80.06 163 THR A N 1
ATOM 1214 C CA . THR A 1 163 ? 7.223 -5.445 -12.742 1 80.06 163 THR A CA 1
ATOM 1215 C C . THR A 1 163 ? 8.453 -5.48 -13.641 1 80.06 163 THR A C 1
ATOM 1217 O O . THR A 1 163 ? 8.773 -6.52 -14.219 1 80.06 163 THR A O 1
ATOM 1220 N N . MET A 1 164 ? 9.055 -4.348 -13.758 1 85 164 MET A N 1
ATOM 1221 C CA . MET A 1 164 ? 10.258 -4.266 -14.586 1 85 164 MET A CA 1
ATOM 1222 C C . MET A 1 164 ? 11.352 -5.18 -14.047 1 85 164 MET A C 1
ATOM 1224 O O . MET A 1 164 ? 12.047 -5.844 -14.812 1 85 164 MET A O 1
ATOM 1228 N N . PHE A 1 165 ? 11.531 -5.191 -12.789 1 92.31 165 PHE A N 1
ATOM 1229 C CA . PHE A 1 165 ? 12.531 -6.035 -12.148 1 92.31 165 PHE A CA 1
ATOM 1230 C C . PHE A 1 165 ? 12.266 -7.508 -12.438 1 92.31 165 PHE A C 1
ATOM 1232 O O . PHE A 1 165 ? 13.18 -8.25 -12.812 1 92.31 165 PHE A O 1
ATOM 1239 N N . MET A 1 166 ? 10.992 -7.91 -12.289 1 87.88 166 MET A N 1
ATOM 1240 C CA . MET A 1 166 ? 10.641 -9.305 -12.523 1 87.88 166 MET A CA 1
ATOM 1241 C C . MET A 1 166 ? 10.836 -9.68 -13.984 1 87.88 166 MET A C 1
ATOM 1243 O O . MET A 1 166 ? 11.234 -10.805 -14.297 1 87.88 166 MET A O 1
ATOM 1247 N N . ASP A 1 167 ? 10.586 -8.75 -14.891 1 85.12 167 ASP A N 1
ATOM 1248 C CA . ASP A 1 167 ? 10.812 -8.984 -16.312 1 85.12 167 ASP A CA 1
ATOM 1249 C C . ASP A 1 167 ? 12.289 -9.211 -16.609 1 85.12 167 ASP A C 1
ATOM 1251 O O . ASP A 1 167 ? 12.648 -10.109 -17.375 1 85.12 167 ASP A O 1
ATOM 1255 N N . VAL A 1 168 ? 13.086 -8.406 -16.016 1 91.19 168 VAL A N 1
ATOM 1256 C CA . VAL A 1 168 ? 14.531 -8.539 -16.188 1 91.19 168 VAL A CA 1
ATOM 1257 C C . VAL A 1 168 ? 15.008 -9.875 -15.617 1 91.19 168 VAL A C 1
ATOM 1259 O O . VAL A 1 168 ? 15.781 -10.586 -16.266 1 91.19 168 VAL A O 1
ATOM 1262 N N . VAL A 1 169 ? 14.547 -10.242 -14.422 1 92.25 169 VAL A N 1
ATOM 1263 C CA . VAL A 1 169 ? 14.945 -11.5 -13.789 1 92.25 169 VAL A CA 1
ATOM 1264 C C . VAL A 1 169 ? 14.523 -12.672 -14.672 1 92.25 169 VAL A C 1
ATOM 1266 O O . VAL A 1 169 ? 15.297 -13.617 -14.867 1 92.25 169 VAL A O 1
ATOM 1269 N N . ALA A 1 170 ? 13.352 -12.641 -15.227 1 87.81 170 ALA A N 1
ATOM 1270 C CA . ALA A 1 170 ? 12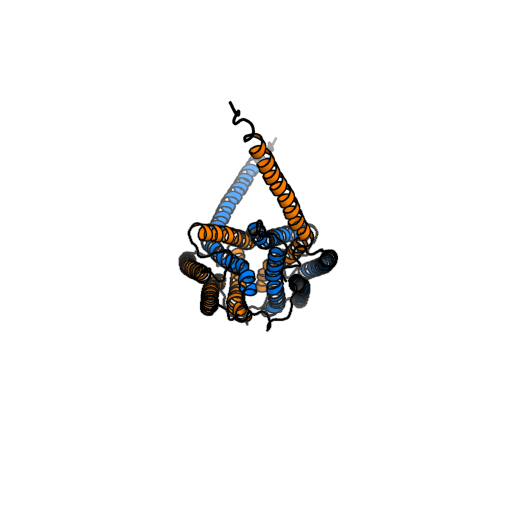.844 -13.719 -16.078 1 87.81 170 ALA A CA 1
ATOM 1271 C C . ALA A 1 170 ? 13.68 -13.852 -17.344 1 87.81 170 ALA A C 1
ATOM 1273 O O . ALA A 1 170 ? 13.875 -14.961 -17.859 1 87.81 170 ALA A O 1
ATOM 1274 N N . ARG A 1 171 ? 14.18 -12.766 -17.812 1 89.75 171 ARG A N 1
ATOM 1275 C CA . ARG A 1 171 ? 14.914 -12.758 -19.062 1 89.75 171 ARG A CA 1
ATOM 1276 C C . ARG A 1 171 ? 16.359 -13.18 -18.859 1 89.75 171 ARG A C 1
ATOM 1278 O O . ARG A 1 171 ? 16.969 -13.805 -19.734 1 89.75 171 ARG A O 1
ATOM 1285 N N . VAL A 1 172 ? 16.875 -12.836 -17.75 1 94 172 VAL A N 1
ATOM 1286 C CA . VAL A 1 172 ? 18.312 -12.984 -17.578 1 94 172 VAL A CA 1
ATOM 1287 C C . VAL A 1 172 ? 18.609 -14.234 -16.766 1 94 172 VAL A C 1
ATOM 1289 O O . VAL A 1 172 ? 19.734 -14.734 -16.781 1 94 172 VAL A O 1
ATOM 1292 N N . THR A 1 173 ? 17.562 -14.688 -16.047 1 92.5 173 THR A N 1
ATOM 1293 C CA . THR A 1 173 ? 17.781 -15.867 -15.211 1 92.5 173 THR A CA 1
ATOM 1294 C C . THR A 1 173 ? 16.734 -16.938 -15.516 1 92.5 173 THR A C 1
ATOM 1296 O O . THR A 1 173 ? 15.766 -16.688 -16.234 1 92.5 173 THR A O 1
ATOM 1299 N N . MET A 1 174 ? 16.953 -18.156 -14.93 1 89.94 174 MET A N 1
ATOM 1300 C CA . MET A 1 174 ? 16.016 -19.266 -15.016 1 89.94 174 MET A CA 1
ATOM 1301 C C . MET A 1 174 ? 15.328 -19.516 -13.68 1 89.94 174 MET A C 1
ATOM 1303 O O . MET A 1 174 ? 14.844 -20.625 -13.422 1 89.94 174 MET A O 1
ATOM 1307 N N . TRP A 1 175 ? 15.336 -18.5 -12.914 1 92.88 175 TRP A N 1
ATOM 1308 C CA . TRP A 1 175 ? 14.875 -18.656 -11.539 1 92.88 175 TRP A CA 1
ATOM 1309 C C . TRP A 1 175 ? 13.352 -18.688 -11.484 1 92.88 175 TRP A C 1
ATOM 1311 O O . TRP A 1 175 ? 12.766 -19.094 -10.477 1 92.88 175 TRP A O 1
ATOM 1321 N N . LEU A 1 176 ? 12.711 -18.281 -12.602 1 86.19 176 LEU A N 1
ATOM 1322 C CA . LEU A 1 176 ? 11.266 -18.109 -12.555 1 86.19 176 LEU A CA 1
ATOM 1323 C C . LEU A 1 176 ? 10.578 -18.969 -13.609 1 86.19 176 LEU A C 1
ATOM 1325 O O . LEU A 1 176 ? 9.953 -18.438 -14.531 1 86.19 176 LEU A O 1
ATOM 1329 N N . PRO A 1 177 ? 10.602 -20.234 -13.391 1 79.19 177 PRO A N 1
ATOM 1330 C CA . PRO A 1 177 ? 9.812 -21.094 -14.281 1 79.19 177 PRO A CA 1
ATOM 1331 C C . PRO A 1 177 ? 8.312 -21 -14.008 1 79.19 177 PRO A C 1
ATOM 1333 O O . PRO A 1 177 ? 7.891 -20.297 -13.086 1 79.19 177 PRO A O 1
ATOM 1336 N N . GLU A 1 178 ? 7.516 -21.625 -14.844 1 74.44 178 GLU A N 1
ATOM 1337 C CA . GLU A 1 178 ? 6.066 -21.609 -14.664 1 74.44 178 GLU A CA 1
ATOM 1338 C C . GLU A 1 178 ? 5.668 -22.234 -13.336 1 74.44 178 GLU A C 1
ATOM 1340 O O . GLU A 1 178 ? 4.785 -21.719 -12.641 1 74.44 178 GLU A O 1
ATOM 1345 N N . ASN A 1 179 ? 6.363 -23.297 -13.062 1 77.69 179 ASN A N 1
ATOM 1346 C CA . ASN A 1 179 ? 6.172 -23.938 -11.766 1 77.69 179 ASN A CA 1
ATOM 1347 C C . ASN A 1 179 ? 7.203 -23.469 -10.742 1 77.69 179 ASN A C 1
ATOM 1349 O O . ASN A 1 179 ? 8.398 -23.75 -10.891 1 77.69 179 ASN A O 1
ATOM 1353 N N . ILE A 1 180 ? 6.727 -22.844 -9.719 1 82.19 180 ILE A N 1
ATOM 1354 C CA . ILE A 1 180 ? 7.625 -22.203 -8.766 1 82.19 180 ILE A CA 1
ATOM 1355 C C . ILE A 1 180 ? 8.406 -23.266 -8 1 82.19 180 ILE A C 1
ATOM 1357 O O . ILE A 1 180 ? 9.445 -22.984 -7.406 1 82.19 180 ILE A O 1
ATOM 1361 N N . ASP A 1 181 ? 7.898 -24.484 -8 1 86.25 181 ASP A N 1
ATOM 1362 C CA . ASP A 1 181 ? 8.594 -25.562 -7.309 1 86.25 181 ASP A CA 1
ATOM 1363 C C . ASP A 1 181 ? 9.914 -25.891 -7.988 1 86.25 181 ASP A C 1
ATOM 1365 O O . ASP A 1 181 ? 10.805 -26.5 -7.375 1 86.25 181 ASP A O 1
ATOM 1369 N N . HIS A 1 182 ? 10.008 -25.578 -9.219 1 86.81 182 HIS A N 1
ATOM 1370 C CA . HIS A 1 182 ? 11.234 -25.844 -9.961 1 86.81 182 HIS A CA 1
ATOM 1371 C C . HIS A 1 182 ? 12.062 -24.578 -10.156 1 86.81 182 HIS A C 1
ATOM 1373 O O . HIS A 1 182 ? 13.062 -24.594 -10.883 1 86.81 182 HIS A O 1
ATOM 1379 N N . GLY A 1 183 ? 11.656 -23.547 -9.531 1 89.75 183 GLY A N 1
ATOM 1380 C CA . GLY A 1 183 ? 12.359 -22.281 -9.672 1 89.75 183 GLY A CA 1
ATOM 1381 C C . GLY A 1 183 ? 13.242 -21.938 -8.484 1 89.75 183 GLY A C 1
ATOM 1382 O O . GLY A 1 183 ? 13.523 -22.812 -7.656 1 89.75 183 GLY A O 1
ATOM 1383 N N . ARG A 1 184 ? 13.859 -20.844 -8.578 1 94 184 ARG A N 1
ATOM 1384 C CA . ARG A 1 184 ? 14.695 -20.344 -7.488 1 94 184 ARG A CA 1
ATOM 1385 C C . ARG A 1 184 ? 14.242 -18.953 -7.047 1 94 184 ARG A C 1
ATOM 1387 O O . ARG A 1 184 ? 15.016 -18 -7.094 1 94 184 ARG A O 1
ATOM 1394 N N . LEU A 1 185 ? 13.016 -18.938 -6.609 1 93.88 185 LEU A N 1
ATOM 1395 C CA . LEU A 1 185 ? 12.445 -17.688 -6.113 1 93.88 185 LEU A CA 1
ATOM 1396 C C . LEU A 1 185 ? 13.211 -17.188 -4.891 1 93.88 185 LEU A C 1
ATOM 1398 O O . LEU A 1 185 ? 13.25 -15.992 -4.625 1 93.88 185 LEU A O 1
ATOM 1402 N N . ASP A 1 186 ? 13.836 -18.109 -4.117 1 96.38 186 ASP A N 1
ATOM 1403 C CA . ASP A 1 186 ? 14.68 -17.703 -2.996 1 96.38 186 ASP A CA 1
ATOM 1404 C C . ASP A 1 186 ? 15.812 -16.781 -3.463 1 96.38 186 ASP A C 1
ATOM 1406 O O . ASP A 1 186 ? 16.141 -15.805 -2.797 1 96.38 186 ASP A O 1
ATOM 1410 N N . ASN A 1 187 ? 16.375 -17.109 -4.668 1 97.44 187 ASN A N 1
ATOM 1411 C CA . ASN A 1 187 ? 17.438 -16.266 -5.203 1 97.44 187 ASN A CA 1
ATOM 1412 C C . ASN A 1 187 ? 16.922 -14.867 -5.547 1 97.44 187 ASN A C 1
ATOM 1414 O O . ASN A 1 187 ? 17.656 -13.883 -5.418 1 97.44 187 ASN A O 1
ATOM 1418 N N . VAL A 1 188 ? 15.758 -14.828 -6.027 1 96.94 188 VAL A N 1
ATOM 1419 C CA . VAL A 1 188 ? 15.172 -13.531 -6.328 1 96.94 188 VAL A CA 1
ATOM 1420 C C . VAL A 1 188 ? 15.094 -12.695 -5.051 1 96.94 188 VAL A C 1
ATOM 1422 O O . VAL A 1 188 ? 15.5 -11.531 -5.039 1 96.94 188 VAL A O 1
ATOM 1425 N N . TYR A 1 189 ? 14.617 -13.266 -3.951 1 97.56 189 TYR A N 1
ATOM 1426 C CA . TYR A 1 189 ? 14.492 -12.555 -2.686 1 97.56 189 TYR A CA 1
ATOM 1427 C C . TYR A 1 189 ? 15.859 -12.18 -2.127 1 97.56 189 TYR A C 1
ATOM 1429 O O . TYR A 1 189 ? 16.031 -11.094 -1.566 1 97.56 189 TYR A O 1
ATOM 1437 N N . TRP A 1 190 ? 16.797 -13.07 -2.295 1 98.19 190 TRP A N 1
ATOM 1438 C CA . TRP A 1 190 ? 18.156 -12.75 -1.852 1 98.19 190 TRP A CA 1
ATOM 1439 C C . TRP A 1 190 ? 18.719 -11.578 -2.639 1 98.19 190 TRP A C 1
ATOM 1441 O O . TRP A 1 190 ? 19.406 -10.727 -2.08 1 98.19 190 TRP A O 1
ATOM 1451 N N . THR A 1 191 ? 18.516 -11.578 -3.93 1 98.25 191 THR A N 1
ATOM 1452 C CA . THR A 1 191 ? 18.953 -10.461 -4.758 1 98.25 191 THR A CA 1
ATOM 1453 C C . THR A 1 191 ? 18.312 -9.156 -4.285 1 98.25 191 THR A C 1
ATOM 1455 O O . THR A 1 191 ? 19 -8.141 -4.152 1 98.25 191 THR A O 1
ATOM 1458 N N . LEU A 1 192 ? 17.031 -9.234 -3.994 1 98.12 192 LEU A N 1
ATOM 1459 C CA . LEU A 1 192 ? 16.328 -8.047 -3.525 1 98.12 192 LEU A CA 1
ATOM 1460 C C . LEU A 1 192 ? 16.828 -7.625 -2.148 1 98.12 192 LEU A C 1
ATOM 1462 O O . LEU A 1 192 ? 16.891 -6.434 -1.843 1 98.12 192 LEU A O 1
ATOM 1466 N N . ALA A 1 193 ? 17.125 -8.609 -1.315 1 98.5 193 ALA A N 1
ATOM 1467 C CA . ALA A 1 193 ? 17.703 -8.281 -0.012 1 98.5 193 ALA A CA 1
ATOM 1468 C C . ALA A 1 193 ? 19.016 -7.523 -0.165 1 98.5 193 ALA A C 1
ATOM 1470 O O . ALA A 1 193 ? 19.281 -6.562 0.565 1 98.5 193 ALA A O 1
ATOM 1471 N N . ALA A 1 194 ? 19.828 -7.969 -1.098 1 98.56 194 ALA A N 1
ATOM 1472 C CA . ALA A 1 194 ? 21.094 -7.277 -1.375 1 98.56 194 ALA A CA 1
ATOM 1473 C C . ALA A 1 194 ? 20.828 -5.859 -1.88 1 98.56 194 ALA A C 1
ATOM 1475 O O . ALA A 1 194 ? 21.453 -4.906 -1.408 1 98.56 194 ALA A O 1
ATOM 1476 N N . VAL A 1 195 ? 19.938 -5.742 -2.83 1 98 195 VAL A N 1
ATOM 1477 C CA . VAL A 1 195 ? 19.578 -4.434 -3.359 1 98 195 VAL A CA 1
ATOM 1478 C C . VAL A 1 195 ? 19.031 -3.551 -2.236 1 98 195 VAL A C 1
ATOM 1480 O O . VAL A 1 195 ? 19.359 -2.363 -2.16 1 98 195 VAL A O 1
ATOM 1483 N N . GLY A 1 196 ? 18.141 -4.137 -1.379 1 98.38 196 GLY A N 1
ATOM 1484 C CA . GLY A 1 196 ? 17.609 -3.406 -0.246 1 98.38 196 GLY A CA 1
ATOM 1485 C C . GLY A 1 196 ? 18.672 -2.93 0.723 1 98.38 196 GLY A C 1
ATOM 1486 O O . GLY A 1 196 ? 18.578 -1.823 1.261 1 98.38 196 GLY A O 1
ATOM 1487 N N . THR A 1 197 ? 19.656 -3.744 0.98 1 98.62 197 THR A N 1
ATOM 1488 C CA . THR A 1 197 ? 20.766 -3.369 1.866 1 98.62 197 THR A CA 1
ATOM 1489 C C . THR A 1 197 ? 21.547 -2.205 1.282 1 98.62 197 THR A C 1
ATOM 1491 O O . THR A 1 197 ? 21.875 -1.248 1.99 1 98.62 197 THR A O 1
ATOM 1494 N N . PHE A 1 198 ? 21.859 -2.275 0.03 1 98.5 198 PHE A N 1
ATOM 1495 C CA . PHE A 1 198 ? 22.531 -1.167 -0.638 1 98.5 198 PHE A CA 1
ATOM 1496 C C . PHE A 1 198 ? 21.67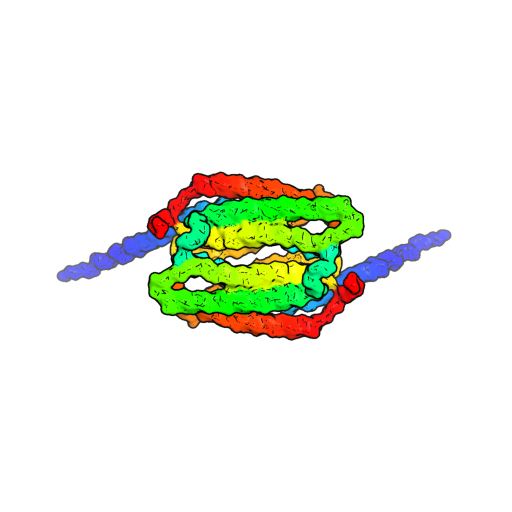2 0.088 -0.607 1 98.5 198 PHE A C 1
ATOM 1498 O O . PHE A 1 198 ? 22.188 1.194 -0.417 1 98.5 198 PHE A O 1
ATOM 1505 N N . ASN A 1 199 ? 20.391 -0.11 -0.831 1 98.44 199 ASN A N 1
ATOM 1506 C CA . ASN A 1 199 ? 19.438 1.006 -0.792 1 98.44 199 ASN A CA 1
ATOM 1507 C C . ASN A 1 199 ? 19.406 1.656 0.587 1 98.44 199 ASN A C 1
ATOM 1509 O O . ASN A 1 199 ? 19.281 2.879 0.699 1 98.44 199 ASN A O 1
ATOM 1513 N N . PHE A 1 200 ? 19.453 0.806 1.583 1 98.31 200 PHE A N 1
ATOM 1514 C CA . PHE A 1 200 ? 19.469 1.343 2.939 1 98.31 200 PHE A CA 1
ATOM 1515 C C . PHE A 1 200 ? 20.734 2.152 3.176 1 98.31 200 PHE A C 1
ATOM 1517 O O . PHE A 1 200 ? 20.688 3.223 3.785 1 98.31 200 PHE A O 1
ATOM 1524 N N . ALA A 1 201 ? 21.828 1.683 2.77 1 98.38 201 ALA A N 1
ATOM 1525 C CA . ALA A 1 201 ? 23.078 2.432 2.869 1 98.38 201 ALA A CA 1
ATOM 1526 C C . ALA A 1 201 ? 22.984 3.764 2.131 1 98.38 201 ALA A C 1
ATOM 1528 O O . ALA A 1 201 ? 23.453 4.793 2.627 1 98.38 201 ALA A O 1
ATOM 1529 N N . TYR A 1 202 ? 22.453 3.68 0.915 1 98.19 202 TYR A N 1
ATOM 1530 C CA . TYR A 1 202 ? 22.219 4.895 0.145 1 98.19 202 TYR A CA 1
ATOM 1531 C C . TYR A 1 202 ? 21.344 5.875 0.926 1 98.19 202 TYR A C 1
ATOM 1533 O O . TYR A 1 202 ? 21.641 7.07 0.98 1 98.19 202 TYR A O 1
ATOM 1541 N N . PHE A 1 203 ? 20.281 5.422 1.563 1 97.88 203 PHE A N 1
ATOM 1542 C CA . PHE A 1 203 ? 19.391 6.25 2.371 1 97.88 203 PHE A CA 1
ATOM 1543 C C . PHE A 1 203 ? 20.156 6.914 3.51 1 97.88 203 PHE A C 1
ATOM 1545 O O . PHE A 1 203 ? 20 8.109 3.756 1 97.88 203 PHE A O 1
ATOM 1552 N N . LEU A 1 204 ? 21 6.129 4.195 1 96.62 204 LEU A N 1
ATOM 1553 C CA . LEU A 1 204 ? 21.766 6.66 5.312 1 96.62 204 LEU A CA 1
ATOM 1554 C C . LEU A 1 204 ? 22.734 7.746 4.84 1 96.62 204 LEU A C 1
ATOM 1556 O O . LEU A 1 204 ? 22.906 8.758 5.52 1 96.62 204 LEU A O 1
ATOM 1560 N N . ALA A 1 205 ? 23.344 7.527 3.719 1 97.19 205 ALA A N 1
ATOM 1561 C CA . ALA A 1 205 ? 24.25 8.523 3.168 1 97.19 205 ALA A CA 1
ATOM 1562 C C . ALA A 1 205 ? 23.531 9.828 2.85 1 97.19 205 ALA A C 1
ATOM 1564 O O . ALA A 1 205 ? 24.031 10.914 3.137 1 97.19 205 ALA A O 1
ATOM 1565 N N . CYS A 1 206 ? 22.359 9.688 2.26 1 95.75 206 CYS A N 1
ATOM 1566 C CA . CYS A 1 206 ? 21.562 10.867 1.932 1 95.75 206 CYS A CA 1
ATOM 1567 C C . CYS A 1 206 ? 21.078 11.562 3.195 1 95.75 206 CYS A C 1
ATOM 1569 O O . CYS A 1 206 ? 21.031 12.797 3.256 1 95.75 206 CYS A O 1
ATOM 1571 N N . ASP A 1 207 ? 20.641 10.781 4.141 1 94.12 207 ASP A N 1
ATOM 1572 C CA . ASP A 1 207 ? 20.141 11.328 5.402 1 94.12 207 ASP A CA 1
ATOM 1573 C C . ASP A 1 207 ? 21.234 12.133 6.109 1 94.12 207 ASP A C 1
ATOM 1575 O O . ASP A 1 207 ? 20.969 13.203 6.656 1 94.12 207 ASP A O 1
ATOM 1579 N N . ARG A 1 208 ? 22.406 11.688 6.102 1 92 208 ARG A N 1
ATOM 1580 C CA . ARG A 1 208 ? 23.516 12.352 6.754 1 92 208 ARG A CA 1
ATOM 1581 C C . ARG A 1 208 ? 23.859 13.664 6.055 1 92 208 ARG A C 1
ATOM 1583 O O . ARG A 1 208 ? 24.344 14.609 6.688 1 92 208 ARG A O 1
ATOM 1590 N N . ARG A 1 209 ? 23.562 13.758 4.809 1 92.06 209 ARG A N 1
ATOM 1591 C CA . ARG A 1 209 ? 23.938 14.938 4.035 1 92.06 209 ARG A CA 1
ATOM 1592 C C . ARG A 1 209 ? 22.766 15.922 3.949 1 92.06 209 ARG A C 1
ATOM 1594 O O . ARG A 1 209 ? 22.938 17.047 3.463 1 92.06 209 ARG A O 1
ATOM 1601 N N . TYR A 1 210 ? 21.672 15.438 4.465 1 90.62 210 TYR A N 1
ATOM 1602 C CA . TYR A 1 210 ? 20.484 16.266 4.301 1 90.62 210 TYR A CA 1
ATOM 1603 C C . TYR A 1 210 ? 20.5 17.438 5.273 1 90.62 210 TYR A C 1
ATOM 1605 O O . TYR A 1 210 ? 20.781 17.266 6.465 1 90.62 210 TYR A O 1
ATOM 1613 N N . LYS A 1 211 ? 20.234 18.688 4.738 1 83.75 211 LYS A N 1
ATOM 1614 C CA . LYS A 1 211 ? 20.109 19.891 5.547 1 83.75 211 LYS A CA 1
ATOM 1615 C C . LYS A 1 211 ? 18.656 20.297 5.719 1 83.75 211 LYS A C 1
ATOM 1617 O O . LYS A 1 211 ? 17.969 20.594 4.742 1 83.75 211 LYS A O 1
ATOM 1622 N N . TYR A 1 212 ? 18.219 20.312 6.93 1 79.94 212 TYR A N 1
ATOM 1623 C CA . TYR A 1 212 ? 16.828 20.609 7.227 1 79.94 212 TYR A CA 1
ATOM 1624 C C . TYR A 1 212 ? 16.531 22.094 7.027 1 79.94 212 TYR A C 1
ATOM 1626 O O . TYR A 1 212 ? 17.344 22.953 7.359 1 79.94 212 TYR A O 1
ATOM 1634 N N . HIS A 1 213 ? 15.5 22.328 6.266 1 70.06 213 HIS A N 1
ATOM 1635 C CA . HIS A 1 213 ? 15.094 23.703 6.027 1 70.06 213 HIS A CA 1
ATOM 1636 C C . HIS A 1 213 ? 14.289 24.25 7.195 1 70.06 213 HIS A C 1
ATOM 1638 O O . HIS A 1 213 ? 14.445 25.422 7.574 1 70.06 213 HIS A O 1
ATOM 1644 N N . ASN A 1 214 ? 13.172 23.672 7.594 1 59.47 214 ASN A N 1
ATOM 1645 C CA . ASN A 1 214 ? 12.281 24.25 8.594 1 59.47 214 ASN A CA 1
ATOM 1646 C C . ASN A 1 214 ? 12.602 23.734 9.992 1 59.47 214 ASN A C 1
ATOM 1648 O O . ASN A 1 214 ? 11.867 22.906 10.531 1 59.47 214 ASN A O 1
ATOM 1652 N N . ARG A 1 215 ? 13.797 23.828 10.352 1 48.81 215 ARG A N 1
ATOM 1653 C CA . ARG A 1 215 ? 14.125 23.469 11.727 1 48.81 215 ARG A CA 1
ATOM 1654 C C . ARG A 1 215 ? 13.297 24.297 12.719 1 48.81 215 ARG A C 1
ATOM 1656 O O . ARG A 1 215 ? 13.227 23.953 13.898 1 48.81 215 ARG A O 1
ATOM 1663 N N . THR A 1 216 ? 12.859 25.406 12.406 1 40.88 216 THR A N 1
ATOM 1664 C CA . THR A 1 216 ? 12.359 26.266 13.484 1 40.88 216 THR A CA 1
ATOM 1665 C C . THR A 1 216 ? 11.062 25.703 14.062 1 40.88 216 THR A C 1
ATOM 1667 O O . THR A 1 216 ? 10.641 26.094 15.148 1 40.88 216 THR A O 1
ATOM 1670 N N . ALA A 1 217 ? 10.203 25.125 13.289 1 39.47 217 ALA A N 1
ATOM 1671 C CA . ALA A 1 217 ? 8.938 24.891 13.977 1 39.47 217 ALA A CA 1
ATOM 1672 C C . ALA A 1 217 ? 9.062 23.734 14.977 1 39.47 217 ALA A C 1
ATOM 1674 O O . ALA A 1 217 ? 8.094 23.391 15.656 1 39.47 217 ALA A O 1
ATOM 1675 N N . MET A 1 218 ? 10.008 22.828 14.844 1 32.66 218 MET A N 1
ATOM 1676 C CA . MET A 1 218 ? 10.023 22.031 16.062 1 32.66 218 MET A CA 1
ATOM 1677 C C . MET A 1 218 ? 10.711 22.766 17.203 1 32.66 218 MET A C 1
ATOM 1679 O O . MET A 1 218 ? 11.719 23.453 16.984 1 32.66 218 MET A O 1
ATOM 1683 N N . MET B 1 1 ? -1.303 75.688 -10.078 1 24.03 1 MET B N 1
ATOM 1684 C CA . MET B 1 1 ? -1.53 74.625 -11.016 1 24.03 1 MET B CA 1
ATOM 1685 C C . MET B 1 1 ? -0.682 73.375 -10.648 1 24.03 1 MET B C 1
ATOM 1687 O O . MET B 1 1 ? 0.476 73.312 -11.062 1 24.03 1 MET B O 1
ATOM 1691 N N . ILE B 1 2 ? -0.615 72.938 -9.391 1 36.03 2 ILE B N 1
ATOM 1692 C CA . ILE B 1 2 ? 0.103 71.75 -8.859 1 36.03 2 ILE B CA 1
ATOM 1693 C C . ILE B 1 2 ? -0.311 70.5 -9.617 1 36.03 2 ILE B C 1
ATOM 1695 O O . ILE B 1 2 ? -1.488 70.125 -9.625 1 36.03 2 ILE B O 1
ATOM 1699 N N . THR B 1 3 ? 0.414 70.062 -10.852 1 32.94 3 THR B N 1
ATOM 1700 C CA . THR B 1 3 ? 0.159 68.875 -11.727 1 32.94 3 THR B CA 1
ATOM 1701 C C . THR B 1 3 ? 0.277 67.562 -10.961 1 32.94 3 THR B C 1
ATOM 1703 O O . THR B 1 3 ? 1.181 67.438 -10.141 1 32.94 3 THR B O 1
ATOM 1706 N N . THR B 1 4 ? -0.773 66.688 -10.75 1 38.22 4 THR B N 1
ATOM 1707 C CA . THR B 1 4 ? -1.123 65.375 -10.227 1 38.22 4 THR B CA 1
ATOM 1708 C C . THR B 1 4 ? -0.251 64.312 -10.859 1 38.22 4 THR B C 1
ATOM 1710 O O . THR B 1 4 ? -0.608 63.094 -10.844 1 38.22 4 THR B O 1
ATOM 1713 N N . SER B 1 5 ? 0.889 64.438 -11.539 1 38.78 5 SER B N 1
ATOM 1714 C CA . SER B 1 5 ? 1.686 63.469 -12.266 1 38.78 5 SER B CA 1
ATOM 1715 C C . SER B 1 5 ? 2.428 62.562 -11.312 1 38.78 5 SER B C 1
ATOM 1717 O O . SER B 1 5 ? 3.078 61.594 -11.742 1 38.78 5 SER B O 1
ATOM 1719 N N . ASP B 1 6 ? 2.754 62.875 -10.094 1 35.97 6 ASP B N 1
ATOM 1720 C CA . ASP B 1 6 ? 3.721 62.062 -9.336 1 35.97 6 ASP B CA 1
ATOM 1721 C C . ASP B 1 6 ? 3.102 60.75 -8.852 1 35.97 6 ASP B C 1
ATOM 1723 O O . ASP B 1 6 ? 3.721 60.031 -8.086 1 35.97 6 ASP B O 1
ATOM 1727 N N . LYS B 1 7 ? 1.855 60.5 -8.844 1 43.78 7 LYS B N 1
ATOM 1728 C CA . LYS B 1 7 ? 1.301 59.281 -8.242 1 43.78 7 LYS B CA 1
ATOM 1729 C C . LYS B 1 7 ? 1.509 58.062 -9.148 1 43.78 7 LYS B C 1
ATOM 1731 O O . LYS B 1 7 ? 1.175 56.938 -8.773 1 43.78 7 LYS B O 1
ATOM 1736 N N . SER B 1 8 ? 1.871 58.094 -10.398 1 45.22 8 SER B N 1
ATOM 1737 C CA . SER B 1 8 ? 1.878 56.938 -11.281 1 45.22 8 SER B CA 1
ATOM 1738 C C . SER B 1 8 ? 3.139 56.094 -11.094 1 45.22 8 SER B C 1
ATOM 1740 O O . SER B 1 8 ? 3.213 54.969 -11.562 1 45.22 8 SER B O 1
ATOM 1742 N N . SER B 1 9 ? 4.312 56.531 -10.602 1 44.12 9 SER B N 1
ATOM 1743 C CA . SER B 1 9 ? 5.535 55.719 -10.617 1 44.12 9 SER B CA 1
ATOM 1744 C C . SER B 1 9 ? 5.578 54.75 -9.445 1 44.12 9 SER B C 1
ATOM 1746 O O . SER B 1 9 ? 6.449 53.875 -9.383 1 44.12 9 SER B O 1
ATOM 1748 N N . ILE B 1 10 ? 4.809 54.906 -8.406 1 46.75 10 ILE B N 1
ATOM 1749 C CA . ILE B 1 10 ? 4.902 54 -7.254 1 46.75 10 ILE B CA 1
ATOM 1750 C C . ILE B 1 10 ? 4.219 52.688 -7.566 1 46.75 10 ILE B C 1
ATOM 1752 O O . ILE B 1 10 ? 4.473 51.656 -6.902 1 46.75 10 ILE B O 1
ATOM 1756 N N . SER B 1 11 ? 3.295 52.625 -8.484 1 50.25 11 SER B N 1
ATOM 1757 C CA . SER B 1 11 ? 2.574 51.375 -8.703 1 50.25 11 SER B CA 1
ATOM 1758 C C . SER B 1 11 ? 3.436 50.344 -9.461 1 50.25 11 SER B C 1
ATOM 1760 O O . SER B 1 11 ? 3.248 49.156 -9.328 1 50.25 11 SER B O 1
ATOM 1762 N N . GLY B 1 12 ? 4.398 50.719 -10.242 1 51.97 12 GLY B N 1
ATOM 1763 C CA . GLY B 1 12 ? 5.195 49.781 -11.023 1 51.97 12 GLY B CA 1
ATOM 1764 C C . GLY B 1 12 ? 6.219 49.031 -10.195 1 51.97 12 GLY B C 1
ATOM 1765 O O . GLY B 1 12 ? 6.551 47.875 -10.508 1 51.97 12 GLY B O 1
ATOM 1766 N N . ASP B 1 13 ? 6.883 49.594 -9.227 1 52.22 13 ASP B N 1
ATOM 1767 C CA . ASP B 1 13 ? 7.945 48.969 -8.461 1 52.22 13 ASP B CA 1
ATOM 1768 C C . ASP B 1 13 ? 7.379 47.906 -7.492 1 52.22 13 ASP B C 1
ATOM 1770 O O . ASP B 1 13 ? 8.016 46.906 -7.234 1 52.22 13 ASP B O 1
ATOM 1774 N N . ALA B 1 14 ? 6.184 48.156 -7.023 1 57.94 14 ALA B N 1
ATOM 1775 C CA . ALA B 1 14 ? 5.582 47.188 -6.109 1 57.94 14 ALA B CA 1
ATOM 1776 C C . ALA B 1 14 ? 5.223 45.906 -6.84 1 57.94 14 ALA B C 1
ATOM 1778 O O . ALA B 1 14 ? 5.402 44.781 -6.301 1 57.94 14 ALA B O 1
ATOM 1779 N N . SER B 1 15 ? 4.695 46.031 -8.07 1 57.75 15 SER B N 1
ATOM 1780 C CA . SER B 1 15 ? 4.363 44.844 -8.828 1 57.75 15 SER B CA 1
ATOM 1781 C C . SER B 1 15 ? 5.621 44.062 -9.203 1 57.75 15 SER B C 1
ATOM 1783 O O . SER B 1 15 ? 5.633 42.812 -9.141 1 57.75 15 SER B O 1
ATOM 1785 N N . ALA B 1 16 ? 6.656 44.812 -9.602 1 60.16 16 ALA B N 1
ATOM 1786 C CA . ALA B 1 16 ? 7.922 44.156 -9.914 1 60.16 16 ALA B CA 1
ATOM 1787 C C . ALA B 1 16 ? 8.508 43.469 -8.68 1 60.16 16 ALA B C 1
ATOM 1789 O O . ALA B 1 16 ? 9.07 42.375 -8.773 1 60.16 16 ALA B O 1
ATOM 1790 N N . GLY B 1 17 ? 8.352 44.031 -7.551 1 57.31 17 GLY B N 1
ATOM 1791 C CA . GLY B 1 17 ? 8.789 43.469 -6.293 1 57.31 17 GLY B CA 1
ATOM 1792 C C . GLY B 1 17 ? 8.031 42.188 -5.922 1 57.31 17 GLY B C 1
ATOM 1793 O O . GLY B 1 17 ? 8.625 41.219 -5.434 1 57.31 17 GLY B O 1
ATOM 1794 N N . ALA B 1 18 ? 6.707 42.281 -6.164 1 58.62 18 ALA B N 1
ATOM 1795 C CA . ALA B 1 18 ? 5.875 41.125 -5.867 1 58.62 18 ALA B CA 1
ATOM 1796 C C . ALA B 1 18 ? 6.211 39.969 -6.789 1 58.62 18 ALA B C 1
ATOM 1798 O O . ALA B 1 18 ? 6.273 38.812 -6.348 1 58.62 18 ALA B O 1
ATOM 1799 N N . TRP B 1 19 ? 6.445 40.25 -8.047 1 58.59 19 TRP B N 1
ATOM 1800 C CA . TRP B 1 19 ? 6.824 39.219 -9 1 58.59 19 TRP B CA 1
ATOM 1801 C C . TRP B 1 19 ? 8.188 38.625 -8.656 1 58.59 19 TRP B C 1
ATOM 1803 O O . TRP B 1 19 ? 8.391 37.406 -8.734 1 58.59 19 TRP B O 1
ATOM 1813 N N . ARG B 1 20 ? 9.109 39.562 -8.328 1 61.22 20 ARG B N 1
ATOM 1814 C CA . ARG B 1 20 ? 10.43 39.062 -7.949 1 61.22 20 ARG B CA 1
ATOM 1815 C C . ARG B 1 20 ? 10.359 38.219 -6.688 1 61.22 20 ARG B C 1
ATOM 1817 O O . ARG B 1 20 ? 11.031 37.188 -6.59 1 61.22 20 ARG B O 1
ATOM 1824 N N . LEU B 1 21 ? 9.602 38.625 -5.727 1 61.09 21 LEU B N 1
ATOM 1825 C CA . LEU B 1 21 ? 9.43 37.844 -4.5 1 61.09 21 LEU B CA 1
ATOM 1826 C C . LEU B 1 21 ? 8.773 36.5 -4.785 1 61.09 21 LEU B C 1
ATOM 1828 O O . LEU B 1 21 ? 9.164 35.469 -4.207 1 61.09 21 LEU B O 1
ATOM 1832 N N . CYS B 1 22 ? 7.855 36.531 -5.684 1 67 22 CYS B N 1
ATOM 1833 C CA . CYS B 1 22 ? 7.219 35.25 -6.066 1 67 22 CYS B CA 1
ATOM 1834 C C . CYS B 1 22 ? 8.219 34.312 -6.715 1 67 22 CYS B C 1
ATOM 1836 O O . CYS B 1 22 ? 8.227 33.125 -6.43 1 67 22 CYS B O 1
ATOM 1838 N N . THR B 1 23 ? 9.188 35.031 -7.391 1 72.88 23 THR B N 1
ATOM 1839 C CA . THR B 1 23 ? 10.18 34.219 -8.078 1 72.88 23 THR B CA 1
ATOM 1840 C C . THR B 1 23 ? 11.203 33.656 -7.09 1 72.88 23 THR B C 1
ATOM 1842 O O . THR B 1 23 ? 11.578 32.5 -7.172 1 72.88 23 THR B O 1
ATOM 1845 N N . VAL B 1 24 ? 11.641 34.562 -6.09 1 74.88 24 VAL B N 1
ATOM 1846 C CA . VAL B 1 24 ? 12.617 34.094 -5.113 1 74.88 24 VAL B CA 1
ATOM 1847 C C . VAL B 1 24 ? 11.984 33 -4.238 1 74.88 24 VAL B C 1
ATOM 1849 O O . VAL B 1 24 ? 12.625 31.984 -3.949 1 74.88 24 VAL B O 1
ATOM 1852 N N . GLN B 1 25 ? 10.812 33.281 -3.859 1 78.44 25 GLN B N 1
ATOM 1853 C CA . GLN B 1 25 ? 10.117 32.281 -3.035 1 78.44 25 GLN B CA 1
ATOM 1854 C C . GLN B 1 25 ? 9.914 30.984 -3.791 1 78.44 25 GLN B C 1
ATOM 1856 O O . GLN B 1 25 ? 10.062 29.891 -3.217 1 78.44 25 GLN B O 1
ATOM 1861 N N . GLN B 1 26 ? 9.602 31.141 -5.07 1 79.88 26 GLN B N 1
ATOM 1862 C CA . GLN B 1 26 ? 9.422 29.953 -5.898 1 79.88 26 GLN B CA 1
ATOM 1863 C C . GLN B 1 26 ? 10.719 29.156 -6.012 1 79.88 26 GLN B C 1
ATOM 1865 O O . GLN B 1 26 ? 10.703 27.922 -6.004 1 79.88 26 GLN B O 1
ATOM 1870 N N . VAL B 1 27 ? 11.797 29.875 -6.125 1 81.94 27 VAL B N 1
ATOM 1871 C CA . VAL B 1 27 ? 13.094 29.219 -6.238 1 81.94 27 VAL B CA 1
ATOM 1872 C C . VAL B 1 27 ? 13.422 28.5 -4.93 1 81.94 27 VAL B C 1
ATOM 1874 O O . VAL B 1 27 ? 13.93 27.375 -4.941 1 81.94 27 VAL B O 1
ATOM 1877 N N . GLU B 1 28 ? 13.164 29.188 -3.859 1 82.5 28 GLU B N 1
ATOM 1878 C CA . GLU B 1 28 ? 13.422 28.562 -2.561 1 82.5 28 GLU B CA 1
ATOM 1879 C C . GLU B 1 28 ? 12.523 27.344 -2.34 1 82.5 28 GLU B C 1
ATOM 1881 O O . GLU B 1 28 ? 12.961 26.344 -1.783 1 82.5 28 GLU B O 1
ATOM 1886 N N . ASP B 1 29 ? 11.352 27.484 -2.758 1 83.25 29 ASP B N 1
ATOM 1887 C CA . ASP B 1 29 ? 10.422 26.359 -2.658 1 83.25 29 ASP B CA 1
ATOM 1888 C C . ASP B 1 29 ? 10.898 25.172 -3.496 1 83.25 29 ASP B C 1
ATOM 1890 O O . ASP B 1 29 ? 10.828 24.031 -3.053 1 83.25 29 ASP B O 1
ATOM 1894 N N . LEU B 1 30 ? 11.336 25.469 -4.641 1 83.62 30 LEU B N 1
ATOM 1895 C CA . LEU B 1 30 ? 11.828 24.422 -5.523 1 83.62 30 LEU B CA 1
ATOM 1896 C C . LEU B 1 30 ? 13.055 23.734 -4.93 1 83.62 30 LEU B C 1
ATOM 1898 O O . LEU B 1 30 ? 13.195 22.516 -5.027 1 83.62 30 LEU B O 1
ATOM 1902 N N . LYS B 1 31 ? 13.906 24.484 -4.359 1 85.31 31 LYS B N 1
ATOM 1903 C CA . LYS B 1 31 ? 15.094 23.906 -3.729 1 85.31 31 LYS B CA 1
ATOM 1904 C C . LYS B 1 31 ? 14.711 22.953 -2.6 1 85.31 31 LYS B C 1
ATOM 1906 O O . LYS B 1 31 ? 15.336 21.906 -2.426 1 85.31 31 LYS B O 1
ATOM 1911 N N . ALA B 1 32 ? 13.734 23.312 -1.88 1 85.69 32 ALA B N 1
ATOM 1912 C CA . ALA B 1 32 ? 13.266 22.469 -0.789 1 85.69 32 ALA B CA 1
ATOM 1913 C C . ALA B 1 32 ? 12.734 21.141 -1.319 1 85.69 32 ALA B C 1
ATOM 1915 O O . ALA B 1 32 ? 13.023 20.078 -0.761 1 85.69 32 ALA B O 1
ATOM 1916 N N . VAL B 1 33 ? 12.062 21.234 -2.416 1 87.31 33 VAL B N 1
ATOM 1917 C CA . VAL B 1 33 ? 11.484 20.047 -3.014 1 87.31 33 VAL B CA 1
ATOM 1918 C C . VAL B 1 33 ? 12.586 19.156 -3.59 1 87.31 33 VAL B C 1
ATOM 1920 O O . VAL B 1 33 ? 12.602 17.953 -3.363 1 87.31 33 VAL B O 1
ATOM 1923 N N . VAL B 1 34 ? 13.516 19.781 -4.23 1 90.5 34 VAL B N 1
ATOM 1924 C CA . VAL B 1 34 ? 14.578 19.047 -4.895 1 90.5 34 VAL B CA 1
ATOM 1925 C C . VAL B 1 34 ? 15.477 18.375 -3.854 1 90.5 34 VAL B C 1
ATOM 1927 O O . VAL B 1 34 ? 15.984 17.281 -4.074 1 90.5 34 VAL B O 1
ATOM 1930 N N . SER B 1 35 ? 15.586 18.984 -2.746 1 91.75 35 SER B N 1
ATOM 1931 C CA . SER B 1 35 ? 16.469 18.469 -1.707 1 91.75 35 SER B CA 1
ATOM 1932 C C . SER B 1 35 ? 15.922 17.188 -1.097 1 91.75 35 SER B C 1
ATOM 1934 O O . SER B 1 35 ? 16.656 16.422 -0.474 1 91.75 35 SER B O 1
ATOM 1936 N N . VAL B 1 36 ? 14.703 16.922 -1.275 1 93.44 36 VAL B N 1
ATOM 1937 C CA . VAL B 1 36 ? 14.047 15.773 -0.678 1 93.44 36 VAL B CA 1
ATOM 1938 C C . VAL B 1 36 ? 14.141 14.578 -1.624 1 93.44 36 VAL B C 1
ATOM 1940 O O . VAL B 1 36 ? 13.992 13.43 -1.2 1 93.44 36 VAL B O 1
ATOM 1943 N N . PHE B 1 37 ? 14.5 14.773 -2.875 1 94.31 37 PHE B N 1
ATOM 1944 C CA . PHE B 1 37 ? 14.406 13.766 -3.93 1 94.31 37 PHE B CA 1
ATOM 1945 C C . PHE B 1 37 ? 15.336 12.594 -3.646 1 94.31 37 PHE B C 1
ATOM 1947 O O . PHE B 1 37 ? 14.961 11.438 -3.84 1 94.31 37 PHE B O 1
ATOM 1954 N N . PRO B 1 38 ? 16.531 12.852 -3.215 1 94.75 38 PRO B N 1
ATOM 1955 C CA . PRO B 1 38 ? 17.391 11.695 -2.951 1 94.75 38 PRO B CA 1
ATOM 1956 C C . PRO B 1 38 ? 16.828 10.758 -1.893 1 94.75 38 PRO B C 1
ATOM 1958 O O . PRO B 1 38 ? 16.875 9.539 -2.059 1 94.75 38 PRO B O 1
ATOM 1961 N N . LEU B 1 39 ? 16.281 11.258 -0.865 1 95.81 39 LEU B N 1
ATOM 1962 C CA . LEU B 1 39 ? 15.664 10.438 0.17 1 95.81 39 LEU B CA 1
ATOM 1963 C C . LEU B 1 39 ? 14.398 9.773 -0.351 1 95.81 39 LEU B C 1
ATOM 1965 O O . LEU B 1 39 ? 14.164 8.586 -0.094 1 95.81 39 LEU B O 1
ATOM 1969 N N . TRP B 1 40 ? 13.664 10.531 -1.104 1 95.06 40 TRP B N 1
ATOM 1970 C CA . TRP B 1 40 ? 12.445 10.031 -1.729 1 95.06 40 TRP B CA 1
ATOM 1971 C C . TRP B 1 40 ? 12.75 8.859 -2.662 1 95.06 40 TRP B C 1
ATOM 1973 O O . TRP B 1 40 ? 12.039 7.855 -2.662 1 95.06 40 TRP B O 1
ATOM 1983 N N . SER B 1 41 ? 13.797 8.93 -3.393 1 96.06 41 SER B N 1
ATOM 1984 C CA . SER B 1 41 ? 14.133 7.91 -4.379 1 96.06 41 SER B CA 1
ATOM 1985 C C . SER B 1 41 ? 14.461 6.578 -3.713 1 96.06 41 SER B C 1
ATOM 1987 O O . SER B 1 41 ? 14.266 5.516 -4.305 1 96.06 41 SER B O 1
ATOM 1989 N N . SER B 1 42 ? 14.969 6.598 -2.508 1 96.56 42 SER B N 1
ATOM 1990 C CA . SER B 1 42 ? 15.258 5.363 -1.782 1 96.56 42 SER B CA 1
ATOM 1991 C C . SER B 1 42 ? 13.977 4.574 -1.515 1 96.56 42 SER B C 1
ATOM 1993 O O . SER B 1 42 ? 14.016 3.346 -1.396 1 96.56 42 SER B O 1
ATOM 1995 N N . GLY B 1 43 ? 12.883 5.273 -1.49 1 96 43 GLY B N 1
ATOM 1996 C CA . GLY B 1 43 ? 11.594 4.629 -1.271 1 96 43 GLY B CA 1
ATOM 1997 C C . GLY B 1 43 ? 11.117 3.832 -2.469 1 96 43 GLY B C 1
ATOM 1998 O O . GLY B 1 43 ? 10.359 2.873 -2.318 1 96 43 GLY B O 1
ATOM 1999 N N . ILE B 1 44 ? 11.586 4.188 -3.602 1 94.12 44 ILE B N 1
ATOM 2000 C CA . ILE B 1 44 ? 11.18 3.49 -4.816 1 94.12 44 ILE B CA 1
ATOM 2001 C C . ILE B 1 44 ? 11.648 2.039 -4.766 1 94.12 44 ILE B C 1
ATOM 2003 O O . ILE B 1 44 ? 10.867 1.117 -5.004 1 94.12 44 ILE B O 1
ATOM 2007 N N . LEU B 1 45 ? 12.891 1.853 -4.395 1 95.81 45 LEU B N 1
ATOM 2008 C CA . LEU B 1 45 ? 13.445 0.504 -4.344 1 95.81 45 LEU B CA 1
ATOM 2009 C C . LEU B 1 45 ? 12.812 -0.301 -3.213 1 95.81 45 LEU B C 1
ATOM 2011 O O . LEU B 1 45 ? 12.633 -1.516 -3.332 1 95.81 45 LEU B O 1
ATOM 2015 N N . LEU B 1 46 ? 12.5 0.406 -2.141 1 96.75 46 LEU B N 1
ATOM 2016 C CA . LEU B 1 46 ? 11.82 -0.279 -1.052 1 96.75 46 LEU B CA 1
ATOM 2017 C C . LEU B 1 46 ? 10.461 -0.805 -1.51 1 96.75 46 LEU B C 1
ATOM 2019 O O . LEU B 1 46 ? 10.156 -1.986 -1.33 1 96.75 46 LEU B O 1
ATOM 2023 N N . PHE B 1 47 ? 9.711 -0.003 -2.203 1 91.69 47 PHE B N 1
ATOM 2024 C CA . PHE B 1 47 ? 8.383 -0.425 -2.627 1 91.69 47 PHE B CA 1
ATOM 2025 C C . PHE B 1 47 ? 8.469 -1.373 -3.818 1 91.69 47 PHE B C 1
ATOM 2027 O O . PHE B 1 47 ? 7.539 -2.139 -4.074 1 91.69 47 PHE B O 1
ATOM 2034 N N . MET B 1 48 ? 9.516 -1.264 -4.547 1 92.44 48 MET B N 1
ATOM 2035 C CA . MET B 1 48 ? 9.742 -2.291 -5.559 1 92.44 48 MET B CA 1
ATOM 2036 C C . MET B 1 48 ? 9.812 -3.676 -4.922 1 92.44 48 MET B C 1
ATOM 2038 O O . MET B 1 48 ? 9.156 -4.609 -5.395 1 92.44 48 MET B O 1
ATOM 2042 N N . SER B 1 49 ? 10.562 -3.762 -3.873 1 94.69 49 SER B N 1
ATOM 2043 C CA . SER B 1 49 ? 10.711 -5.039 -3.186 1 94.69 49 SER B CA 1
ATOM 2044 C C . SER B 1 49 ? 9.391 -5.516 -2.6 1 94.69 49 SER B C 1
ATOM 2046 O O . SER B 1 49 ? 9.07 -6.707 -2.66 1 94.69 49 SER B O 1
ATOM 2048 N N . ILE B 1 50 ? 8.656 -4.637 -2.08 1 89.88 50 ILE B N 1
ATOM 2049 C CA . ILE B 1 50 ? 7.34 -4.969 -1.536 1 89.88 50 ILE B CA 1
ATOM 2050 C C . ILE B 1 50 ? 6.422 -5.445 -2.66 1 89.88 50 ILE B C 1
ATOM 2052 O O . ILE B 1 50 ? 5.688 -6.422 -2.496 1 89.88 50 ILE B O 1
ATOM 2056 N N . GLY B 1 51 ? 6.523 -4.762 -3.744 1 85.31 51 GLY B N 1
ATOM 2057 C CA . GLY B 1 51 ? 5.727 -5.16 -4.891 1 85.31 51 GLY B CA 1
ATOM 2058 C C . GLY B 1 51 ? 6.023 -6.57 -5.363 1 85.31 51 GLY B C 1
ATOM 2059 O O . GLY B 1 51 ? 5.109 -7.32 -5.719 1 85.31 51 GLY B O 1
ATOM 2060 N N . VAL B 1 52 ? 7.234 -6.926 -5.355 1 87.81 52 VAL B N 1
ATOM 2061 C CA . VAL B 1 52 ? 7.621 -8.273 -5.773 1 87.81 52 VAL B CA 1
ATOM 2062 C C . VAL B 1 52 ? 7.082 -9.297 -4.781 1 87.81 52 VAL B C 1
ATOM 2064 O O . VAL B 1 52 ? 6.527 -10.328 -5.18 1 87.81 52 VAL B O 1
ATOM 2067 N N . MET B 1 53 ? 7.215 -8.977 -3.514 1 89 53 MET B N 1
ATOM 2068 C CA . MET B 1 53 ? 6.73 -9.906 -2.496 1 89 53 MET B CA 1
ATOM 2069 C C . MET B 1 53 ? 5.223 -10.102 -2.607 1 89 53 MET B C 1
ATOM 2071 O O . MET B 1 53 ? 4.73 -11.227 -2.561 1 89 53 MET B O 1
ATOM 2075 N N . ILE B 1 54 ? 4.562 -9.055 -2.814 1 79.19 54 ILE B N 1
ATOM 2076 C CA . ILE B 1 54 ? 3.109 -9.102 -2.924 1 79.19 54 ILE B CA 1
ATOM 2077 C C . ILE B 1 54 ? 2.711 -9.852 -4.191 1 79.19 54 ILE B C 1
ATOM 2079 O O . ILE B 1 54 ? 1.75 -10.625 -4.188 1 79.19 54 ILE B O 1
ATOM 2083 N N . GLY B 1 55 ? 3.434 -9.695 -5.211 1 76.12 55 GLY B N 1
ATOM 2084 C CA . GLY B 1 55 ? 3.141 -10.352 -6.473 1 76.12 55 GLY B CA 1
ATOM 2085 C C . GLY B 1 55 ? 3.371 -11.852 -6.43 1 76.12 55 GLY B C 1
ATOM 2086 O O . GLY B 1 55 ? 2.699 -12.609 -7.133 1 76.12 55 GLY B O 1
ATOM 2087 N N . MET B 1 56 ? 4.246 -12.266 -5.598 1 83.31 56 MET B N 1
ATOM 2088 C CA . MET B 1 56 ? 4.652 -13.664 -5.621 1 83.31 56 MET B CA 1
ATOM 2089 C C . MET B 1 56 ? 4.02 -14.43 -4.465 1 83.31 56 MET B C 1
ATOM 2091 O O . MET B 1 56 ? 3.99 -15.664 -4.473 1 83.31 56 MET B O 1
ATOM 2095 N N . ILE B 1 57 ? 3.461 -13.773 -3.562 1 80.81 57 ILE B N 1
ATOM 2096 C CA . ILE B 1 57 ? 2.992 -14.414 -2.34 1 80.81 57 ILE B CA 1
ATOM 2097 C C . ILE B 1 57 ? 1.872 -15.398 -2.668 1 80.81 57 ILE B C 1
ATOM 2099 O O . ILE B 1 57 ? 1.759 -16.453 -2.039 1 80.81 57 ILE B O 1
ATOM 2103 N N . VAL B 1 58 ? 1.053 -15.078 -3.59 1 73.62 58 VAL B N 1
ATOM 2104 C CA . VAL B 1 58 ? -0.071 -15.938 -3.943 1 73.62 58 VAL B CA 1
ATOM 2105 C C . VAL B 1 58 ? 0.446 -17.234 -4.562 1 73.62 58 VAL B C 1
ATOM 2107 O O . VAL B 1 58 ? -0.012 -18.328 -4.211 1 73.62 58 VAL B O 1
ATOM 2110 N N . LEU B 1 59 ? 1.393 -17.125 -5.465 1 75.12 59 LEU B N 1
ATOM 2111 C CA . LEU B 1 59 ? 1.972 -18.312 -6.086 1 75.12 59 LEU B CA 1
ATOM 2112 C C . LEU B 1 59 ? 2.668 -19.188 -5.047 1 75.12 59 LEU B C 1
ATOM 2114 O O . LEU B 1 59 ? 2.572 -20.422 -5.094 1 75.12 59 LEU B O 1
ATOM 2118 N N . GLN B 1 60 ? 3.316 -18.547 -4.125 1 83.44 60 GLN B N 1
ATOM 2119 C CA . GLN B 1 60 ? 3.947 -19.281 -3.033 1 83.44 60 GLN B CA 1
ATOM 2120 C C . GLN B 1 60 ? 2.904 -19.984 -2.17 1 83.44 60 GLN B C 1
ATOM 2122 O O . GLN B 1 60 ? 3.08 -21.156 -1.8 1 83.44 60 GLN B O 1
ATOM 2127 N N . ALA B 1 61 ? 1.864 -19.297 -1.916 1 78.38 61 ALA B N 1
ATOM 2128 C CA . ALA B 1 61 ? 0.815 -19.844 -1.063 1 78.38 61 ALA B CA 1
ATOM 2129 C C . ALA B 1 61 ? 0.16 -21.062 -1.716 1 78.38 61 ALA B C 1
ATOM 2131 O O . ALA B 1 61 ? -0.168 -22.031 -1.038 1 78.38 61 ALA B O 1
ATOM 2132 N N . LEU B 1 62 ? -0.039 -21.016 -3.014 1 75.06 62 LEU B N 1
ATOM 2133 C CA . LEU B 1 62 ? -0.674 -22.109 -3.752 1 75.06 62 LEU B CA 1
ATOM 2134 C C . LEU B 1 62 ? 0.199 -23.359 -3.738 1 75.06 62 LEU B C 1
ATOM 2136 O O . LEU B 1 62 ? -0.304 -24.469 -3.891 1 75.06 62 LEU B O 1
ATOM 2140 N N . ALA B 1 63 ? 1.484 -23.188 -3.592 1 81.38 63 ALA B N 1
ATOM 2141 C CA . ALA B 1 63 ? 2.414 -24.312 -3.57 1 81.38 63 ALA B CA 1
ATOM 2142 C C . ALA B 1 63 ? 2.617 -24.828 -2.146 1 81.38 63 ALA B C 1
ATOM 2144 O O . ALA B 1 63 ? 3.432 -25.719 -1.915 1 81.38 63 ALA B O 1
ATOM 2145 N N . MET B 1 64 ? 1.897 -24.266 -1.197 1 84.31 64 MET B N 1
ATOM 2146 C CA . MET B 1 64 ? 2.055 -24.625 0.211 1 84.31 64 MET B CA 1
ATOM 2147 C C . MET B 1 64 ? 0.788 -25.281 0.754 1 84.31 64 MET B C 1
ATOM 2149 O O . MET B 1 64 ? -0.191 -25.438 0.025 1 84.31 64 MET B O 1
ATOM 2153 N N . ASP B 1 65 ? 0.962 -25.859 1.979 1 81.5 65 ASP B N 1
ATOM 2154 C CA . ASP B 1 65 ? -0.185 -26.469 2.646 1 81.5 65 ASP B CA 1
ATOM 2155 C C . ASP B 1 65 ? -1.1 -25.391 3.244 1 81.5 65 ASP B C 1
ATOM 2157 O O . ASP B 1 65 ? -0.705 -24.688 4.168 1 81.5 65 ASP B O 1
ATOM 2161 N N . ARG B 1 66 ? -2.273 -25.297 2.754 1 71.56 66 ARG B N 1
ATOM 2162 C CA . ARG B 1 66 ? -3.211 -24.266 3.158 1 71.56 66 ARG B CA 1
ATOM 2163 C C . ARG B 1 66 ? -4.254 -24.812 4.125 1 71.56 66 ARG B C 1
ATOM 2165 O O . ARG B 1 66 ? -5.312 -24.203 4.312 1 71.56 66 ARG B O 1
ATOM 2172 N N . SER B 1 67 ? -4.094 -26.016 4.621 1 64.62 67 SER B N 1
ATOM 2173 C CA . SER B 1 67 ? -5.066 -26.641 5.508 1 64.62 67 SER B CA 1
ATOM 2174 C C . SER B 1 67 ? -5.215 -25.859 6.809 1 64.62 67 SER B C 1
ATOM 2176 O O . SER B 1 67 ? -6.285 -25.859 7.422 1 64.62 67 SER B O 1
ATOM 2178 N N . VAL B 1 68 ? -4.199 -25.484 7.465 1 52.38 68 VAL B N 1
ATOM 2179 C CA . VAL B 1 68 ? -4.223 -24.859 8.781 1 52.38 68 VAL B CA 1
ATOM 2180 C C . VAL B 1 68 ? -4.707 -23.406 8.648 1 52.38 68 VAL B C 1
ATOM 2182 O O . VAL B 1 68 ? -5.094 -22.781 9.633 1 52.38 68 VAL B O 1
ATOM 2185 N N . GLY B 1 69 ? -4.734 -22.828 7.547 1 51.5 69 GLY B N 1
ATOM 2186 C CA . GLY B 1 69 ? -5.195 -21.453 7.496 1 51.5 69 GLY B CA 1
ATOM 2187 C C . GLY B 1 69 ? -6.688 -21.328 7.262 1 51.5 69 GLY B C 1
ATOM 2188 O O . GLY B 1 69 ? -7.348 -22.312 6.91 1 51.5 69 GLY B O 1
ATOM 2189 N N . PRO B 1 70 ? -7.328 -20.25 7.848 1 46.81 70 PRO B N 1
ATOM 2190 C CA . PRO B 1 70 ? -8.781 -20.172 7.68 1 46.81 70 PRO B CA 1
ATOM 2191 C C . PRO B 1 70 ? -9.242 -20.578 6.285 1 46.81 70 PRO B C 1
ATOM 2193 O O . PRO B 1 70 ? -8.5 -20.406 5.312 1 46.81 70 PRO B O 1
ATOM 2196 N N . HIS B 1 71 ? -9.844 -21.656 6.152 1 48.28 71 HIS B N 1
ATOM 2197 C CA . HIS B 1 71 ? -10.508 -22.219 4.984 1 48.28 71 HIS B CA 1
ATOM 2198 C C . HIS B 1 71 ? -11.078 -21.125 4.09 1 48.28 71 HIS B C 1
ATOM 2200 O O . HIS B 1 71 ? -12.242 -21.172 3.693 1 48.28 71 HIS B O 1
ATOM 2206 N N . PHE B 1 72 ? -10.547 -19.922 4.207 1 51.34 72 PHE B N 1
ATOM 2207 C CA . PHE B 1 72 ? -11.148 -18.969 3.287 1 51.34 72 PHE B CA 1
ATOM 2208 C C . PHE B 1 72 ? -10.906 -19.375 1.841 1 51.34 72 PHE B C 1
ATOM 2210 O O . PHE B 1 72 ? -9.844 -19.094 1.28 1 51.34 72 PHE B O 1
ATOM 2217 N N . SER B 1 73 ? -11.344 -20.547 1.511 1 54.66 73 SER B N 1
ATOM 2218 C CA . SER B 1 73 ? -11.086 -21.297 0.288 1 54.66 73 SER B CA 1
ATOM 2219 C C . SER B 1 73 ? -11.352 -20.453 -0.951 1 54.66 73 SER B C 1
ATOM 2221 O O . SER B 1 73 ? -10.727 -20.656 -1.993 1 54.66 73 SER B O 1
ATOM 2223 N N . ILE B 1 74 ? -12.297 -19.266 -0.757 1 65.19 74 ILE B N 1
ATOM 2224 C CA . ILE B 1 74 ? -12.641 -18.578 -1.994 1 65.19 74 ILE B CA 1
ATOM 2225 C C . ILE B 1 74 ? -11.969 -17.203 -2.014 1 65.19 74 ILE B C 1
ATOM 2227 O O . ILE B 1 74 ? -12.227 -16.375 -1.142 1 65.19 74 ILE B O 1
ATOM 2231 N N . PRO B 1 75 ? -11.102 -16.984 -2.809 1 79.75 75 PRO B N 1
ATOM 2232 C CA . PRO B 1 75 ? -10.359 -15.734 -2.912 1 79.75 75 PRO B CA 1
ATOM 2233 C C . PRO B 1 75 ? -11.25 -14.5 -2.756 1 79.75 75 PRO B C 1
ATOM 2235 O O . PRO B 1 75 ? -10.875 -13.547 -2.07 1 79.75 75 PRO B O 1
ATOM 2238 N N . LEU B 1 76 ? -12.469 -14.664 -3.197 1 88.06 76 LEU B N 1
ATOM 2239 C CA . LEU B 1 76 ? -13.336 -13.492 -3.152 1 88.06 76 LEU B CA 1
ATOM 2240 C C . LEU B 1 76 ? -13.859 -13.258 -1.741 1 88.06 76 LEU B C 1
ATOM 2242 O O . LEU B 1 76 ? -14.195 -12.125 -1.379 1 88.06 76 LEU B O 1
ATOM 2246 N N . GLN B 1 77 ? -13.93 -14.297 -0.998 1 87.31 77 GLN B N 1
ATOM 2247 C CA . GLN B 1 77 ? -14.344 -14.125 0.39 1 87.31 77 GLN B CA 1
ATOM 2248 C C . GLN B 1 77 ? -13.328 -13.297 1.168 1 87.31 77 GLN B C 1
ATOM 2250 O O . GLN B 1 77 ? -13.703 -12.453 1.986 1 87.31 77 GLN B O 1
ATOM 2255 N N . ARG B 1 78 ? -12.109 -13.531 0.932 1 86.25 78 ARG B N 1
ATOM 2256 C CA . ARG B 1 78 ? -11.055 -12.75 1.562 1 86.25 78 ARG B CA 1
ATOM 2257 C C . ARG B 1 78 ? -11.133 -11.289 1.135 1 86.25 78 ARG B C 1
ATOM 2259 O O . ARG B 1 78 ? -10.969 -10.383 1.958 1 86.25 78 ARG B O 1
ATOM 2266 N N . VAL B 1 79 ? -11.391 -11.102 -0.095 1 92.19 79 VAL B N 1
ATOM 2267 C CA . VAL B 1 79 ? -11.523 -9.75 -0.614 1 92.19 79 VAL B CA 1
ATOM 2268 C C . VAL B 1 79 ? -12.695 -9.047 0.066 1 92.19 79 VAL B C 1
ATOM 2270 O O . VAL B 1 79 ? -12.586 -7.887 0.475 1 92.19 79 VAL B O 1
ATOM 2273 N N . GLY B 1 80 ? -13.82 -9.781 0.209 1 94.62 80 GLY B N 1
ATOM 2274 C CA . GLY B 1 80 ? -15 -9.219 0.854 1 94.62 80 GLY B CA 1
ATOM 2275 C C . GLY B 1 80 ? -14.758 -8.836 2.301 1 94.62 80 GLY B C 1
ATOM 2276 O O . GLY B 1 80 ? -15.188 -7.766 2.744 1 94.62 80 GLY B O 1
ATOM 2277 N N . ILE B 1 81 ? -14.078 -9.664 2.986 1 92.81 81 ILE B N 1
ATOM 2278 C CA . ILE B 1 81 ? -13.758 -9.344 4.375 1 92.81 81 ILE B CA 1
ATOM 2279 C C . ILE B 1 81 ? -12.859 -8.109 4.43 1 92.81 81 ILE B C 1
ATOM 2281 O O . ILE B 1 81 ? -12.992 -7.281 5.332 1 92.81 81 ILE B O 1
ATOM 2285 N N . GLY B 1 82 ? -11.953 -8.008 3.473 1 93.5 82 GLY B N 1
ATOM 2286 C CA . GLY B 1 82 ? -11.148 -6.805 3.373 1 93.5 82 GLY B CA 1
ATOM 2287 C C . GLY B 1 82 ? -11.969 -5.539 3.25 1 93.5 82 GLY B C 1
ATOM 2288 O O . GLY B 1 82 ? -11.664 -4.531 3.895 1 93.5 82 GLY B O 1
ATOM 2289 N N . HIS B 1 83 ? -13.023 -5.617 2.469 1 97.25 83 HIS B N 1
ATOM 2290 C CA . HIS B 1 83 ? -13.914 -4.477 2.316 1 97.25 83 HIS B CA 1
ATOM 2291 C C . HIS B 1 83 ? -14.578 -4.113 3.641 1 97.25 83 HIS B C 1
ATOM 2293 O O . HIS B 1 83 ? -14.664 -2.936 3.996 1 97.25 83 HIS B O 1
ATOM 2299 N N . VAL B 1 84 ? -15.055 -5.105 4.371 1 97.94 84 VAL B N 1
ATOM 2300 C CA . VAL B 1 84 ? -15.742 -4.883 5.633 1 97.94 84 VAL B CA 1
ATOM 2301 C C . VAL B 1 84 ? -14.789 -4.258 6.645 1 97.94 84 VAL B C 1
ATOM 2303 O O . VAL B 1 84 ? -15.141 -3.301 7.336 1 97.94 84 VAL B O 1
ATOM 2306 N N . LEU B 1 85 ? -13.602 -4.766 6.715 1 96.19 85 LEU B N 1
ATOM 2307 C CA . LEU B 1 85 ? -12.617 -4.254 7.66 1 96.19 85 LEU B CA 1
ATOM 2308 C C . LEU B 1 85 ? -12.195 -2.834 7.297 1 96.19 85 LEU B C 1
ATOM 2310 O O . LEU B 1 85 ? -11.93 -2.016 8.18 1 96.19 85 LEU B O 1
ATOM 2314 N N . ASN B 1 86 ? -12.133 -2.564 6.035 1 96.88 86 ASN B N 1
ATOM 2315 C CA . ASN B 1 86 ? -11.828 -1.2 5.613 1 96.88 86 ASN B CA 1
ATOM 2316 C C . ASN B 1 86 ? -12.891 -0.216 6.098 1 96.88 86 ASN B C 1
ATOM 2318 O O . ASN B 1 86 ? -12.562 0.864 6.59 1 96.88 86 ASN B O 1
ATOM 2322 N N . VAL B 1 87 ? -14.164 -0.594 5.938 1 98.5 87 VAL B N 1
ATOM 2323 C CA . VAL B 1 87 ? -15.242 0.248 6.445 1 98.5 87 VAL B CA 1
ATOM 2324 C C . VAL B 1 87 ? -15.102 0.406 7.961 1 98.5 87 VAL B C 1
ATOM 2326 O O . VAL B 1 87 ? -15.273 1.505 8.492 1 98.5 87 VAL B O 1
ATOM 2329 N N . GLY B 1 88 ? -14.828 -0.675 8.609 1 98.56 88 GLY B N 1
ATOM 2330 C CA . GLY B 1 88 ? -14.594 -0.613 10.047 1 98.56 88 GLY B CA 1
ATOM 2331 C C . GLY B 1 88 ? -13.469 0.328 10.43 1 98.56 88 GLY B C 1
ATOM 2332 O O . GLY B 1 88 ? -13.562 1.049 11.422 1 98.56 88 GLY B O 1
ATOM 2333 N N . ALA B 1 89 ? -12.406 0.298 9.664 1 97.12 89 ALA B N 1
ATOM 2334 C CA . ALA B 1 89 ? -11.273 1.188 9.906 1 97.12 89 ALA B CA 1
ATOM 2335 C C . ALA B 1 89 ? -11.688 2.65 9.773 1 97.12 89 ALA B C 1
ATOM 2337 O O . ALA B 1 89 ? -11.266 3.498 10.562 1 97.12 89 ALA B O 1
ATOM 2338 N N . LEU B 1 90 ? -12.5 2.902 8.781 1 97.75 90 LEU B N 1
ATOM 2339 C CA . LEU B 1 90 ? -12.977 4.262 8.562 1 97.75 90 LEU B CA 1
ATOM 2340 C C . LEU B 1 90 ? -13.867 4.719 9.711 1 97.75 90 LEU B C 1
ATOM 2342 O O . LEU B 1 90 ? -13.789 5.875 10.141 1 97.75 90 LEU B O 1
ATOM 2346 N N . VAL B 1 91 ? -14.703 3.844 10.18 1 98.44 91 VAL B N 1
ATOM 2347 C CA . VAL B 1 91 ? -15.547 4.156 11.328 1 98.44 91 VAL B CA 1
ATOM 2348 C C . VAL B 1 91 ? -14.68 4.441 12.547 1 98.44 91 VAL B C 1
ATOM 2350 O O . VAL B 1 91 ? -14.914 5.414 13.266 1 98.44 91 VAL B O 1
ATOM 2353 N N . ALA B 1 92 ? -13.719 3.596 12.758 1 97.75 92 ALA B N 1
ATOM 2354 C CA . ALA B 1 92 ? -12.805 3.811 13.875 1 97.75 92 ALA B CA 1
ATOM 2355 C C . ALA B 1 92 ? -12.094 5.156 13.75 1 97.75 92 ALA B C 1
ATOM 2357 O O . ALA B 1 92 ? -11.945 5.883 14.734 1 97.75 92 ALA B O 1
ATOM 2358 N N . ALA B 1 93 ? -11.617 5.453 12.562 1 96.25 93 ALA B N 1
ATOM 2359 C CA . ALA B 1 93 ? -10.945 6.73 12.328 1 96.25 93 ALA B CA 1
ATOM 2360 C C . ALA B 1 93 ? -11.883 7.902 12.633 1 96.25 93 ALA B C 1
ATOM 2362 O O . ALA B 1 93 ? -11.461 8.891 13.242 1 96.25 93 ALA B O 1
ATOM 2363 N N . ALA B 1 94 ? -13.109 7.801 12.18 1 97.31 94 ALA B N 1
ATOM 2364 C CA . ALA B 1 94 ? -14.094 8.852 12.422 1 97.31 94 ALA B CA 1
ATOM 2365 C C . ALA B 1 94 ? -14.328 9.039 13.914 1 97.31 94 ALA B C 1
ATOM 2367 O O . ALA B 1 94 ? -14.398 10.172 14.398 1 97.31 94 ALA B O 1
ATOM 2368 N N . LEU B 1 95 ? -14.469 8.008 14.609 1 97 95 LEU B N 1
ATOM 2369 C CA . LEU B 1 95 ? -14.734 8.062 16.047 1 97 95 LEU B CA 1
ATOM 2370 C C . LEU B 1 95 ? -13.547 8.656 16.781 1 97 95 LEU B C 1
ATOM 2372 O O .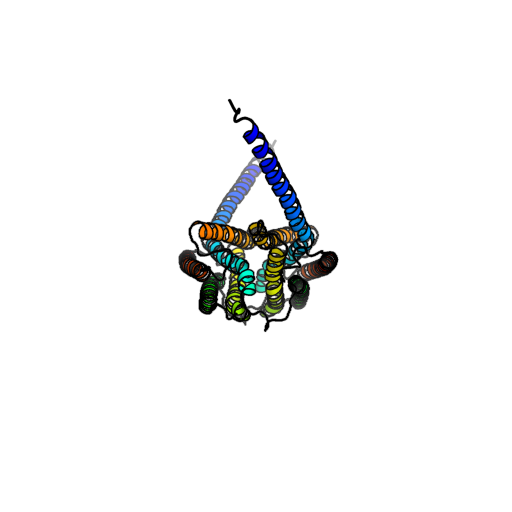 LEU B 1 95 ? -13.719 9.484 17.688 1 97 95 LEU B O 1
ATOM 2376 N N . VAL B 1 96 ? -12.359 8.211 16.406 1 94.75 96 VAL B N 1
ATOM 2377 C CA . VAL B 1 96 ? -11.148 8.742 17.031 1 94.75 96 VAL B CA 1
ATOM 2378 C C . VAL B 1 96 ? -11.062 10.242 16.781 1 94.75 96 VAL B C 1
ATOM 2380 O O . VAL B 1 96 ? -10.789 11.016 17.719 1 94.75 96 VAL B O 1
ATOM 2383 N N . GLU B 1 97 ? -11.328 10.648 15.594 1 94.56 97 GLU B N 1
ATOM 2384 C CA . GLU B 1 97 ? -11.258 12.062 15.25 1 94.56 97 GLU B CA 1
ATOM 2385 C C . GLU B 1 97 ? -12.352 12.859 15.969 1 94.56 97 GLU B C 1
ATOM 2387 O O . GLU B 1 97 ? -12.117 13.984 16.406 1 94.56 97 GLU B O 1
ATOM 2392 N N . ARG B 1 98 ? -13.516 12.344 16.062 1 94.44 98 ARG B N 1
ATOM 2393 C CA . ARG B 1 98 ? -14.602 13.016 16.766 1 94.44 98 ARG B CA 1
ATOM 2394 C C . ARG B 1 98 ? -14.25 13.234 18.234 1 94.44 98 ARG B C 1
ATOM 2396 O O . ARG B 1 98 ? -14.531 14.305 18.797 1 94.44 98 ARG B O 1
ATOM 2403 N N . ARG B 1 99 ? -13.672 12.281 18.812 1 93.38 99 ARG B N 1
ATOM 2404 C CA . ARG B 1 99 ? -13.258 12.406 20.219 1 93.38 99 ARG B CA 1
ATOM 2405 C C . ARG B 1 99 ? -12.141 13.438 20.359 1 93.38 99 ARG B C 1
ATOM 2407 O O . ARG B 1 99 ? -12.117 14.195 21.328 1 93.38 99 ARG B O 1
ATOM 2414 N N . ARG B 1 100 ? -11.219 13.359 19.453 1 92.44 100 ARG B N 1
ATOM 2415 C CA . ARG B 1 100 ? -10.133 14.328 19.484 1 92.44 100 ARG B CA 1
ATOM 2416 C C . ARG B 1 100 ? -10.672 15.758 19.375 1 92.44 100 ARG B C 1
ATOM 2418 O O . ARG B 1 100 ? -10.227 16.641 20.109 1 92.44 100 ARG B O 1
ATOM 2425 N N . LEU B 1 101 ? -11.602 15.945 18.578 1 91.62 101 LEU B N 1
ATOM 2426 C CA . LEU B 1 101 ? -12.172 17.266 18.344 1 91.62 101 LEU B CA 1
ATOM 2427 C C . LEU B 1 101 ? -13.047 17.703 19.516 1 91.62 101 LEU B C 1
ATOM 2429 O O . LEU B 1 101 ? -13.227 18.891 19.75 1 91.62 101 LEU B O 1
ATOM 2433 N N . ALA B 1 102 ? -13.602 16.812 20.172 1 89.81 102 ALA B N 1
ATOM 2434 C CA . ALA B 1 102 ? -14.484 17.109 21.297 1 89.81 102 ALA B CA 1
ATOM 2435 C C . ALA B 1 102 ? -13.695 17.625 22.5 1 89.81 102 ALA B C 1
ATOM 2437 O O . ALA B 1 102 ? -14.258 18.266 23.391 1 89.81 102 ALA B O 1
ATOM 2438 N N . GLN B 1 103 ? -12.445 17.25 22.562 1 80.25 103 GLN B N 1
ATOM 2439 C CA . GLN B 1 103 ? -11.609 17.719 23.656 1 80.25 103 GLN B CA 1
ATOM 2440 C C . GLN B 1 103 ? -10.523 18.672 23.156 1 80.25 103 GLN B C 1
ATOM 2442 O O . GLN B 1 103 ? -9.336 18.312 23.141 1 80.25 103 GLN B O 1
ATOM 2447 N N . PRO B 1 104 ? -11.086 19.828 22.844 1 67.5 104 PRO B N 1
ATOM 2448 C CA . PRO B 1 104 ? -10.102 20.766 22.312 1 67.5 104 PRO B CA 1
ATOM 2449 C C . PRO B 1 104 ? -9.062 21.188 23.344 1 67.5 104 PRO B C 1
ATOM 2451 O O . PRO B 1 104 ? -9.391 21.375 24.516 1 67.5 104 PRO B O 1
ATOM 2454 N N . GLY B 1 105 ? -7.82 21.047 23.125 1 67.06 105 GLY B N 1
ATOM 2455 C CA . GLY B 1 105 ? -6.773 21.484 24.031 1 67.06 105 GLY B CA 1
ATOM 2456 C C . GLY B 1 105 ? -6.09 20.344 24.75 1 67.06 105 GLY B C 1
ATOM 2457 O O . GLY B 1 105 ? -4.977 20.5 25.266 1 67.06 105 GLY B O 1
ATOM 2458 N N . VAL B 1 106 ? -6.828 19.344 24.969 1 65.81 106 VAL B N 1
ATOM 2459 C CA . VAL B 1 106 ? -6.176 18.188 25.578 1 65.81 106 VAL B CA 1
ATOM 2460 C C . VAL B 1 106 ? -5.723 17.203 24.484 1 65.81 106 VAL B C 1
ATOM 2462 O O . VAL B 1 106 ? -6.547 16.672 23.75 1 65.81 106 VAL B O 1
ATOM 2465 N N . PRO B 1 107 ? -4.477 17.047 24.547 1 76.44 107 PRO B N 1
ATOM 2466 C CA . PRO B 1 107 ? -4.012 16.219 23.438 1 76.44 107 PRO B CA 1
ATOM 2467 C C . PRO B 1 107 ? -4.277 14.727 23.672 1 76.44 107 PRO B C 1
ATOM 2469 O O . PRO B 1 107 ? -4.012 14.211 24.766 1 76.44 107 PRO B O 1
ATOM 2472 N N . MET B 1 108 ? -5.105 14.18 22.875 1 86.75 108 MET B N 1
ATOM 2473 C CA . MET B 1 108 ? -5.324 12.734 22.812 1 86.75 108 MET B CA 1
ATOM 2474 C C . MET B 1 108 ? -4.055 12.008 22.391 1 86.75 108 MET B C 1
ATOM 2476 O O . MET B 1 108 ? -3.299 12.516 21.562 1 86.75 108 MET B O 1
ATOM 2480 N N . SER B 1 109 ? -3.859 10.859 23 1 84.75 109 SER B N 1
ATOM 2481 C CA . SER B 1 109 ? -2.674 10.086 22.656 1 84.75 109 SER B CA 1
ATOM 2482 C C . SER B 1 109 ? -2.697 9.672 21.188 1 84.75 109 SER B C 1
ATOM 2484 O O . SER B 1 109 ? -3.746 9.297 20.656 1 84.75 109 SER B O 1
ATOM 2486 N N . VAL B 1 110 ? -1.569 9.695 20.562 1 84.94 110 VAL B N 1
ATOM 2487 C CA . VAL B 1 110 ? -1.412 9.32 19.172 1 84.94 110 VAL B CA 1
ATOM 2488 C C . VAL B 1 110 ? -1.664 7.82 19.016 1 84.94 110 VAL B C 1
ATOM 2490 O O . VAL B 1 110 ? -1.979 7.352 17.906 1 84.94 110 VAL B O 1
ATOM 2493 N N . MET B 1 111 ? -1.628 7.02 20.078 1 83.69 111 MET B N 1
ATOM 2494 C CA . MET B 1 111 ? -1.795 5.57 20.047 1 83.69 111 MET B CA 1
ATOM 2495 C C . MET B 1 111 ? -3.199 5.199 19.578 1 83.69 111 MET B C 1
ATOM 2497 O O . MET B 1 111 ? -3.426 4.082 19.109 1 83.69 111 MET B O 1
ATOM 2501 N N . TRP B 1 112 ? -4.059 6.059 19.641 1 88.94 112 TRP B N 1
ATOM 2502 C CA . TRP B 1 112 ? -5.422 5.793 19.203 1 88.94 112 TRP B CA 1
ATOM 2503 C C . TRP B 1 112 ? -5.48 5.602 17.688 1 88.94 112 TRP B C 1
ATOM 2505 O O . TRP B 1 112 ? -6.402 4.969 17.172 1 88.94 112 TRP B O 1
ATOM 2515 N N . LEU B 1 113 ? -4.5 6.105 16.969 1 88.19 113 LEU B N 1
ATOM 2516 C CA . LEU B 1 113 ? -4.473 5.98 15.516 1 88.19 113 LEU B CA 1
ATOM 2517 C C . LEU B 1 113 ? -4.066 4.57 15.102 1 88.19 113 LEU B C 1
ATOM 2519 O O . LEU B 1 113 ? -4.273 4.172 13.953 1 88.19 113 LEU B O 1
ATOM 2523 N N . LEU B 1 114 ? -3.578 3.818 16.047 1 82.38 114 LEU B N 1
ATOM 2524 C CA . LEU B 1 114 ? -3.203 2.438 15.758 1 82.38 114 LEU B CA 1
ATOM 2525 C C . LEU B 1 114 ? -4.434 1.592 15.445 1 82.38 114 LEU B C 1
ATOM 2527 O O . LEU B 1 114 ? -4.348 0.621 14.695 1 82.38 114 LEU B O 1
ATOM 2531 N N . PHE B 1 115 ? -5.512 1.987 15.977 1 89.81 115 PHE B N 1
ATOM 2532 C CA . PHE B 1 115 ? -6.719 1.185 15.805 1 89.81 115 PHE B CA 1
ATOM 2533 C C . PHE B 1 115 ? -7.199 1.224 14.359 1 89.81 115 PHE B C 1
ATOM 2535 O O . PHE B 1 115 ? -7.277 0.186 13.703 1 89.81 115 PHE B O 1
ATOM 2542 N N . PRO B 1 116 ? -7.48 2.451 13.805 1 93.69 116 PRO B N 1
ATOM 2543 C CA . PRO B 1 116 ? -7.891 2.463 12.398 1 93.69 116 PRO B CA 1
ATOM 2544 C C . PRO B 1 116 ? -6.805 1.931 11.469 1 93.69 116 PRO B C 1
ATOM 2546 O O . PRO B 1 116 ? -7.098 1.179 10.539 1 93.69 116 PRO B O 1
ATOM 2549 N N . MET B 1 117 ? -5.602 2.229 11.758 1 85.88 117 MET B N 1
ATOM 2550 C CA . MET B 1 117 ? -4.512 1.778 10.891 1 85.88 117 MET B CA 1
ATOM 2551 C C . MET B 1 117 ? -4.328 0.268 10.992 1 85.88 117 MET B C 1
ATOM 2553 O O . MET B 1 117 ? -4.031 -0.392 10 1 85.88 117 MET B O 1
ATOM 2557 N N . GLY B 1 118 ? -4.453 -0.26 12.18 1 84.5 118 GLY B N 1
ATOM 2558 C CA . GLY B 1 118 ? -4.352 -1.698 12.367 1 84.5 118 GLY B CA 1
ATOM 2559 C C . GLY B 1 118 ? -5.453 -2.473 11.672 1 84.5 118 GLY B C 1
ATOM 2560 O O . GLY B 1 118 ? -5.188 -3.471 11 1 84.5 118 GLY B O 1
ATOM 2561 N N . ILE B 1 119 ? -6.648 -2.016 11.789 1 90.69 119 ILE B N 1
ATOM 2562 C CA . ILE B 1 119 ? -7.789 -2.654 11.141 1 90.69 119 ILE B CA 1
ATOM 2563 C C . ILE B 1 119 ? -7.617 -2.607 9.625 1 90.69 119 ILE B C 1
ATOM 2565 O O . ILE B 1 119 ? -7.805 -3.617 8.945 1 90.69 119 ILE B O 1
ATOM 2569 N N . ALA B 1 120 ? -7.234 -1.451 9.125 1 89.44 120 ALA B N 1
ATOM 2570 C CA . ALA B 1 120 ? -7 -1.312 7.688 1 89.44 120 ALA B CA 1
ATOM 2571 C C . ALA B 1 120 ? -5.895 -2.25 7.219 1 89.44 120 ALA B C 1
ATOM 2573 O O . ALA B 1 120 ? -5.988 -2.844 6.145 1 89.44 120 ALA B O 1
ATOM 2574 N N . GLY B 1 121 ? -4.859 -2.355 8.016 1 81.25 121 GLY B N 1
ATOM 2575 C CA . GLY B 1 121 ? -3.76 -3.244 7.68 1 81.25 121 GLY B CA 1
ATOM 2576 C C . GLY B 1 121 ? -4.176 -4.699 7.574 1 81.25 121 GLY B C 1
ATOM 2577 O O . GLY B 1 121 ? -3.805 -5.391 6.625 1 81.25 121 GLY B O 1
ATOM 2578 N N . VAL B 1 122 ? -4.91 -5.145 8.523 1 82.31 122 VAL B N 1
ATOM 2579 C CA . VAL B 1 122 ? -5.41 -6.516 8.492 1 82.31 122 VAL B CA 1
ATOM 2580 C C . VAL B 1 122 ? -6.324 -6.711 7.285 1 82.31 122 VAL B C 1
ATOM 2582 O O . VAL B 1 122 ? -6.258 -7.738 6.609 1 82.31 122 VAL B O 1
ATOM 2585 N N . GLY B 1 123 ? -7.195 -5.727 7.062 1 87.5 123 GLY B N 1
ATOM 2586 C CA . GLY B 1 123 ? -8.055 -5.793 5.887 1 87.5 123 GLY B CA 1
ATOM 2587 C C . GLY B 1 123 ? -7.273 -5.91 4.59 1 87.5 123 GLY B C 1
ATOM 2588 O O . GLY B 1 123 ? -7.629 -6.703 3.715 1 87.5 123 GLY B O 1
ATOM 2589 N N . GLU B 1 124 ? -6.223 -5.234 4.484 1 83.31 124 GLU B N 1
ATOM 2590 C CA . GLU B 1 124 ? -5.406 -5.262 3.273 1 83.31 124 GLU B CA 1
ATOM 2591 C C . GLU B 1 124 ? -4.668 -6.59 3.133 1 83.31 124 GLU B C 1
ATOM 2593 O O . GLU B 1 124 ? -4.457 -7.074 2.02 1 83.31 124 GLU B O 1
ATOM 2598 N N . ALA B 1 125 ? -4.219 -7.07 4.246 1 76.31 125 ALA B N 1
ATOM 2599 C CA . ALA B 1 125 ? -3.529 -8.359 4.234 1 76.31 125 ALA B CA 1
ATOM 2600 C C . ALA B 1 125 ? -4.418 -9.453 3.652 1 76.31 125 ALA B C 1
ATOM 2602 O O . ALA B 1 125 ? -3.92 -10.453 3.133 1 76.31 125 ALA B O 1
ATOM 2603 N N . LEU B 1 126 ? -5.672 -9.234 3.732 1 80.56 126 LEU B N 1
ATOM 2604 C CA . LEU B 1 126 ? -6.617 -10.188 3.16 1 80.56 126 LEU B CA 1
ATOM 2605 C C . LEU B 1 126 ? -7.031 -9.766 1.754 1 80.56 126 LEU B C 1
ATOM 2607 O O . LEU B 1 126 ? -7.102 -10.594 0.846 1 80.56 126 LEU B O 1
ATOM 2611 N N . HIS B 1 127 ? -7.203 -8.484 1.587 1 88.25 127 HIS B N 1
ATOM 2612 C CA . HIS B 1 127 ? -7.746 -7.945 0.344 1 88.25 127 HIS B CA 1
ATOM 2613 C C . HIS B 1 127 ? -6.758 -8.109 -0.805 1 88.25 127 HIS B C 1
ATOM 2615 O O . HIS B 1 127 ? -7.121 -8.594 -1.879 1 88.25 127 HIS B O 1
ATOM 2621 N N . PHE B 1 128 ? -5.59 -7.812 -0.592 1 80.94 128 PHE B N 1
ATOM 2622 C CA . PHE B 1 128 ? -4.617 -7.762 -1.68 1 80.94 128 PHE B CA 1
ATOM 2623 C C . PHE B 1 128 ? -4.285 -9.164 -2.172 1 80.94 128 PHE B C 1
ATOM 2625 O O . PHE B 1 128 ? -4.441 -9.469 -3.357 1 80.94 128 PHE B O 1
ATOM 2632 N N . PRO B 1 129 ? -3.854 -10.094 -1.288 1 76.25 129 PRO B N 1
ATOM 2633 C CA . PRO B 1 129 ? -3.6 -11.445 -1.781 1 76.25 129 PRO B CA 1
ATOM 2634 C C . PRO B 1 129 ? -4.855 -12.117 -2.332 1 76.25 129 PRO B C 1
ATOM 2636 O O . PRO B 1 129 ? -4.77 -12.938 -3.252 1 76.25 129 PRO B O 1
ATOM 2639 N N . GLY B 1 130 ? -5.977 -11.805 -1.734 1 82.31 130 GLY B N 1
ATOM 2640 C CA . GLY B 1 130 ? -7.223 -12.336 -2.268 1 82.31 130 GLY B CA 1
ATOM 2641 C C . GLY B 1 130 ? -7.484 -11.906 -3.699 1 82.31 130 GLY B C 1
ATOM 2642 O O . GLY B 1 130 ? -7.891 -12.727 -4.531 1 82.31 130 GLY B O 1
ATOM 2643 N N . ASN B 1 131 ? -7.258 -10.656 -3.953 1 87.19 131 ASN B N 1
ATOM 2644 C CA . ASN B 1 131 ? -7.398 -10.156 -5.32 1 87.19 131 ASN B CA 1
ATOM 2645 C C . ASN B 1 131 ? -6.418 -10.844 -6.266 1 87.19 131 ASN B C 1
ATOM 2647 O O . ASN B 1 131 ? -6.797 -11.25 -7.371 1 87.19 131 ASN B O 1
ATOM 2651 N N . MET B 1 132 ? -5.242 -10.977 -5.809 1 80.19 132 MET B N 1
ATOM 2652 C CA . MET B 1 132 ? -4.23 -11.586 -6.66 1 80.19 132 MET B CA 1
ATOM 2653 C C . MET B 1 132 ? -4.582 -13.039 -6.965 1 80.19 132 MET B C 1
ATOM 2655 O O . MET B 1 132 ? -4.477 -13.484 -8.109 1 80.19 132 MET B O 1
ATOM 2659 N N . ALA B 1 133 ? -5.02 -13.719 -5.969 1 79.94 133 ALA B N 1
ATOM 2660 C CA . ALA B 1 133 ? -5.438 -15.109 -6.168 1 79.94 133 ALA B CA 1
ATOM 2661 C C . ALA B 1 133 ? -6.617 -15.195 -7.133 1 79.94 133 ALA B C 1
ATOM 2663 O O . ALA B 1 133 ? -6.668 -16.078 -7.984 1 79.94 133 ALA B O 1
ATOM 2664 N N . PHE B 1 134 ? -7.496 -14.352 -6.977 1 87.12 134 PHE B N 1
ATOM 2665 C CA . PHE B 1 134 ? -8.68 -14.312 -7.828 1 87.12 134 PHE B CA 1
ATOM 2666 C C . PHE B 1 134 ? -8.289 -14.062 -9.281 1 87.12 134 PHE B C 1
ATOM 2668 O O . PHE B 1 134 ? -8.781 -14.734 -10.188 1 87.12 134 PHE B O 1
ATOM 2675 N N . TYR B 1 135 ? -7.402 -13.125 -9.5 1 85.69 135 TYR B N 1
ATOM 2676 C CA . TYR B 1 135 ? -6.965 -12.82 -10.859 1 85.69 135 TYR B CA 1
ATOM 2677 C C . TYR B 1 135 ? -6.246 -14.008 -11.484 1 85.69 135 TYR B C 1
ATOM 2679 O O . TYR B 1 135 ? -6.504 -14.359 -12.641 1 85.69 135 TYR B O 1
ATOM 2687 N N . TYR B 1 136 ? -5.453 -14.625 -10.703 1 76.75 136 TYR B N 1
ATOM 2688 C CA . TYR B 1 136 ? -4.68 -15.742 -11.219 1 76.75 136 TYR B CA 1
ATOM 2689 C C . TYR B 1 136 ? -5.574 -16.953 -11.484 1 76.75 136 TYR B C 1
ATOM 2691 O O . TYR B 1 136 ? -5.297 -17.75 -12.383 1 76.75 136 TYR B O 1
ATOM 2699 N N . GLN B 1 137 ? -6.586 -16.984 -10.766 1 80.19 137 GLN B N 1
ATOM 2700 C CA . GLN B 1 137 ? -7.543 -18.062 -10.969 1 80.19 137 GLN B CA 1
ATOM 2701 C C . GLN B 1 137 ? -8.398 -17.812 -12.211 1 80.19 137 GLN B C 1
ATOM 2703 O O . GLN B 1 137 ? -8.734 -18.75 -12.938 1 80.19 137 GLN B O 1
ATOM 2708 N N . GLU B 1 138 ? -8.734 -16.641 -12.477 1 86.06 138 GLU B N 1
ATOM 2709 C CA . GLU B 1 138 ? -9.727 -16.328 -13.5 1 86.06 138 GLU B CA 1
ATOM 2710 C C . GLU B 1 138 ? -9.062 -16 -14.836 1 86.06 138 GLU B C 1
ATOM 2712 O O . GLU B 1 138 ? -9.656 -16.203 -15.891 1 86.06 138 GLU B O 1
ATOM 2717 N N . PHE B 1 139 ? -7.812 -15.609 -14.75 1 84.62 139 PHE B N 1
ATOM 2718 C CA . PHE B 1 139 ? -7.129 -15.242 -15.984 1 84.62 139 PHE B CA 1
ATOM 2719 C C . PHE B 1 139 ? -6.453 -16.453 -16.609 1 84.62 139 PHE B C 1
ATOM 2721 O O . PHE B 1 139 ? -5.891 -17.297 -15.906 1 84.62 139 PHE B O 1
ATOM 2728 N N . PRO B 1 140 ? -6.574 -16.469 -17.891 1 82.62 140 PRO B N 1
ATOM 2729 C CA . PRO B 1 140 ? -5.801 -17.516 -18.562 1 82.62 140 PRO B CA 1
ATOM 2730 C C . PRO B 1 140 ? -4.297 -17.359 -18.375 1 82.62 140 PRO B C 1
ATOM 2732 O O . PRO B 1 140 ? -3.818 -16.25 -18.094 1 82.62 140 PRO B O 1
ATOM 2735 N N . LYS B 1 141 ? -3.633 -18.422 -18.594 1 74.12 141 LYS B N 1
ATOM 2736 C CA . LYS B 1 141 ? -2.189 -18.453 -18.375 1 74.12 141 LYS B CA 1
ATOM 2737 C C . LYS B 1 141 ? -1.469 -17.5 -19.312 1 74.12 141 LYS B C 1
ATOM 2739 O O . LYS B 1 141 ? -0.43 -16.938 -18.969 1 74.12 141 LYS B O 1
ATOM 2744 N N . THR B 1 142 ? -2.047 -17.266 -20.438 1 73.69 142 THR B N 1
ATOM 2745 C CA . THR B 1 142 ? -1.433 -16.391 -21.438 1 73.69 142 THR B CA 1
ATOM 2746 C C . THR B 1 142 ? -1.457 -14.938 -20.984 1 73.69 142 THR B C 1
ATOM 2748 O O . THR B 1 142 ? -0.709 -14.109 -21.516 1 73.69 142 THR B O 1
ATOM 2751 N N . LEU B 1 143 ? -2.383 -14.695 -20.016 1 79.56 143 LEU B N 1
ATOM 2752 C CA . LEU B 1 143 ? -2.516 -13.312 -19.578 1 79.56 143 LEU B CA 1
ATOM 2753 C C . LEU B 1 143 ? -2.055 -13.156 -18.125 1 79.56 143 LEU B C 1
ATOM 2755 O O . LEU B 1 143 ? -2.602 -12.344 -17.375 1 79.56 143 LEU B O 1
ATOM 2759 N N . ARG B 1 144 ? -1.13 -13.844 -17.719 1 71 144 ARG B N 1
ATOM 2760 C CA . ARG B 1 144 ? -0.586 -13.836 -16.359 1 71 144 ARG B CA 1
ATOM 2761 C C . ARG B 1 144 ? 0.018 -12.477 -16.031 1 71 144 ARG B C 1
ATOM 2763 O O . ARG B 1 144 ? -0.131 -11.984 -14.906 1 71 144 ARG B O 1
ATOM 2770 N N . SER B 1 145 ? 0.661 -11.891 -16.984 1 68.31 145 SER B N 1
ATOM 2771 C CA . SER B 1 145 ? 1.25 -10.57 -16.766 1 68.31 145 SER B CA 1
ATOM 2772 C C . SER B 1 145 ? 0.179 -9.539 -16.438 1 68.31 145 SER B C 1
ATOM 2774 O O . SER B 1 145 ? 0.391 -8.656 -15.602 1 68.31 145 SER B O 1
ATOM 2776 N N . LEU B 1 146 ? -0.909 -9.672 -17.125 1 77.38 146 LEU B N 1
ATOM 2777 C CA . LEU B 1 146 ? -2.021 -8.773 -16.859 1 77.38 146 LEU B CA 1
ATOM 2778 C C . LEU B 1 146 ? -2.588 -9.008 -15.461 1 77.38 146 LEU B C 1
ATOM 2780 O O . LEU B 1 146 ? -2.91 -8.062 -14.742 1 77.38 146 LEU B O 1
ATOM 2784 N N . ALA B 1 147 ? -2.67 -10.242 -15.055 1 79.19 147 ALA B N 1
ATOM 2785 C CA . ALA B 1 147 ? -3.139 -10.586 -13.711 1 79.19 147 ALA B CA 1
ATOM 2786 C C . ALA B 1 147 ? -2.256 -9.953 -12.641 1 79.19 147 ALA B C 1
ATOM 2788 O O . ALA B 1 147 ? -2.758 -9.391 -11.664 1 79.19 147 ALA B O 1
ATOM 2789 N N . THR B 1 148 ? -1.006 -9.898 -12.891 1 70.44 148 THR B N 1
ATOM 2790 C CA . THR B 1 148 ? -0.047 -9.359 -11.938 1 70.44 148 THR B CA 1
ATOM 2791 C C . THR B 1 148 ? -0.156 -7.836 -11.859 1 70.44 148 THR B C 1
ATOM 2793 O O . THR B 1 148 ? 0.06 -7.246 -10.797 1 70.44 148 THR B O 1
ATOM 2796 N N . ALA B 1 149 ? -0.537 -7.23 -12.945 1 73.88 149 ALA B N 1
ATOM 2797 C CA . ALA B 1 149 ? -0.574 -5.77 -13.016 1 73.88 149 ALA B CA 1
ATOM 2798 C C . ALA B 1 149 ? -1.871 -5.227 -12.422 1 73.88 149 ALA B C 1
ATOM 2800 O O . ALA B 1 149 ? -1.952 -4.047 -12.078 1 73.88 149 ALA B O 1
ATOM 2801 N N . MET B 1 150 ? -2.879 -6.07 -12.328 1 83.06 150 MET B N 1
ATOM 2802 C CA . MET B 1 150 ? -4.207 -5.609 -11.938 1 83.06 150 MET B CA 1
ATOM 2803 C C . MET B 1 150 ? -4.195 -5.047 -10.523 1 83.06 150 MET B C 1
ATOM 2805 O O . MET B 1 150 ? -4.789 -4 -10.266 1 83.06 150 MET B O 1
ATOM 2809 N N . ALA B 1 151 ? -3.49 -5.703 -9.672 1 79 151 ALA B N 1
ATOM 2810 C CA . ALA B 1 151 ? -3.512 -5.293 -8.273 1 79 151 ALA B CA 1
ATOM 2811 C C . ALA B 1 151 ? -2.752 -3.982 -8.07 1 79 151 ALA B C 1
ATOM 2813 O O . ALA B 1 151 ? -3.275 -3.037 -7.477 1 79 151 ALA B O 1
ATOM 2814 N N . PRO B 1 152 ? -1.492 -3.836 -8.586 1 74.94 152 PRO B N 1
ATOM 2815 C CA . PRO B 1 152 ? -0.815 -2.545 -8.438 1 74.94 152 PRO B CA 1
ATOM 2816 C C . PRO B 1 152 ? -1.572 -1.403 -9.117 1 74.94 152 PRO B C 1
ATOM 2818 O O . PRO B 1 152 ? -1.554 -0.271 -8.625 1 74.94 152 PRO B O 1
ATOM 2821 N N . MET B 1 153 ? -2.152 -1.663 -10.211 1 80 153 MET B N 1
ATOM 2822 C CA . MET B 1 153 ? -2.941 -0.639 -10.891 1 80 153 MET B CA 1
ATOM 2823 C C . MET B 1 153 ? -4.109 -0.186 -10.023 1 80 153 MET B C 1
ATOM 2825 O O . MET B 1 153 ? -4.445 0.999 -9.992 1 80 153 MET B O 1
ATOM 2829 N N . LEU B 1 154 ? -4.676 -1.144 -9.391 1 86.5 154 LEU B N 1
ATOM 2830 C CA . LEU B 1 154 ? -5.766 -0.845 -8.469 1 86.5 154 LEU B CA 1
ATOM 2831 C C . LEU B 1 154 ? -5.301 0.095 -7.363 1 86.5 154 LEU B C 1
ATOM 2833 O O . LEU B 1 154 ? -6 1.055 -7.023 1 86.5 154 LEU B O 1
ATOM 2837 N N . VAL B 1 155 ? -4.223 -0.15 -6.82 1 81.06 155 VAL B N 1
ATOM 2838 C CA . VAL B 1 155 ? -3.656 0.66 -5.746 1 81.06 155 VAL B CA 1
ATOM 2839 C C . VAL B 1 155 ? -3.357 2.066 -6.262 1 81.06 155 VAL B C 1
ATOM 2841 O O . VAL B 1 155 ? -3.729 3.059 -5.629 1 81.06 155 VAL B O 1
ATOM 2844 N N . ALA B 1 156 ? -2.729 2.121 -7.402 1 77.5 156 ALA B N 1
ATOM 2845 C CA . ALA B 1 156 ? -2.387 3.412 -7.996 1 77.5 156 ALA B CA 1
ATOM 2846 C C . ALA B 1 156 ? -3.639 4.25 -8.234 1 77.5 156 ALA B C 1
ATOM 2848 O O . ALA B 1 156 ? -3.691 5.422 -7.855 1 77.5 156 ALA B O 1
ATOM 2849 N N . LEU B 1 157 ? -4.594 3.727 -8.867 1 83.94 157 LEU B N 1
ATOM 2850 C CA . LEU B 1 157 ? -5.824 4.445 -9.188 1 83.94 157 LEU B CA 1
ATOM 2851 C C . LEU B 1 157 ? -6.566 4.836 -7.91 1 83.94 157 LEU B C 1
ATOM 2853 O O . LEU B 1 157 ? -7.18 5.902 -7.848 1 83.94 157 LEU B O 1
ATOM 2857 N N . GLY B 1 158 ? -6.543 3.959 -6.961 1 88.69 158 GLY B N 1
ATOM 2858 C CA . GLY B 1 158 ? -7.152 4.277 -5.676 1 88.69 158 GLY B CA 1
ATOM 2859 C C . GLY B 1 158 ? -6.508 5.469 -4.992 1 88.69 158 GLY B C 1
ATOM 2860 O O . GLY B 1 158 ? -7.199 6.383 -4.543 1 88.69 158 GLY B O 1
ATOM 2861 N N . PHE B 1 159 ? -5.211 5.473 -4.973 1 79.94 159 PHE B N 1
ATOM 2862 C CA . PHE B 1 159 ? -4.496 6.566 -4.328 1 79.94 159 PHE B CA 1
ATOM 2863 C C . PHE B 1 159 ? -4.684 7.867 -5.098 1 79.94 159 PHE B C 1
ATOM 2865 O O . PHE B 1 159 ? -4.793 8.945 -4.5 1 79.94 159 PHE B O 1
ATOM 2872 N N . PHE B 1 160 ? -4.703 7.766 -6.379 1 80.31 160 PHE B N 1
ATOM 2873 C CA . PHE B 1 160 ? -4.984 8.953 -7.18 1 80.31 160 PHE B CA 1
ATOM 2874 C C . PHE B 1 160 ? -6.387 9.477 -6.895 1 80.31 160 PHE B C 1
ATOM 2876 O O . PHE B 1 160 ? -6.59 10.688 -6.777 1 80.31 160 PHE B O 1
ATOM 2883 N N . SER B 1 161 ? -7.328 8.625 -6.781 1 88.88 161 SER B N 1
ATOM 2884 C CA . SER B 1 161 ? -8.711 8.992 -6.48 1 88.88 161 SER B CA 1
ATOM 2885 C C . SER B 1 161 ? -8.82 9.656 -5.109 1 88.88 161 SER B C 1
ATOM 2887 O O . SER B 1 161 ? -9.703 10.492 -4.887 1 88.88 161 SER B O 1
ATOM 2889 N N . SER B 1 162 ? -7.922 9.219 -4.188 1 89.06 162 SER B N 1
ATOM 2890 C CA . SER B 1 162 ? -7.934 9.844 -2.865 1 89.06 162 SER B CA 1
ATOM 2891 C C . SER B 1 162 ? -7.637 11.336 -2.953 1 89.06 162 SER B C 1
ATOM 2893 O O . SER B 1 162 ? -8.273 12.141 -2.266 1 89.06 162 SER B O 1
ATOM 2895 N N . THR B 1 163 ? -6.695 11.695 -3.838 1 80.06 163 THR B N 1
ATOM 2896 C CA . THR B 1 163 ? -6.363 13.102 -4.039 1 80.06 163 THR B CA 1
ATOM 2897 C C . THR B 1 163 ? -7.555 13.859 -4.621 1 80.06 163 THR B C 1
ATOM 2899 O O . THR B 1 163 ? -7.871 14.969 -4.172 1 80.06 163 THR B O 1
ATOM 2902 N N . MET B 1 164 ? -8.133 13.266 -5.605 1 85.12 164 MET B N 1
ATOM 2903 C CA . MET B 1 164 ? -9.297 13.883 -6.23 1 85.12 164 MET B CA 1
ATOM 2904 C C . MET B 1 164 ? -10.43 14.055 -5.223 1 85.12 164 MET B C 1
ATOM 2906 O O . MET B 1 164 ? -11.109 15.086 -5.203 1 85.12 164 MET B O 1
ATOM 2910 N N . PHE B 1 165 ? -10.672 13.078 -4.449 1 92.25 165 PHE B N 1
ATOM 2911 C CA . PHE B 1 165 ? -11.711 13.125 -3.43 1 92.25 165 PHE B CA 1
ATOM 2912 C C . PHE B 1 165 ? -11.461 14.258 -2.441 1 92.25 165 PHE B C 1
ATOM 2914 O O . PHE B 1 165 ? -12.367 15.031 -2.125 1 92.25 165 PHE B O 1
ATOM 2921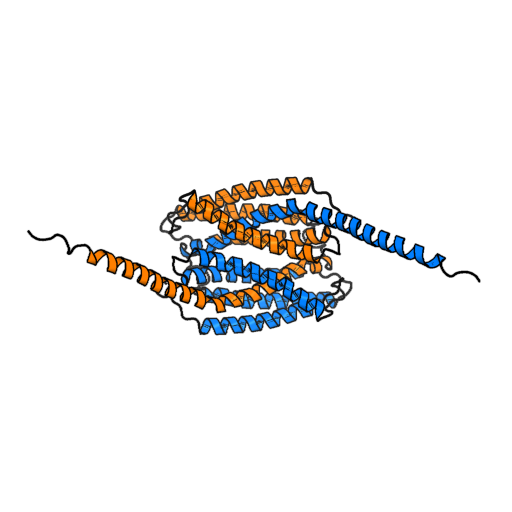 N N . MET B 1 166 ? -10.195 14.359 -1.981 1 87.69 166 MET B N 1
ATOM 2922 C CA . MET B 1 166 ? -9.859 15.398 -1.012 1 87.69 166 MET B CA 1
ATOM 2923 C C . MET B 1 166 ? -10 16.781 -1.629 1 87.69 166 MET B C 1
ATOM 2925 O O . MET B 1 166 ? -10.406 17.734 -0.952 1 87.69 166 MET B O 1
ATOM 2929 N N . ASP B 1 167 ? -9.703 16.906 -2.906 1 85.12 167 ASP B N 1
ATOM 2930 C CA . ASP B 1 167 ? -9.867 18.172 -3.611 1 85.12 167 ASP B CA 1
ATOM 2931 C C . ASP B 1 167 ? -11.344 18.578 -3.672 1 85.12 167 ASP B C 1
ATOM 2933 O O . ASP B 1 167 ? -11.68 19.734 -3.459 1 85.12 167 ASP B O 1
ATOM 2937 N N . VAL B 1 168 ? -12.148 17.625 -3.963 1 91.19 168 VAL B N 1
ATOM 2938 C CA . VAL B 1 168 ? -13.578 17.875 -4.031 1 91.19 168 VAL B CA 1
ATOM 2939 C C . VAL B 1 168 ? -14.102 18.266 -2.652 1 91.19 168 VAL B C 1
ATOM 2941 O O . VAL B 1 168 ? -14.867 19.234 -2.521 1 91.19 168 VAL B O 1
ATOM 2944 N N . VAL B 1 169 ? -13.703 17.547 -1.606 1 92.38 169 VAL B N 1
ATOM 2945 C CA . VAL B 1 169 ? -14.148 17.844 -0.25 1 92.38 169 VAL B CA 1
ATOM 2946 C C . VAL B 1 169 ? -13.719 19.25 0.149 1 92.38 169 VAL B C 1
ATOM 2948 O O . VAL B 1 169 ? -14.492 20 0.737 1 92.38 169 VAL B O 1
ATOM 2951 N N . ALA B 1 170 ? -12.516 19.641 -0.169 1 87.81 170 ALA B N 1
ATOM 2952 C CA . ALA B 1 170 ? -11.992 20.953 0.168 1 87.81 170 ALA B CA 1
ATOM 2953 C C . ALA B 1 170 ? -12.781 22.062 -0.54 1 87.81 170 ALA B C 1
ATOM 2955 O O . ALA B 1 170 ? -12.969 23.141 0.008 1 87.81 170 ALA B O 1
ATOM 2956 N N . ARG B 1 171 ? -13.242 21.766 -1.694 1 89.81 171 ARG B N 1
ATOM 2957 C CA . ARG B 1 171 ? -13.922 22.766 -2.51 1 89.81 171 ARG B CA 1
ATOM 2958 C C . ARG B 1 171 ? -15.391 22.891 -2.109 1 89.81 171 ARG B C 1
ATOM 2960 O O . ARG B 1 171 ? -15.969 23.969 -2.182 1 89.81 171 ARG B O 1
ATOM 2967 N N . VAL B 1 172 ? -15.938 21.812 -1.72 1 94.25 172 VAL B N 1
ATOM 2968 C CA . VAL B 1 172 ? -17.391 21.812 -1.562 1 94.25 172 VAL B CA 1
ATOM 2969 C C . VAL B 1 172 ? -17.75 21.938 -0.083 1 94.25 172 VAL B C 1
ATOM 2971 O O . VAL B 1 172 ? -18.891 22.266 0.258 1 94.25 172 VAL B O 1
ATOM 2974 N N . THR B 1 173 ? -16.734 21.641 0.757 1 92.5 173 THR B N 1
ATOM 2975 C CA . THR B 1 173 ? -17 21.719 2.188 1 92.5 173 THR B CA 1
ATOM 2976 C C . THR B 1 173 ? -15.977 22.609 2.887 1 92.5 173 THR B C 1
ATOM 2978 O O . THR B 1 173 ? -14.977 23 2.285 1 92.5 173 THR B O 1
ATOM 2981 N N . MET B 1 174 ? -16.234 22.891 4.191 1 90.06 174 MET B N 1
ATOM 2982 C CA . MET B 1 174 ? -15.312 23.625 5.047 1 90.06 174 MET B CA 1
ATOM 2983 C C . MET B 1 174 ? -14.695 22.719 6.102 1 90.06 174 MET B C 1
ATOM 2985 O O . MET B 1 174 ? -14.234 23.188 7.145 1 90.06 174 MET B O 1
ATOM 2989 N N . TRP B 1 175 ? -14.711 21.484 5.773 1 92.94 175 TRP B N 1
ATOM 2990 C CA . TRP B 1 175 ? -14.305 20.484 6.766 1 92.94 175 TRP B CA 1
ATOM 2991 C C . TRP B 1 175 ? -12.781 20.438 6.887 1 92.94 175 TRP B C 1
ATOM 2993 O O . TRP B 1 175 ? -12.25 19.891 7.855 1 92.94 175 TRP B O 1
ATOM 3003 N N . LEU B 1 176 ? -12.102 21.047 5.895 1 86.25 176 LEU B N 1
ATOM 3004 C CA . LEU B 1 176 ? -10.648 20.859 5.859 1 86.25 176 LEU B CA 1
ATOM 3005 C C . LEU B 1 176 ? -9.938 22.219 5.902 1 86.25 176 LEU B C 1
ATOM 3007 O O . LEU B 1 176 ? -9.258 22.594 4.949 1 86.25 176 LEU B O 1
ATOM 3011 N N . PRO B 1 177 ? -10 22.828 7.039 1 79.31 177 PRO B N 1
ATOM 3012 C CA . PRO B 1 177 ? -9.195 24.031 7.199 1 79.31 177 PRO B CA 1
ATOM 3013 C C . PRO B 1 177 ? -7.703 23.734 7.355 1 79.31 177 PRO B C 1
ATOM 3015 O O . PRO B 1 177 ? -7.305 22.578 7.391 1 79.31 177 PRO B O 1
ATOM 3018 N N . GLU B 1 178 ? -6.891 24.766 7.355 1 74.06 178 GLU B N 1
ATOM 3019 C CA . GLU B 1 178 ? -5.449 24.594 7.512 1 74.06 178 GLU B CA 1
ATOM 3020 C C . GLU B 1 178 ? -5.113 23.906 8.836 1 74.06 178 GLU B C 1
ATOM 3022 O O . GLU B 1 178 ? -4.246 23.031 8.891 1 74.06 178 GLU B O 1
ATOM 3027 N N . ASN B 1 179 ? -5.848 24.359 9.82 1 77.5 179 ASN B N 1
ATOM 3028 C CA . ASN B 1 179 ? -5.723 23.734 11.133 1 77.5 179 ASN B CA 1
ATOM 3029 C C . ASN B 1 179 ? -6.789 22.672 11.352 1 77.5 179 ASN B C 1
ATOM 3031 O O . ASN B 1 179 ? -7.977 22.969 11.422 1 77.5 179 ASN B O 1
ATOM 3035 N N . ILE B 1 180 ? -6.344 21.469 11.508 1 82.06 180 ILE B N 1
ATOM 3036 C CA . ILE B 1 180 ? -7.27 20.344 11.562 1 82.06 180 ILE B CA 1
ATOM 3037 C C . ILE B 1 180 ? -8.102 20.422 12.844 1 82.06 180 ILE B C 1
ATOM 3039 O O . ILE B 1 180 ? -9.156 19.797 12.938 1 82.06 180 ILE B O 1
ATOM 3043 N N . ASP B 1 181 ? -7.605 21.156 13.812 1 86.19 181 ASP B N 1
ATOM 3044 C CA . ASP B 1 181 ? -8.336 21.297 15.07 1 86.19 181 ASP B CA 1
ATOM 3045 C C . ASP B 1 181 ? -9.641 22.062 14.859 1 86.19 181 ASP B C 1
ATOM 3047 O O . ASP B 1 181 ? -10.562 21.969 15.68 1 86.19 181 ASP B O 1
ATOM 3051 N N . HIS B 1 182 ? -9.688 22.812 13.836 1 86.75 182 HIS B N 1
ATOM 3052 C CA . HIS B 1 182 ? -10.891 23.594 13.555 1 86.75 182 HIS B CA 1
ATOM 3053 C C . HIS B 1 182 ? -11.688 22.984 12.406 1 86.75 182 HIS B C 1
ATOM 3055 O O . HIS B 1 182 ? -12.648 23.578 11.93 1 86.75 182 HIS B O 1
ATOM 3061 N N . GLY B 1 183 ? -11.281 21.844 11.984 1 89.62 183 GLY B N 1
ATOM 3062 C CA . GLY B 1 183 ? -11.953 21.188 10.867 1 89.62 183 GLY B CA 1
ATOM 3063 C C . GLY B 1 183 ? -12.875 20.078 11.305 1 89.62 183 GLY B C 1
ATOM 3064 O O . GLY B 1 183 ? -13.219 19.953 12.484 1 89.62 183 GLY B O 1
ATOM 3065 N N . ARG B 1 184 ? -13.453 19.469 10.359 1 94 184 ARG B N 1
ATOM 3066 C CA . ARG B 1 184 ? -14.328 18.328 10.602 1 94 184 ARG B CA 1
ATOM 3067 C C . ARG B 1 184 ? -13.859 17.109 9.797 1 94 184 ARG B C 1
ATOM 3069 O O . ARG B 1 184 ? -14.617 16.578 8.984 1 94 184 ARG B O 1
ATOM 3076 N N . LEU B 1 185 ? -12.664 16.734 10.109 1 93.75 185 LEU B N 1
ATOM 3077 C CA . LEU B 1 185 ? -12.094 15.562 9.461 1 93.75 185 LEU B CA 1
ATOM 3078 C C . LEU B 1 185 ? -12.898 14.312 9.789 1 93.75 185 LEU B C 1
ATOM 3080 O O . LEU B 1 185 ? -12.922 13.359 9.008 1 93.75 185 LEU B O 1
ATOM 3084 N N . ASP B 1 186 ? -13.57 14.297 10.969 1 96.31 186 ASP B N 1
ATOM 3085 C CA . ASP B 1 186 ? -14.453 13.188 11.305 1 96.31 186 ASP B CA 1
ATOM 3086 C C . ASP B 1 186 ? -15.539 13.008 10.25 1 96.31 186 ASP B C 1
ATOM 3088 O O . ASP B 1 186 ? -15.875 11.883 9.875 1 96.31 186 ASP B O 1
ATOM 3092 N N . ASN B 1 187 ? -16.062 14.156 9.734 1 97.5 187 ASN B N 1
ATOM 3093 C CA . ASN B 1 187 ? -17.078 14.086 8.703 1 97.5 187 ASN B CA 1
ATOM 3094 C C . ASN B 1 187 ? -16.531 13.477 7.414 1 97.5 187 ASN B C 1
ATOM 3096 O O . ASN B 1 187 ? -17.266 12.789 6.691 1 97.5 187 ASN B O 1
ATOM 3100 N N . VAL B 1 188 ? -15.352 13.812 7.125 1 97 188 VAL B N 1
ATOM 3101 C CA . VAL B 1 188 ? -14.727 13.227 5.945 1 97 188 VAL B CA 1
ATOM 3102 C C . VAL B 1 188 ? -14.68 11.711 6.082 1 97 188 VAL B C 1
ATOM 3104 O O . VAL B 1 188 ? -15.07 10.984 5.16 1 97 188 VAL B O 1
ATOM 3107 N N . TYR B 1 189 ? -14.258 11.195 7.227 1 97.56 189 TYR B N 1
ATOM 3108 C CA . TYR B 1 189 ? -14.172 9.758 7.453 1 97.56 189 TYR B CA 1
ATOM 3109 C C . TYR B 1 189 ? -15.562 9.117 7.453 1 97.56 189 TYR B C 1
ATOM 3111 O O . TYR B 1 189 ? -15.734 8.008 6.938 1 97.56 189 TYR B O 1
ATOM 3119 N N . TRP B 1 190 ? -16.516 9.82 8.016 1 98.19 190 TRP B N 1
ATOM 3120 C CA . TRP B 1 190 ? -17.875 9.305 7.98 1 98.19 190 TRP B CA 1
ATOM 3121 C C . TRP B 1 190 ? -18.391 9.203 6.547 1 98.19 190 TRP B C 1
ATOM 3123 O O . TRP B 1 190 ? -19.094 8.25 6.195 1 98.19 190 TRP B O 1
ATOM 3133 N N . THR B 1 191 ? -18.125 10.219 5.766 1 98.31 191 THR B N 1
ATOM 3134 C CA . THR B 1 191 ? -18.516 10.188 4.355 1 98.31 191 THR B CA 1
ATOM 3135 C C . THR B 1 191 ? -17.875 9 3.65 1 98.31 191 THR B C 1
ATOM 3137 O O . THR B 1 191 ? -18.547 8.273 2.906 1 98.31 191 THR B O 1
ATOM 3140 N N . LEU B 1 192 ? -16.609 8.781 3.938 1 98.12 192 LEU B N 1
ATOM 3141 C CA . LEU B 1 192 ? -15.906 7.664 3.322 1 98.12 192 LEU B CA 1
ATOM 3142 C C . LEU B 1 192 ? -16.453 6.332 3.822 1 98.12 192 LEU B C 1
ATOM 3144 O O . LEU B 1 192 ? -16.516 5.355 3.072 1 98.12 192 LEU B O 1
ATOM 3148 N N . ALA B 1 193 ? -16.812 6.289 5.094 1 98.5 193 ALA B N 1
ATOM 3149 C CA . ALA B 1 193 ? -17.422 5.074 5.617 1 98.5 193 ALA B CA 1
ATOM 3150 C C . ALA B 1 193 ? -18.719 4.758 4.875 1 98.5 193 ALA B C 1
ATOM 3152 O O . ALA B 1 193 ? -19 3.596 4.559 1 98.5 193 ALA B O 1
ATOM 3153 N N . ALA B 1 194 ? -19.5 5.793 4.629 1 98.56 194 ALA B N 1
ATOM 3154 C CA . ALA B 1 194 ? -20.734 5.609 3.865 1 98.56 194 ALA B CA 1
ATOM 3155 C C . ALA B 1 194 ? -20.422 5.121 2.451 1 98.56 194 ALA B C 1
ATOM 3157 O O . ALA B 1 194 ? -21.047 4.176 1.967 1 98.56 194 ALA B O 1
ATOM 3158 N N . VAL B 1 195 ? -19.5 5.781 1.796 1 98.06 195 VAL B N 1
ATOM 3159 C CA . VAL B 1 195 ? -19.094 5.379 0.454 1 98.06 195 VAL B CA 1
ATOM 3160 C C . VAL B 1 195 ? -18.578 3.938 0.477 1 98.06 195 VAL B C 1
ATOM 3162 O O . VAL B 1 195 ? -18.891 3.15 -0.42 1 98.06 195 VAL B O 1
ATOM 3165 N N . GLY B 1 196 ? -17.734 3.594 1.499 1 98.38 196 GLY B N 1
ATOM 3166 C CA . GLY B 1 196 ? -17.234 2.238 1.645 1 98.38 196 GLY B CA 1
ATOM 3167 C C . GLY B 1 196 ? -18.328 1.207 1.825 1 98.38 196 GLY B C 1
ATOM 3168 O O . GLY B 1 196 ? -18.234 0.099 1.294 1 98.38 196 GLY B O 1
ATOM 3169 N N . THR B 1 197 ? -19.344 1.545 2.59 1 98.62 197 THR B N 1
ATOM 3170 C CA . THR B 1 197 ? -20.469 0.64 2.795 1 98.62 197 THR B CA 1
ATOM 3171 C C . THR B 1 197 ? -21.219 0.398 1.486 1 98.62 197 THR B C 1
ATOM 3173 O O . THR B 1 197 ? -21.547 -0.742 1.158 1 98.62 197 THR B O 1
ATOM 3176 N N . PHE B 1 198 ? -21.469 1.436 0.762 1 98.56 198 PHE B N 1
ATOM 3177 C CA . PHE B 1 198 ? -22.094 1.292 -0.549 1 98.56 198 PHE B CA 1
ATOM 3178 C C . PHE B 1 198 ? -21.219 0.472 -1.48 1 98.56 198 PHE B C 1
ATOM 3180 O O . PHE B 1 198 ? -21.703 -0.35 -2.254 1 98.56 198 PHE B O 1
ATOM 3187 N N . ASN B 1 199 ? -19.922 0.732 -1.416 1 98.44 199 ASN B N 1
ATOM 3188 C CA . ASN B 1 199 ? -18.969 -0.011 -2.229 1 98.44 199 ASN B CA 1
ATOM 3189 C C . ASN B 1 199 ? -18.969 -1.498 -1.887 1 98.44 199 ASN B C 1
ATOM 3191 O O . ASN B 1 199 ? -18.828 -2.344 -2.771 1 98.44 199 ASN B O 1
ATOM 3195 N N . PHE B 1 200 ? -19.062 -1.755 -0.604 1 98.38 200 PHE B N 1
ATOM 3196 C CA . PHE B 1 200 ? -19.141 -3.152 -0.191 1 98.38 200 PHE B CA 1
ATOM 3197 C C . PHE B 1 200 ? -20.391 -3.807 -0.738 1 98.38 200 PHE B C 1
ATOM 3199 O O . PHE B 1 200 ? -20.359 -4.949 -1.2 1 98.38 200 PHE B O 1
ATOM 3206 N N . ALA B 1 201 ? -21.5 -3.16 -0.661 1 98.38 201 ALA B N 1
ATOM 3207 C CA . ALA B 1 201 ? -22.734 -3.674 -1.24 1 98.38 201 ALA B CA 1
ATOM 3208 C C . ALA B 1 201 ? -22.578 -3.916 -2.738 1 98.38 201 ALA B C 1
ATOM 3210 O O . ALA B 1 201 ? -23.047 -4.93 -3.262 1 98.38 201 ALA B O 1
ATOM 3211 N N . TYR B 1 202 ? -22 -2.93 -3.41 1 98.19 202 TYR B N 1
ATOM 3212 C CA . TYR B 1 202 ? -21.703 -3.082 -4.832 1 98.19 202 TYR B CA 1
ATOM 3213 C C . TYR B 1 202 ? -20.844 -4.32 -5.082 1 98.19 202 TYR B C 1
ATOM 3215 O O . TYR B 1 202 ? -21.125 -5.098 -5.996 1 98.19 202 TYR B O 1
ATOM 3223 N N . PHE B 1 203 ? -19.812 -4.566 -4.297 1 97.88 203 PHE B N 1
ATOM 3224 C CA . PHE B 1 203 ? -18.938 -5.734 -4.41 1 97.88 203 PHE B CA 1
ATOM 3225 C C . PHE B 1 203 ? -19.734 -7.023 -4.266 1 97.88 203 PHE B C 1
ATOM 3227 O O . PHE B 1 203 ? -19.562 -7.961 -5.047 1 97.88 203 PHE B O 1
ATOM 3234 N N . LEU B 1 204 ? -20.625 -7.062 -3.244 1 96.69 204 LEU B N 1
ATOM 3235 C CA . LEU B 1 204 ? -21.438 -8.25 -3.006 1 96.69 204 LEU B CA 1
ATOM 3236 C C . LEU B 1 204 ? -22.344 -8.531 -4.191 1 96.69 204 LEU B C 1
ATOM 3238 O O . LEU B 1 204 ? -22.531 -9.688 -4.578 1 96.69 204 LEU B O 1
ATOM 3242 N N . ALA B 1 205 ? -22.922 -7.492 -4.738 1 97.25 205 ALA B N 1
ATOM 3243 C CA . ALA B 1 205 ? -23.797 -7.656 -5.898 1 97.25 205 ALA B CA 1
ATOM 3244 C C . ALA B 1 205 ? -23.031 -8.227 -7.086 1 97.25 205 ALA B C 1
ATOM 3246 O O . ALA B 1 205 ? -23.516 -9.117 -7.785 1 97.25 205 ALA B O 1
ATOM 3247 N N . CYS B 1 206 ? -21.844 -7.703 -7.301 1 95.81 206 CYS B N 1
ATOM 3248 C CA . CYS B 1 206 ? -21.016 -8.188 -8.391 1 95.81 206 CYS B CA 1
ATOM 3249 C C . CYS B 1 206 ? -20.562 -9.625 -8.141 1 95.81 206 CYS B C 1
ATOM 3251 O O . CYS B 1 206 ? -20.5 -10.43 -9.07 1 95.81 206 CYS B O 1
ATOM 3253 N N . ASP B 1 207 ? -20.172 -9.891 -6.93 1 94.12 207 ASP B N 1
ATOM 3254 C CA . ASP B 1 207 ? -19.719 -11.234 -6.562 1 94.12 207 ASP B CA 1
ATOM 3255 C C . ASP B 1 207 ? -20.828 -12.266 -6.809 1 94.12 207 ASP B C 1
ATOM 3257 O O . ASP B 1 207 ? -20.562 -13.359 -7.305 1 94.12 207 ASP B O 1
ATOM 3261 N N . ARG B 1 208 ? -22 -11.953 -6.496 1 92.12 208 ARG B N 1
ATOM 3262 C CA . ARG B 1 208 ? -23.125 -12.859 -6.664 1 92.12 208 ARG B CA 1
ATOM 3263 C C . ARG B 1 208 ? -23.422 -13.109 -8.141 1 92.12 208 ARG B C 1
ATOM 3265 O O . ARG B 1 208 ? -23.906 -14.18 -8.516 1 92.12 208 ARG B O 1
ATOM 3272 N N . ARG B 1 209 ? -23.078 -12.195 -8.977 1 92.19 209 ARG B N 1
ATOM 3273 C CA . ARG B 1 209 ? -23.391 -12.305 -10.398 1 92.19 209 ARG B CA 1
ATOM 3274 C C . ARG B 1 209 ? -22.203 -12.875 -11.172 1 92.19 209 ARG B C 1
ATOM 3276 O O . ARG B 1 209 ? -22.312 -13.188 -12.359 1 92.19 209 ARG B O 1
ATOM 3283 N N . TYR B 1 210 ? -21.125 -13 -10.438 1 90.62 210 TYR B N 1
ATOM 3284 C CA . TYR B 1 210 ? -19.922 -13.414 -11.141 1 90.62 210 TYR B CA 1
ATOM 3285 C C . TYR B 1 210 ? -19.953 -14.906 -11.461 1 90.62 210 TYR B C 1
ATOM 3287 O O . TYR B 1 210 ? -20.281 -15.719 -10.602 1 90.62 210 TYR B O 1
ATOM 3295 N N . LYS B 1 211 ? -19.641 -15.258 -12.758 1 83.81 211 LYS B N 1
ATOM 3296 C CA . LYS B 1 211 ? -19.531 -16.641 -13.211 1 83.81 211 LYS B CA 1
ATOM 3297 C C . LYS B 1 211 ? -18.078 -17.062 -13.359 1 83.81 211 LYS B C 1
ATOM 3299 O O . LYS B 1 211 ? -17.344 -16.484 -14.164 1 83.81 211 LYS B O 1
ATOM 3304 N N . TYR B 1 212 ? -17.703 -18.047 -12.609 1 80.06 212 TYR B N 1
ATOM 3305 C CA . TYR B 1 212 ? -16.312 -18.484 -12.602 1 80.06 212 TYR B CA 1
ATOM 3306 C C . TYR B 1 212 ? -15.969 -19.25 -13.875 1 80.06 212 TYR B C 1
ATOM 3308 O O . TYR B 1 212 ? -16.781 -20.016 -14.383 1 80.06 212 TYR B O 1
ATOM 3316 N N . HIS B 1 213 ? -14.906 -18.812 -14.492 1 69.94 213 HIS B N 1
ATOM 3317 C CA . HIS B 1 213 ? -14.461 -19.484 -15.711 1 69.94 213 HIS B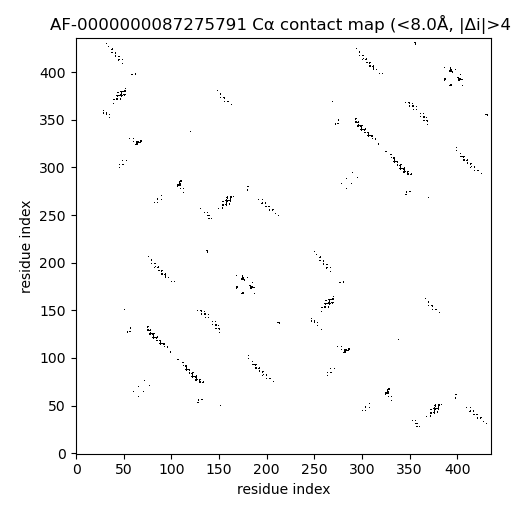 CA 1
ATOM 3318 C C . HIS B 1 213 ? -13.695 -20.766 -15.383 1 69.94 213 HIS B C 1
ATOM 3320 O O . HIS B 1 213 ? -13.844 -21.781 -16.078 1 69.94 213 HIS B O 1
ATOM 3326 N N . ASN B 1 214 ? -12.602 -20.75 -14.641 1 59.38 214 ASN B N 1
ATOM 3327 C CA . ASN B 1 214 ? -11.75 -21.922 -14.438 1 59.38 214 ASN B CA 1
ATOM 3328 C C . ASN B 1 214 ? -12.133 -22.688 -13.18 1 59.38 214 ASN B C 1
ATOM 3330 O O . ASN B 1 214 ? -11.508 -22.531 -12.133 1 59.38 214 ASN B O 1
ATOM 3334 N N . ARG B 1 215 ? -13.352 -23.031 -13.102 1 48.91 215 ARG B N 1
ATOM 3335 C CA . ARG B 1 215 ? -13.734 -23.891 -11.984 1 48.91 215 ARG B CA 1
ATOM 3336 C C . ARG B 1 215 ? -12.914 -25.188 -11.977 1 48.91 215 ARG B C 1
ATOM 3338 O O . ARG B 1 215 ? -12.914 -25.922 -10.984 1 48.91 215 ARG B O 1
ATOM 3345 N N . THR B 1 216 ? -12.398 -25.641 -13.031 1 40.44 216 THR B N 1
ATOM 3346 C CA . THR B 1 216 ? -11.914 -27 -13.008 1 40.44 216 THR B CA 1
ATOM 3347 C C . THR B 1 216 ? -10.656 -27.125 -12.148 1 40.44 216 THR B C 1
ATOM 3349 O O . THR B 1 216 ? -10.281 -28.219 -11.727 1 40.44 216 THR B O 1
ATOM 3352 N N . ALA B 1 217 ? -9.766 -26.172 -12.156 1 39.44 217 ALA B N 1
ATOM 3353 C CA . ALA B 1 217 ? -8.516 -26.594 -11.531 1 39.44 217 ALA B CA 1
ATOM 3354 C C . ALA B 1 217 ? -8.664 -26.672 -10.016 1 39.44 217 ALA B C 1
ATOM 3356 O O . ALA B 1 217 ? -7.711 -27 -9.305 1 39.44 217 ALA B O 1
ATOM 3357 N N . MET B 1 218 ? -9.562 -25.938 -9.375 1 32.44 218 MET B N 1
ATOM 3358 C CA . MET B 1 218 ? -9.539 -26.375 -7.977 1 32.44 218 MET B CA 1
ATOM 3359 C C . MET B 1 218 ? -10.242 -27.703 -7.809 1 32.44 218 MET B C 1
ATOM 3361 O O . MET B 1 218 ? -11.273 -27.953 -8.445 1 32.44 218 MET B O 1
#

Sequence (436 aa):
MITTSDKSSISGDASAGAWRLCTVQQVEDLKAVVSVFPLWSSGILLFMSIGVMIGMIVLQALAMDRSVGPHFSIPLQRVGIGHVLNVGALVAAALVERRRLAQPGVPMSVMWLLFPMGIAGVGEALHFPGNMAFYYQEFPKTLRSLATAMAPMLVALGFFSSTMFMDVVARVTMWLPENIDHGRLDNVYWTLAAVGTFNFAYFLACDRRYKYHNRTAMMITTSDKSSISGDASAGAWRLCTVQQVEDLKAVVSVFPLWSSGILLFMSIGVMIGMIVLQALAMDRSVGPHFSIPLQRVGIGHVLNVGALVAAALVERRRLAQPGVPMSVMWLLFPMGIAGVGEALHFPGNMAFYYQEFPKTLRSLATAMAPMLVALGFFSSTMFMDVVARVTMWLPENIDHGRLDNVYWTLAAVGTFNFAYFLACDRRYKYHNRTAM

Solvent-accessible surface area (backbone atoms only — not comparable to full-atom values): 22629 Å² total; per-residue (Å²): 134,88,80,84,72,78,71,68,69,66,60,55,57,53,50,51,48,50,52,49,48,51,48,52,51,48,50,52,49,47,50,43,54,59,68,44,43,68,57,51,54,41,45,26,60,53,31,15,52,50,34,43,50,61,67,42,46,44,64,52,39,72,69,26,33,56,78,87,42,82,76,65,79,47,34,63,56,34,29,50,49,14,44,53,30,38,28,49,14,27,47,44,42,16,52,52,40,46,52,47,58,72,37,74,89,54,58,43,59,40,71,63,55,48,54,22,52,48,37,34,48,55,13,43,68,32,23,52,48,16,48,48,41,41,31,59,52,46,38,51,80,92,41,46,69,57,36,62,46,48,58,57,48,32,48,42,53,3,35,53,46,19,53,54,50,52,52,49,46,50,71,76,41,77,35,66,45,94,52,66,83,75,28,38,60,28,55,54,27,46,52,46,25,52,51,38,49,53,40,43,51,51,37,51,55,43,58,72,69,56,78,80,75,55,59,74,82,106,134,88,79,84,71,78,70,67,70,64,62,58,57,54,54,53,48,53,52,49,47,50,48,52,50,46,51,54,47,48,51,43,54,59,68,46,43,67,56,51,53,41,44,25,60,52,31,14,50,48,34,44,50,62,66,43,46,44,63,53,40,71,68,26,33,56,78,87,43,81,75,64,78,46,34,62,56,34,29,50,50,15,45,54,31,40,28,50,14,27,47,45,43,17,52,52,41,44,53,46,58,71,37,74,90,54,60,42,58,41,70,65,56,48,55,22,53,47,37,34,47,55,14,44,67,31,22,53,48,15,48,48,41,41,32,60,51,47,38,53,80,90,42,47,70,57,36,63,46,48,58,56,48,31,46,42,52,2,35,53,45,21,54,54,49,52,52,49,45,48,71,77,39,76,35,65,47,95,52,64,84,75,28,36,58,26,55,53,27,46,51,44,24,52,52,38,50,53,38,42,51,51,37,52,56,42,58,72,68,57,77,82,74,56,61,74,82,108

Nearest PDB structures (foldseek):
  4oh3-assembly1_A  TM=8.524E-01  e=9.205E-06  Arabidopsis thaliana
  4w6v-assembly1_A  TM=7.386E-01  e=4.550E-01  Yersinia enterocolitica subsp. palearctica YE-P4
  3g67-assembly1_B  TM=2.564E-01  e=7.679E+00  Thermotoga maritima
  4oh3-assembly1_A  TM=8.524E-01  e=6.852E-06  Arabidopsis thaliana
  4w6v-assembly1_A  TM=7.382E-01  e=4.762E-01  Yersinia enterocolitica subsp. palearctica YE-P4